Protein AF-A0A2Z2KMJ0-F1 (afdb_monomer)

Organism: NCBI:txid414771

pLDDT: mean 77.51, std 11.83, range [36.06, 93.38]

Structure (mmCIF, N/CA/C/O backbone):
data_AF-A0A2Z2KMJ0-F1
#
_entry.id   AF-A0A2Z2KMJ0-F1
#
loop_
_atom_site.group_PDB
_atom_site.id
_atom_site.type_symbol
_atom_site.label_atom_id
_atom_site.label_alt_id
_atom_site.label_comp_id
_atom_site.label_asym_id
_atom_site.label_entity_id
_atom_site.label_seq_id
_atom_site.pdbx_PDB_ins_code
_atom_site.Cartn_x
_atom_site.Cartn_y
_atom_site.Cartn_z
_atom_site.occupancy
_atom_site.B_iso_or_equiv
_atom_site.auth_seq_id
_atom_site.auth_comp_id
_atom_site.auth_asym_id
_atom_site.auth_atom_id
_atom_site.pdbx_PDB_model_num
ATOM 1 N N . MET A 1 1 ? 37.579 7.840 -10.800 1.00 36.06 1 MET A N 1
ATOM 2 C CA . MET A 1 1 ? 38.569 7.736 -11.902 1.00 36.06 1 MET A CA 1
ATOM 3 C C . MET A 1 1 ? 38.138 6.817 -13.059 1.00 36.06 1 MET A C 1
ATOM 5 O O . MET A 1 1 ? 38.633 7.018 -14.155 1.00 36.06 1 MET A O 1
ATOM 9 N N . LYS A 1 2 ? 37.224 5.842 -12.873 1.00 46.91 2 LYS A N 1
ATOM 10 C CA . LYS A 1 2 ? 36.781 4.920 -13.948 1.00 46.91 2 LYS A CA 1
ATOM 11 C C . LYS A 1 2 ? 35.681 5.472 -14.882 1.00 46.91 2 LYS A C 1
ATOM 13 O O . LYS A 1 2 ? 35.722 5.171 -16.066 1.00 46.91 2 LYS A O 1
ATOM 18 N N . ILE A 1 3 ? 34.762 6.313 -14.384 1.00 50.34 3 ILE A N 1
ATOM 19 C CA . ILE A 1 3 ? 33.647 6.892 -15.175 1.00 50.34 3 ILE A CA 1
ATOM 20 C C . ILE A 1 3 ? 34.157 7.773 -16.332 1.00 50.34 3 ILE A C 1
ATOM 22 O O . ILE A 1 3 ? 33.692 7.631 -17.456 1.00 50.34 3 ILE A O 1
ATOM 26 N N . HIS A 1 4 ? 35.187 8.596 -16.091 1.00 54.16 4 HIS A N 1
ATOM 27 C CA . HIS A 1 4 ? 35.800 9.446 -17.127 1.00 54.16 4 HIS A CA 1
ATOM 28 C C . HIS A 1 4 ? 36.350 8.636 -18.318 1.00 54.16 4 HIS A C 1
ATOM 30 O O . HIS A 1 4 ? 36.221 9.056 -19.459 1.00 54.16 4 HIS A O 1
ATOM 36 N N . ASN A 1 5 ? 36.873 7.429 -18.070 1.00 71.25 5 ASN A N 1
ATOM 37 C CA . ASN A 1 5 ? 37.428 6.555 -19.110 1.00 71.25 5 ASN A CA 1
ATOM 38 C C . ASN A 1 5 ? 36.332 5.914 -19.989 1.00 71.25 5 ASN A C 1
ATOM 40 O O . ASN A 1 5 ? 36.559 5.657 -21.168 1.00 71.25 5 ASN A O 1
ATOM 44 N N . PHE A 1 6 ? 35.137 5.656 -19.437 1.00 79.88 6 PHE A N 1
ATOM 45 C CA . PHE A 1 6 ? 34.010 5.132 -20.219 1.00 79.88 6 PHE A CA 1
ATOM 46 C C . PHE A 1 6 ? 33.435 6.192 -21.156 1.00 79.88 6 PHE A C 1
ATOM 48 O O . PHE A 1 6 ? 33.241 5.920 -22.338 1.00 79.88 6 PHE A O 1
ATOM 55 N N . GLU A 1 7 ? 33.198 7.401 -20.643 1.00 82.88 7 GLU A N 1
ATOM 56 C CA . GLU A 1 7 ? 32.653 8.500 -21.440 1.00 82.88 7 GLU A CA 1
ATOM 57 C C . GLU A 1 7 ? 33.589 8.874 -22.598 1.00 82.88 7 GLU A C 1
ATOM 59 O O . GLU A 1 7 ? 33.128 9.020 -23.728 1.00 82.88 7 GLU A O 1
ATOM 64 N N . GLU A 1 8 ? 34.900 8.951 -22.354 1.00 83.69 8 GLU A N 1
ATOM 65 C CA . GLU A 1 8 ? 35.906 9.212 -23.393 1.00 83.69 8 GLU A CA 1
ATOM 66 C C . GLU A 1 8 ? 35.864 8.157 -24.510 1.00 83.69 8 GLU A C 1
ATOM 68 O O . GLU A 1 8 ? 35.737 8.504 -25.685 1.00 83.69 8 GLU A O 1
ATOM 73 N N . LYS A 1 9 ? 35.865 6.866 -24.157 1.00 85.94 9 LYS A N 1
ATOM 74 C CA . LYS A 1 9 ? 35.761 5.769 -25.134 1.00 85.94 9 LYS A CA 1
ATOM 75 C C . LYS A 1 9 ? 34.427 5.754 -25.872 1.00 85.94 9 LYS A C 1
ATOM 77 O O . LYS A 1 9 ? 34.379 5.438 -27.061 1.00 85.94 9 LYS A O 1
ATOM 82 N N . LEU A 1 10 ? 33.336 6.092 -25.185 1.00 87.56 10 LEU A N 1
ATOM 83 C CA . LEU A 1 10 ? 32.025 6.216 -25.809 1.00 87.56 10 LEU A CA 1
ATOM 84 C C . LEU A 1 10 ? 32.041 7.346 -26.843 1.00 87.56 10 LEU A C 1
ATOM 86 O O . LEU A 1 10 ? 31.597 7.140 -27.966 1.00 87.56 10 LEU A O 1
ATOM 90 N N . VAL A 1 11 ? 32.621 8.504 -26.520 1.00 88.56 11 VAL A N 1
ATOM 91 C CA . VAL A 1 11 ? 32.793 9.611 -27.472 1.00 88.56 11 VAL A CA 1
ATOM 92 C C . VAL A 1 11 ? 33.661 9.195 -28.665 1.00 88.56 11 VAL A C 1
ATOM 94 O O . VAL A 1 11 ? 33.290 9.496 -29.801 1.00 88.56 11 VAL A O 1
ATOM 97 N N . GLU A 1 12 ? 34.755 8.458 -28.448 1.00 88.69 12 GLU A N 1
ATOM 98 C CA . GLU A 1 12 ? 35.617 7.929 -29.519 1.00 88.69 12 GLU A CA 1
ATOM 99 C C . GLU A 1 12 ? 34.859 7.007 -30.487 1.00 88.69 12 GLU A C 1
ATOM 101 O O . GLU A 1 12 ? 34.947 7.184 -31.706 1.00 88.69 12 GLU A O 1
ATOM 106 N N . LEU A 1 13 ? 34.044 6.079 -29.969 1.00 90.12 13 LEU A N 1
ATOM 107 C CA . LEU A 1 13 ? 33.198 5.195 -30.786 1.00 90.12 13 LEU A CA 1
ATOM 108 C C . LEU A 1 13 ? 32.189 5.964 -31.646 1.00 90.12 13 LEU A C 1
ATOM 110 O O . LEU A 1 13 ? 31.768 5.478 -32.697 1.00 90.12 13 LEU A O 1
ATOM 114 N N . LEU A 1 14 ? 31.797 7.164 -31.218 1.00 90.31 14 LEU A N 1
ATOM 115 C CA . LEU A 1 14 ? 30.815 7.996 -31.907 1.00 90.31 14 LEU A CA 1
ATOM 116 C C . LEU A 1 14 ? 31.428 8.917 -32.968 1.00 90.31 14 LEU A C 1
ATOM 118 O O . LEU A 1 14 ? 30.687 9.481 -33.782 1.00 90.31 14 LEU A O 1
ATOM 122 N N . VAL A 1 15 ? 32.756 9.068 -33.016 1.00 88.00 15 VAL A N 1
ATOM 123 C CA . VAL A 1 15 ? 33.460 9.911 -34.003 1.00 88.00 15 VAL A CA 1
ATOM 124 C C . VAL A 1 15 ? 33.098 9.561 -35.456 1.00 88.00 15 VAL A C 1
ATOM 126 O O . VAL A 1 15 ? 32.743 10.494 -36.185 1.00 88.00 15 VAL A O 1
ATOM 129 N N . PRO A 1 16 ? 33.083 8.280 -35.889 1.00 88.50 16 PRO A N 1
ATOM 130 C CA . PRO A 1 16 ? 32.870 7.918 -37.295 1.00 88.50 16 PRO A CA 1
ATOM 131 C C . PRO A 1 16 ? 31.479 8.267 -37.846 1.00 88.50 16 PRO A C 1
ATOM 133 O O . PRO A 1 16 ? 31.299 8.385 -39.057 1.00 88.50 16 PRO A O 1
ATOM 136 N N . PHE A 1 17 ? 30.483 8.441 -36.976 1.00 87.62 17 PHE A N 1
ATOM 137 C CA . PHE A 1 17 ? 29.104 8.706 -37.379 1.00 87.62 17 PHE A CA 1
ATOM 138 C C . PHE A 1 17 ? 28.949 10.155 -37.852 1.00 87.62 17 PHE A C 1
ATOM 140 O O . PHE A 1 17 ? 29.012 11.086 -37.051 1.00 87.62 17 PHE A O 1
ATOM 147 N N . THR A 1 18 ? 28.758 10.368 -39.153 1.00 85.19 18 THR A N 1
ATOM 148 C CA . THR A 1 18 ? 28.578 11.698 -39.762 1.00 85.19 18 THR A CA 1
ATOM 149 C C . THR A 1 18 ? 27.457 11.665 -40.799 1.00 85.19 18 THR A C 1
ATOM 151 O O . THR A 1 18 ? 27.206 10.632 -41.414 1.00 85.19 18 THR A O 1
ATOM 154 N N . GLY A 1 19 ? 26.713 12.763 -40.933 1.00 85.12 19 GLY A N 1
ATOM 155 C CA . GLY A 1 19 ? 25.509 12.812 -41.761 1.00 85.12 19 GLY A CA 1
ATOM 156 C C . GLY A 1 19 ? 24.733 14.108 -41.554 1.00 85.12 19 GLY A C 1
ATOM 157 O O . GLY A 1 19 ? 25.012 14.861 -40.623 1.00 85.12 19 GLY A O 1
ATOM 158 N N . ARG A 1 20 ? 23.753 14.373 -42.420 1.00 85.25 20 ARG A N 1
ATOM 159 C CA . ARG A 1 20 ? 22.870 15.548 -42.318 1.00 85.25 20 ARG A CA 1
ATOM 160 C C . ARG A 1 20 ? 21.890 15.432 -41.150 1.00 85.25 20 ARG A C 1
ATOM 162 O O . ARG A 1 20 ? 21.419 16.449 -40.658 1.00 85.25 20 ARG A O 1
ATOM 169 N N . LYS A 1 21 ? 21.597 14.204 -40.723 1.00 87.75 21 LYS A N 1
ATOM 170 C CA . LYS A 1 21 ? 20.691 13.852 -39.622 1.00 87.75 21 LYS A CA 1
ATOM 171 C C . LYS A 1 21 ? 21.414 13.343 -38.374 1.00 87.75 21 LYS A C 1
ATOM 173 O O . LYS A 1 21 ? 20.819 12.660 -37.542 1.00 87.75 21 LYS A O 1
ATOM 178 N N . ILE A 1 22 ? 22.705 13.641 -38.250 1.00 88.62 22 ILE A N 1
ATOM 179 C CA . ILE A 1 22 ? 23.519 13.250 -37.100 1.00 88.62 22 ILE A CA 1
ATOM 180 C C . ILE A 1 22 ? 24.037 14.514 -36.423 1.00 88.62 22 ILE A C 1
ATOM 182 O O . ILE A 1 22 ? 24.798 15.276 -37.016 1.00 88.62 22 ILE A O 1
ATOM 186 N N . TYR A 1 23 ? 23.647 14.715 -35.169 1.00 89.00 23 TYR A N 1
ATOM 187 C CA . TYR A 1 23 ? 23.926 15.926 -34.405 1.00 89.00 23 TYR A CA 1
ATOM 188 C C . TYR A 1 23 ? 24.882 15.604 -33.254 1.00 89.00 23 TYR A C 1
ATOM 190 O O . TYR A 1 23 ? 24.609 14.724 -32.437 1.00 89.00 23 TYR A O 1
ATOM 198 N N . LYS A 1 24 ? 26.011 16.320 -33.200 1.00 89.81 24 LYS A N 1
ATOM 199 C CA . LYS A 1 24 ? 27.067 16.225 -32.177 1.00 89.81 24 LYS A CA 1
ATOM 200 C C . LYS A 1 24 ? 27.591 17.623 -31.844 1.00 89.81 24 LYS A C 1
ATOM 202 O O . LYS A 1 24 ? 27.494 18.527 -32.674 1.00 89.81 24 LYS A O 1
ATOM 207 N N . GLY A 1 25 ? 28.199 17.793 -30.669 1.00 83.94 25 GLY A N 1
ATOM 208 C CA . GLY A 1 25 ? 28.851 19.051 -30.286 1.00 83.94 25 GLY A CA 1
ATOM 209 C C . GLY A 1 25 ? 27.877 20.233 -30.235 1.00 83.94 25 GLY A C 1
ATOM 210 O O . GLY A 1 25 ? 26.792 20.112 -29.674 1.00 83.94 25 GLY A O 1
ATOM 211 N N . THR A 1 26 ? 28.245 21.365 -30.835 1.00 77.94 26 THR A N 1
ATOM 212 C CA . THR A 1 26 ? 27.438 22.601 -30.826 1.00 77.94 26 THR A CA 1
ATOM 213 C C . THR A 1 26 ? 26.059 22.422 -31.463 1.00 77.94 26 THR A C 1
ATOM 215 O O . THR A 1 26 ? 25.067 22.864 -30.899 1.00 77.94 26 THR A O 1
ATOM 218 N N . LEU A 1 27 ? 25.962 21.665 -32.561 1.00 77.25 27 LEU A N 1
ATOM 219 C CA . LEU A 1 27 ? 24.680 21.377 -33.221 1.00 77.25 27 LEU A CA 1
ATOM 220 C C . LEU A 1 27 ? 23.702 20.609 -32.319 1.00 77.25 27 LEU A C 1
ATOM 222 O O . LEU A 1 27 ? 22.490 20.723 -32.473 1.00 77.25 27 LEU A O 1
ATOM 226 N N . LEU A 1 28 ? 24.225 19.799 -31.394 1.00 84.88 28 LEU A N 1
ATOM 227 C CA . LEU A 1 28 ? 23.412 19.087 -30.411 1.00 84.88 28 LEU A CA 1
ATOM 228 C C . LEU A 1 28 ? 22.994 20.007 -29.257 1.00 84.88 28 LEU A C 1
ATOM 230 O O . LEU A 1 28 ? 21.887 19.869 -28.744 1.00 84.88 28 LEU A O 1
ATOM 234 N N . GLN A 1 29 ? 23.849 20.960 -28.874 1.00 83.38 29 GLN A N 1
ATOM 235 C CA . GLN A 1 29 ? 23.531 21.966 -27.857 1.00 83.38 29 GLN A CA 1
ATOM 236 C C . GLN A 1 29 ? 22.373 22.864 -28.302 1.00 83.38 29 GLN A C 1
ATOM 238 O O . GLN A 1 29 ? 21.452 23.075 -27.514 1.00 83.38 29 GLN A O 1
ATOM 243 N N . ASP A 1 30 ? 22.352 23.282 -29.570 1.00 84.06 30 ASP A N 1
ATOM 244 C CA . ASP A 1 30 ? 21.274 24.103 -30.143 1.00 84.06 30 ASP A CA 1
ATOM 245 C C . ASP A 1 30 ? 19.899 23.403 -30.101 1.00 84.06 30 ASP A C 1
ATOM 247 O O . ASP A 1 30 ? 18.857 24.056 -30.059 1.00 84.06 30 ASP A O 1
ATOM 251 N N . LEU A 1 31 ? 19.887 22.064 -30.084 1.00 83.75 31 LEU A N 1
ATOM 252 C CA . LEU A 1 31 ? 18.678 21.233 -30.029 1.00 83.75 31 LEU A CA 1
ATOM 253 C C . LEU A 1 31 ? 18.377 20.675 -28.632 1.00 83.75 31 LEU A C 1
ATOM 255 O O . LEU A 1 31 ? 17.358 20.007 -28.452 1.00 83.75 31 LEU A O 1
ATOM 259 N N . SER A 1 32 ? 19.245 20.919 -27.649 1.00 84.50 32 SER A N 1
ATOM 260 C CA . SER A 1 32 ? 19.234 20.217 -26.361 1.00 84.50 32 SER A CA 1
ATOM 261 C C . SER A 1 32 ? 17.911 20.360 -25.611 1.00 84.50 32 SER A C 1
ATOM 263 O O . SER A 1 32 ? 17.315 19.344 -25.271 1.00 84.50 32 SER A O 1
ATOM 265 N N . SER A 1 33 ? 17.385 21.578 -25.443 1.00 82.25 33 SER A N 1
ATOM 266 C CA . SER A 1 33 ? 16.109 21.805 -24.747 1.00 82.25 33 SER A CA 1
ATOM 267 C C . SER A 1 33 ? 14.942 21.071 -25.412 1.00 82.25 33 SER A C 1
ATOM 269 O O . SER A 1 33 ? 14.117 20.466 -24.732 1.00 82.25 33 SER A O 1
ATOM 271 N N . GLN A 1 34 ? 14.900 21.065 -26.749 1.00 85.06 34 GLN A N 1
ATOM 272 C CA . GLN A 1 34 ? 13.863 20.355 -27.495 1.00 85.06 34 GLN A CA 1
ATOM 273 C C . GLN A 1 34 ? 14.003 18.837 -27.338 1.00 85.06 34 GLN A C 1
ATOM 275 O O . GLN A 1 34 ? 13.005 18.141 -27.176 1.00 85.06 34 GLN A O 1
ATOM 280 N N . LEU A 1 35 ? 15.226 18.306 -27.405 1.00 86.12 35 LEU A N 1
ATOM 281 C CA . LEU A 1 35 ? 15.477 16.871 -27.275 1.00 86.12 35 LEU A CA 1
ATOM 282 C C . LEU A 1 35 ? 15.227 16.375 -25.848 1.00 86.12 35 LEU A C 1
ATOM 284 O O . LEU A 1 35 ? 14.668 15.295 -25.694 1.00 86.12 35 LEU A O 1
ATOM 288 N N . ILE A 1 36 ? 15.565 17.166 -24.828 1.00 83.25 36 ILE A N 1
ATOM 289 C CA . ILE A 1 36 ? 15.257 16.867 -23.423 1.00 83.25 36 ILE A CA 1
ATOM 290 C C . ILE A 1 36 ? 13.748 16.709 -23.238 1.00 83.25 36 ILE A C 1
ATOM 292 O O . ILE A 1 36 ? 13.307 15.703 -22.687 1.00 83.25 36 ILE A O 1
ATOM 296 N N . GLU A 1 37 ? 12.951 17.630 -23.784 1.00 80.69 37 GLU A N 1
ATOM 297 C CA . GLU A 1 37 ? 11.489 17.541 -23.739 1.00 80.69 37 GLU A CA 1
ATOM 298 C C . GLU A 1 37 ? 10.963 16.342 -24.548 1.00 80.69 37 GLU A C 1
ATOM 300 O O . GLU A 1 37 ? 10.123 15.571 -24.082 1.00 80.69 37 GLU A O 1
ATOM 305 N N . VAL A 1 38 ? 11.475 16.143 -25.767 1.00 83.62 38 VAL A N 1
ATOM 306 C CA . VAL A 1 38 ? 11.020 15.077 -26.670 1.00 83.62 38 VAL A CA 1
ATOM 307 C C . VAL A 1 38 ? 11.345 13.688 -26.126 1.00 83.62 38 VAL A C 1
ATOM 309 O O . VAL A 1 38 ? 10.526 12.789 -26.298 1.00 83.62 38 VAL A O 1
ATOM 312 N N . PHE A 1 39 ? 12.510 13.485 -25.517 1.00 79.81 39 PHE A N 1
ATOM 313 C CA . PHE A 1 39 ? 12.959 12.188 -25.002 1.00 79.81 39 PHE A CA 1
ATOM 314 C C . PHE A 1 39 ? 12.761 12.033 -23.490 1.00 79.81 39 PHE A C 1
ATOM 316 O O . PHE A 1 39 ? 13.098 10.976 -22.957 1.00 79.81 39 PHE A O 1
ATOM 323 N N . ASN A 1 40 ? 12.201 13.052 -22.821 1.00 74.94 40 ASN A N 1
ATOM 324 C CA . ASN A 1 40 ? 11.908 13.057 -21.387 1.00 74.94 40 ASN A CA 1
ATOM 325 C C . ASN A 1 40 ? 13.147 12.678 -20.546 1.00 74.94 40 ASN A C 1
ATOM 327 O O . ASN A 1 40 ? 13.105 11.790 -19.690 1.00 74.94 40 ASN A O 1
ATOM 331 N N . ILE A 1 41 ? 14.273 13.317 -20.872 1.00 76.38 41 ILE A N 1
ATOM 332 C CA . ILE A 1 41 ? 15.596 13.056 -20.288 1.00 76.38 41 ILE A CA 1
ATOM 333 C C . ILE A 1 41 ? 15.646 13.629 -18.870 1.00 76.38 41 ILE A C 1
ATOM 335 O O . ILE A 1 41 ? 15.030 14.657 -18.605 1.00 76.38 41 ILE A O 1
ATOM 339 N N . GLN A 1 42 ? 16.367 12.968 -17.960 1.00 67.56 42 GLN A N 1
ATOM 340 C CA . GLN A 1 42 ? 16.582 13.493 -16.610 1.00 67.56 42 GLN A CA 1
ATOM 341 C C . GLN A 1 42 ? 17.417 14.780 -16.663 1.00 67.56 42 GLN A C 1
ATOM 343 O O . GLN A 1 42 ? 18.393 14.861 -17.417 1.00 67.56 42 GLN A O 1
ATOM 348 N N . ASP A 1 43 ? 17.036 15.775 -15.859 1.00 59.00 43 ASP A N 1
ATOM 349 C CA . ASP A 1 43 ? 17.751 17.046 -15.779 1.00 59.00 43 ASP A CA 1
ATOM 350 C C . ASP A 1 43 ? 19.230 16.786 -15.436 1.00 59.00 43 ASP A C 1
ATOM 352 O O . ASP A 1 43 ? 19.544 16.085 -14.473 1.00 59.00 43 ASP A O 1
ATOM 356 N N . ASN A 1 44 ? 20.135 17.367 -16.236 1.00 67.19 44 ASN A N 1
ATOM 357 C CA . ASN A 1 44 ? 21.605 17.267 -16.168 1.00 67.19 44 ASN A CA 1
ATOM 358 C C . ASN A 1 44 ? 22.293 16.096 -16.901 1.00 67.19 44 ASN A C 1
ATOM 360 O O . ASN A 1 44 ? 23.526 16.038 -16.872 1.00 67.19 44 ASN A O 1
ATOM 364 N N . GLU A 1 45 ? 21.588 15.203 -17.610 1.00 77.62 45 GLU A N 1
ATOM 365 C CA . GLU A 1 45 ? 22.296 14.237 -18.469 1.00 77.62 45 GLU A CA 1
ATOM 366 C C . GLU A 1 45 ? 22.963 14.941 -19.668 1.00 77.62 45 GLU A C 1
ATOM 368 O O . GLU A 1 45 ? 22.335 15.669 -20.443 1.00 77.62 45 GLU A O 1
ATOM 373 N N . ARG A 1 46 ? 24.266 14.697 -19.859 1.00 84.69 46 ARG A N 1
ATOM 374 C CA . ARG A 1 46 ? 25.008 15.215 -21.013 1.00 84.69 46 ARG A CA 1
ATOM 375 C C . ARG A 1 46 ? 24.585 14.481 -22.284 1.00 84.69 46 ARG A C 1
ATOM 377 O O . ARG A 1 46 ? 24.671 13.260 -22.371 1.00 84.69 46 ARG A O 1
ATOM 384 N N . LEU A 1 47 ? 24.212 15.232 -23.315 1.00 90.00 47 LEU A N 1
ATOM 385 C CA . LEU A 1 47 ? 23.896 14.666 -24.626 1.00 90.00 47 LEU A CA 1
ATOM 386 C C . LEU A 1 47 ? 25.186 14.443 -25.428 1.00 90.00 47 LEU A C 1
ATOM 388 O O . LEU A 1 47 ? 25.991 15.368 -25.566 1.00 90.00 47 LEU A O 1
ATOM 392 N N . LEU A 1 48 ? 25.386 13.236 -25.971 1.00 91.12 48 LEU A N 1
ATOM 393 C CA . LEU A 1 48 ? 26.590 12.897 -26.747 1.00 91.12 48 LEU A CA 1
ATOM 394 C C . LEU A 1 48 ? 26.343 12.944 -28.255 1.00 91.12 48 LEU A C 1
ATOM 396 O O . LEU A 1 48 ? 27.108 13.563 -28.998 1.00 91.12 48 LEU A O 1
ATOM 400 N N . ILE A 1 49 ? 25.275 12.292 -28.715 1.00 91.94 49 ILE A N 1
ATOM 401 C CA . ILE A 1 49 ? 24.904 12.235 -30.131 1.00 91.94 49 ILE A CA 1
ATOM 402 C C . ILE A 1 49 ? 23.404 12.018 -30.282 1.00 91.94 49 ILE A C 1
ATOM 404 O O . ILE A 1 49 ? 22.821 11.196 -29.576 1.00 91.94 49 ILE A O 1
ATOM 408 N N . TYR A 1 50 ? 22.800 12.707 -31.245 1.00 91.81 50 TYR A N 1
ATOM 409 C CA . TYR A 1 50 ? 21.439 12.444 -31.702 1.00 91.81 50 TYR A CA 1
ATOM 410 C C . TYR A 1 50 ? 21.453 11.996 -33.167 1.00 91.81 50 TYR A C 1
ATOM 412 O O . TYR A 1 50 ? 22.055 12.649 -34.019 1.00 91.81 50 TYR A O 1
ATOM 420 N N . MET A 1 51 ? 20.802 10.871 -33.452 1.00 90.56 51 MET A N 1
ATOM 421 C CA . MET A 1 51 ? 20.654 10.275 -34.779 1.00 90.56 51 MET A CA 1
ATOM 422 C C . MET A 1 51 ? 19.176 10.326 -35.172 1.00 90.56 51 MET A C 1
ATOM 424 O O . MET A 1 51 ? 18.377 9.511 -34.701 1.00 90.56 51 MET A O 1
ATOM 428 N N . ASP A 1 52 ? 18.806 11.288 -36.016 1.00 88.19 52 ASP A N 1
ATOM 429 C CA . ASP A 1 52 ? 17.418 11.524 -36.415 1.00 88.19 52 ASP A CA 1
ATOM 430 C C . ASP A 1 52 ? 16.952 10.491 -37.456 1.00 88.19 52 ASP A C 1
ATOM 432 O O . ASP A 1 52 ? 17.518 10.352 -38.543 1.00 88.19 52 ASP A O 1
ATOM 436 N N . GLY A 1 53 ? 15.895 9.758 -37.110 1.00 83.56 53 GLY A N 1
ATOM 437 C CA . GLY A 1 53 ? 15.238 8.764 -37.958 1.00 83.56 53 GLY A CA 1
ATOM 438 C C . GLY A 1 53 ? 13.905 9.232 -38.553 1.00 83.56 53 GLY A C 1
ATOM 439 O O . GLY A 1 53 ? 13.203 8.434 -39.179 1.00 83.56 53 GLY A O 1
ATOM 440 N N . GLY A 1 54 ? 13.509 10.489 -38.338 1.00 80.56 54 GLY A N 1
ATOM 441 C CA . GLY A 1 54 ? 12.249 11.075 -38.787 1.00 80.56 54 GLY A CA 1
ATOM 442 C C . GLY A 1 54 ? 12.269 11.581 -40.234 1.00 80.56 54 GLY A C 1
ATOM 443 O O . GLY A 1 54 ? 13.306 11.954 -40.779 1.00 80.56 54 GLY A O 1
ATOM 444 N N . VAL A 1 55 ? 11.094 11.620 -40.875 1.00 70.69 55 VAL A N 1
ATOM 445 C CA . VAL A 1 55 ? 10.928 12.183 -42.234 1.00 70.69 55 VAL A CA 1
ATOM 446 C C . VAL A 1 55 ? 10.875 13.714 -42.211 1.00 70.69 55 VAL A C 1
ATOM 448 O O . VAL A 1 55 ? 11.481 14.354 -43.063 1.00 70.69 55 VAL A O 1
ATOM 451 N N . PHE A 1 56 ? 10.161 14.293 -41.239 1.00 61.66 56 PHE A N 1
ATOM 452 C CA . PHE A 1 56 ? 9.792 15.717 -41.236 1.00 61.66 56 PHE A CA 1
ATOM 453 C C . PHE A 1 56 ? 10.152 16.470 -39.940 1.00 61.66 56 PHE A C 1
ATOM 455 O O . PHE A 1 56 ? 9.871 17.661 -39.847 1.00 61.66 56 PHE A O 1
ATOM 462 N N . SER A 1 57 ? 10.716 15.810 -38.918 1.00 63.16 57 SER A N 1
ATOM 463 C CA . SER A 1 57 ? 11.007 16.453 -37.623 1.00 63.16 57 SER A CA 1
ATOM 464 C C . SER A 1 57 ? 11.961 15.651 -36.734 1.00 63.16 57 SER A C 1
ATOM 466 O O . SER A 1 57 ? 11.858 14.423 -36.721 1.00 63.16 57 SER A O 1
ATOM 468 N N . ASN A 1 58 ? 12.681 16.369 -35.864 1.00 65.56 58 ASN A N 1
ATOM 469 C CA . ASN A 1 58 ? 13.619 15.948 -34.805 1.00 65.56 58 ASN A CA 1
ATOM 470 C C . ASN A 1 58 ? 12.960 15.149 -33.650 1.00 65.56 58 ASN A C 1
ATOM 472 O O . ASN A 1 58 ? 13.345 15.264 -32.489 1.00 65.56 58 ASN A O 1
ATOM 476 N N . LYS A 1 59 ? 11.883 14.415 -33.935 1.00 76.88 59 LYS A N 1
ATOM 477 C CA . LYS A 1 59 ? 11.017 13.775 -32.932 1.00 76.88 59 LYS A CA 1
ATOM 478 C C . LYS A 1 59 ? 11.194 12.263 -32.853 1.00 76.88 59 LYS A C 1
ATOM 480 O O . LYS A 1 59 ? 10.581 11.643 -31.992 1.00 76.88 59 LYS A O 1
ATOM 485 N N . ASN A 1 60 ? 11.962 11.673 -33.767 1.00 86.38 60 ASN A N 1
ATOM 486 C CA . ASN A 1 60 ? 12.183 10.235 -33.834 1.00 86.38 60 ASN A CA 1
ATOM 487 C C . ASN A 1 60 ? 13.664 9.961 -34.060 1.00 86.38 60 ASN A C 1
ATOM 489 O O . ASN A 1 60 ? 14.265 10.571 -34.934 1.00 86.38 60 ASN A O 1
ATOM 493 N N . GLY A 1 61 ? 14.234 9.000 -33.349 1.00 89.31 61 GLY A N 1
ATOM 494 C CA . GLY A 1 61 ? 15.641 8.669 -33.494 1.00 89.31 61 GLY A CA 1
ATOM 495 C C . GLY A 1 61 ? 16.214 7.958 -32.281 1.00 89.31 61 GLY A C 1
ATOM 496 O O . GLY A 1 61 ? 15.478 7.533 -31.386 1.00 89.31 61 GLY A O 1
ATOM 497 N N . ILE A 1 62 ? 17.541 7.855 -32.277 1.00 90.56 62 ILE A N 1
ATOM 498 C CA . ILE A 1 62 ? 18.327 7.471 -31.105 1.00 90.56 62 ILE A CA 1
ATOM 499 C C . ILE A 1 62 ? 19.047 8.706 -30.576 1.00 90.56 62 ILE A C 1
ATOM 501 O O . ILE A 1 62 ? 19.690 9.426 -31.335 1.00 90.56 62 ILE A O 1
ATOM 505 N N . LEU A 1 63 ? 19.007 8.892 -29.267 1.00 91.25 63 LEU A N 1
ATOM 506 C CA . LEU A 1 63 ? 19.844 9.825 -28.536 1.00 91.25 63 LEU A CA 1
ATOM 507 C C . LEU A 1 63 ? 20.690 9.035 -27.535 1.00 91.25 63 LEU A C 1
ATOM 509 O O . LEU A 1 63 ? 20.161 8.192 -26.816 1.00 91.25 63 LEU A O 1
ATOM 513 N N . LEU A 1 64 ? 21.999 9.278 -27.506 1.00 92.50 64 LEU A N 1
ATOM 514 C CA . LEU A 1 64 ? 22.908 8.613 -26.571 1.00 92.50 64 LEU A CA 1
ATOM 515 C C . LEU A 1 64 ? 23.455 9.603 -25.550 1.00 92.50 64 LEU A C 1
ATOM 517 O O . LEU A 1 64 ? 23.869 10.713 -25.907 1.00 92.50 64 LEU A O 1
ATOM 521 N N . THR A 1 65 ? 23.499 9.157 -24.301 1.00 90.06 65 THR A N 1
ATOM 522 C CA . THR A 1 65 ? 24.107 9.852 -23.163 1.00 90.06 65 THR A CA 1
ATOM 523 C C . THR A 1 65 ? 25.181 8.952 -22.535 1.00 90.06 65 THR A C 1
ATOM 525 O O . THR A 1 65 ? 25.286 7.772 -22.897 1.00 90.06 65 THR A O 1
ATOM 528 N N . PRO A 1 66 ? 26.008 9.460 -21.602 1.00 86.25 66 PRO A N 1
ATOM 529 C CA . PRO A 1 66 ? 26.936 8.620 -20.851 1.00 86.25 66 PRO A CA 1
ATOM 530 C C . PRO A 1 66 ? 26.254 7.491 -20.071 1.00 86.25 66 PRO A C 1
ATOM 532 O O . PRO A 1 66 ? 26.902 6.493 -19.790 1.00 86.25 66 PRO A O 1
ATOM 535 N N . GLU A 1 67 ? 24.957 7.608 -19.775 1.00 81.75 67 GLU A N 1
ATOM 536 C CA . GLU A 1 67 ? 24.229 6.677 -18.904 1.00 81.75 67 GLU A CA 1
ATOM 537 C C . GLU A 1 67 ? 23.305 5.717 -19.670 1.00 81.75 67 GLU A C 1
ATOM 539 O O . GLU A 1 67 ? 23.072 4.581 -19.235 1.00 81.75 67 GLU A O 1
ATOM 544 N N . ALA A 1 68 ? 22.757 6.148 -20.813 1.00 87.69 68 ALA A N 1
ATOM 545 C CA . ALA A 1 68 ? 21.732 5.381 -21.506 1.00 87.69 68 ALA A CA 1
ATOM 546 C C . ALA A 1 68 ? 21.618 5.654 -23.014 1.00 87.69 68 ALA A C 1
ATOM 548 O O . ALA A 1 68 ? 22.061 6.665 -23.563 1.00 87.69 68 ALA A O 1
ATOM 549 N N . LEU A 1 69 ? 20.910 4.734 -23.670 1.00 90.38 69 LEU A N 1
ATOM 550 C CA . LEU A 1 69 ? 20.299 4.918 -24.976 1.00 90.38 69 LEU A CA 1
ATOM 551 C C . LEU A 1 69 ? 18.838 5.339 -24.809 1.00 90.38 69 LEU A C 1
ATOM 553 O O . LEU A 1 69 ? 18.042 4.632 -24.192 1.00 90.38 69 LEU A O 1
ATOM 557 N N . TYR A 1 70 ? 18.473 6.444 -25.444 1.00 89.00 70 TYR A N 1
ATOM 558 C CA . TYR A 1 70 ? 17.105 6.918 -25.594 1.00 89.00 70 TYR A CA 1
ATOM 559 C C . TYR A 1 70 ? 16.639 6.668 -27.026 1.00 89.00 70 TYR A C 1
ATOM 561 O O . TYR A 1 70 ? 17.322 7.014 -27.987 1.00 89.00 70 TYR A O 1
ATOM 569 N N . TYR A 1 71 ? 15.466 6.071 -27.187 1.00 88.62 71 TYR A N 1
ATOM 570 C CA . TYR A 1 71 ? 14.882 5.749 -28.483 1.00 88.62 71 TYR A CA 1
ATOM 571 C C . TYR A 1 71 ? 13.450 6.257 -28.571 1.00 88.62 71 TYR A C 1
ATOM 573 O O . TYR A 1 71 ? 12.647 6.032 -27.664 1.00 88.62 71 TYR A O 1
ATOM 581 N N . LYS A 1 72 ? 13.113 6.887 -29.700 1.00 86.75 72 LYS A N 1
ATOM 582 C CA . LYS A 1 72 ? 11.758 7.354 -29.994 1.00 86.75 72 LYS A CA 1
ATOM 583 C C . LYS A 1 72 ? 11.378 7.072 -31.441 1.00 86.75 72 LYS A C 1
ATOM 585 O O . LYS A 1 72 ? 12.106 7.440 -32.359 1.00 86.75 72 LYS A O 1
ATOM 590 N N . TYR A 1 73 ?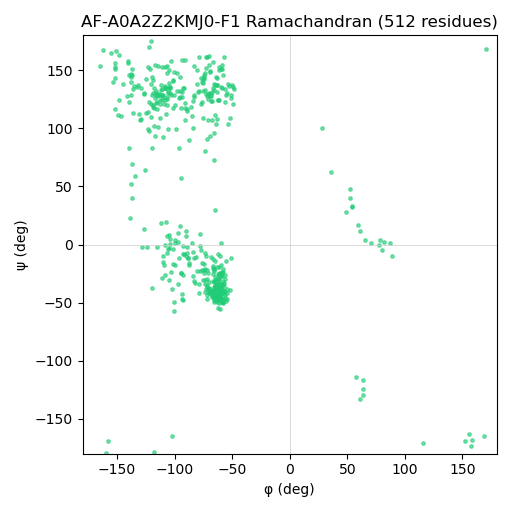 10.226 6.442 -31.652 1.00 84.31 73 TYR A N 1
ATOM 591 C CA . TYR A 1 73 ? 9.638 6.262 -32.980 1.00 84.31 73 TYR A CA 1
ATOM 592 C C . TYR A 1 73 ? 8.109 6.235 -32.894 1.00 84.31 73 TYR A C 1
ATOM 594 O O . TYR A 1 73 ? 7.502 5.308 -32.345 1.00 84.31 73 TYR A O 1
ATOM 602 N N . GLY A 1 74 ? 7.467 7.273 -33.426 1.00 79.19 74 GLY A N 1
ATOM 603 C CA . GLY A 1 74 ? 6.023 7.459 -33.327 1.00 79.19 74 GLY A CA 1
ATOM 604 C C . GLY A 1 74 ? 5.587 7.639 -31.872 1.00 79.19 74 GLY A C 1
ATOM 605 O O . GLY A 1 74 ? 5.953 8.614 -31.224 1.00 79.19 74 GLY A O 1
ATOM 606 N N . ARG A 1 75 ? 4.779 6.701 -31.363 1.00 70.81 75 ARG A N 1
ATOM 607 C CA . ARG A 1 75 ? 4.340 6.679 -29.953 1.00 70.81 75 ARG A CA 1
ATOM 608 C C . ARG A 1 75 ? 5.252 5.855 -29.041 1.00 70.81 75 ARG A C 1
ATOM 610 O O . ARG A 1 75 ? 5.040 5.866 -27.835 1.00 70.81 75 ARG A O 1
ATOM 617 N N . SER A 1 76 ? 6.214 5.123 -29.601 1.00 73.25 76 SER A N 1
ATOM 618 C CA . SER A 1 76 ? 7.139 4.311 -28.816 1.00 73.25 76 SER A CA 1
ATOM 619 C C . SER A 1 76 ? 8.281 5.180 -28.315 1.00 73.25 76 SER A C 1
ATOM 621 O O . SER A 1 76 ? 8.959 5.812 -29.120 1.00 73.25 76 SER A O 1
ATOM 623 N N . GLU A 1 77 ? 8.520 5.154 -27.011 1.00 79.50 77 GLU A N 1
ATOM 624 C CA . GLU A 1 77 ? 9.619 5.848 -26.346 1.00 79.50 77 GLU A CA 1
ATOM 625 C C . GLU A 1 77 ? 10.252 4.892 -25.333 1.00 79.50 77 GLU A C 1
ATOM 627 O O . GLU A 1 77 ? 9.527 4.177 -24.634 1.00 79.50 77 GLU A O 1
ATOM 632 N N . LYS A 1 78 ? 11.583 4.803 -25.313 1.00 82.06 78 LYS A N 1
ATOM 633 C CA . LYS A 1 78 ? 12.328 3.875 -24.457 1.00 82.06 78 LYS A CA 1
ATOM 634 C C . LYS A 1 78 ? 13.638 4.505 -23.996 1.00 82.06 78 LYS A C 1
ATOM 636 O O . LYS A 1 78 ? 14.354 5.070 -24.818 1.00 82.06 78 LYS A O 1
ATOM 641 N N . ARG A 1 79 ? 13.980 4.307 -22.722 1.00 85.19 79 ARG A N 1
ATOM 642 C CA . ARG A 1 79 ? 15.332 4.482 -22.178 1.00 85.19 79 ARG A CA 1
ATOM 643 C C . ARG A 1 79 ? 15.899 3.125 -21.791 1.00 85.19 79 ARG A C 1
ATOM 645 O O . ARG A 1 79 ? 15.219 2.308 -21.170 1.00 85.19 79 ARG A O 1
ATOM 652 N N . ILE A 1 80 ? 17.139 2.882 -22.186 1.00 83.56 80 ILE A N 1
ATOM 653 C CA . ILE A 1 80 ? 17.864 1.642 -21.934 1.00 83.56 80 ILE A CA 1
ATOM 654 C C . ILE A 1 80 ? 19.215 2.027 -21.349 1.00 83.56 80 ILE A C 1
ATOM 656 O O . ILE A 1 80 ? 20.069 2.537 -22.070 1.00 83.56 80 ILE A O 1
ATOM 660 N N . SER A 1 81 ? 19.398 1.799 -20.047 1.00 83.12 81 SER A N 1
ATOM 661 C CA . SER A 1 81 ? 20.696 2.009 -19.405 1.00 83.12 81 SER A CA 1
ATOM 662 C C . SER A 1 81 ? 21.751 1.094 -20.028 1.00 83.12 81 SER A C 1
ATOM 664 O O . SER A 1 81 ? 21.449 -0.015 -20.490 1.00 83.12 81 SER A O 1
ATOM 666 N N . TRP A 1 82 ? 23.005 1.538 -20.023 1.00 84.62 82 TRP A N 1
ATOM 667 C CA . TRP A 1 82 ? 24.097 0.728 -20.558 1.00 84.62 82 TRP A CA 1
ATOM 668 C C . TRP A 1 82 ? 24.278 -0.599 -19.810 1.00 84.62 82 TRP A C 1
ATOM 670 O O . TRP A 1 82 ? 24.566 -1.614 -20.442 1.00 84.62 82 TRP A O 1
ATOM 680 N N . ARG A 1 83 ? 24.007 -0.626 -18.497 1.00 77.94 83 ARG A N 1
ATOM 681 C CA . ARG A 1 83 ? 23.982 -1.860 -17.691 1.00 77.94 83 ARG A CA 1
ATOM 682 C C . ARG A 1 83 ? 22.889 -2.823 -18.153 1.00 77.94 83 ARG A C 1
ATOM 684 O O . ARG A 1 83 ? 23.169 -3.976 -18.469 1.00 77.94 83 ARG A O 1
ATOM 691 N N . ARG A 1 84 ? 21.649 -2.342 -18.320 1.00 78.81 84 ARG A N 1
ATOM 692 C CA . ARG A 1 84 ? 20.532 -3.166 -18.824 1.00 78.81 84 ARG A CA 1
ATOM 693 C C . ARG A 1 84 ? 20.814 -3.728 -20.215 1.00 78.81 84 ARG A C 1
ATOM 695 O O . ARG A 1 84 ? 20.413 -4.849 -20.523 1.00 78.81 84 ARG A O 1
ATOM 702 N N . MET A 1 85 ? 21.534 -2.981 -21.054 1.00 81.31 85 MET A N 1
ATOM 703 C CA . MET A 1 85 ? 21.901 -3.409 -22.407 1.00 81.31 85 MET A CA 1
ATOM 704 C C . MET A 1 85 ? 22.728 -4.706 -22.433 1.00 81.31 85 MET A C 1
ATOM 706 O O . MET A 1 85 ? 22.625 -5.462 -23.401 1.00 81.31 85 MET A O 1
ATOM 710 N N . ILE A 1 86 ? 23.486 -5.016 -21.374 1.00 78.88 86 ILE A N 1
ATOM 711 C CA . ILE A 1 86 ? 24.216 -6.289 -21.249 1.00 78.88 86 ILE A CA 1
ATOM 712 C C . ILE A 1 86 ? 23.244 -7.481 -21.222 1.00 78.88 86 ILE A C 1
ATOM 714 O O . ILE A 1 86 ? 23.526 -8.517 -21.837 1.00 78.88 86 ILE A O 1
ATOM 718 N N . ASN A 1 87 ? 22.083 -7.301 -20.583 1.00 72.94 87 ASN A N 1
ATOM 719 C CA . ASN A 1 87 ? 21.135 -8.362 -20.238 1.00 72.94 87 ASN A CA 1
ATOM 720 C C . ASN A 1 87 ? 19.944 -8.490 -21.206 1.00 72.94 87 ASN A C 1
ATOM 722 O O . ASN A 1 87 ? 19.315 -9.544 -21.251 1.00 72.94 87 ASN A O 1
ATOM 726 N N . ILE A 1 88 ? 19.644 -7.472 -22.024 1.00 71.62 88 ILE A N 1
ATOM 727 C CA . ILE A 1 88 ? 18.456 -7.467 -22.907 1.00 71.62 88 ILE A CA 1
ATOM 728 C C . ILE A 1 88 ? 18.518 -8.522 -24.039 1.00 71.62 88 ILE A C 1
ATOM 730 O O . ILE A 1 88 ? 17.486 -8.897 -24.587 1.00 71.62 88 ILE A O 1
ATOM 734 N N . GLY A 1 89 ? 19.689 -9.070 -24.380 1.00 71.31 89 GLY A N 1
ATOM 735 C CA . GLY A 1 89 ? 19.846 -10.105 -25.419 1.00 71.31 89 GLY A CA 1
ATOM 736 C C . GLY A 1 89 ? 20.673 -9.634 -26.619 1.00 71.31 89 GLY A C 1
ATOM 737 O O . GLY A 1 89 ? 21.342 -8.609 -26.551 1.00 71.31 89 GLY A O 1
ATOM 738 N N . CYS A 1 90 ? 20.728 -10.403 -27.713 1.00 78.56 90 CYS A N 1
ATOM 739 C CA . CYS A 1 90 ? 21.583 -10.081 -28.870 1.00 78.56 90 CYS A CA 1
ATOM 740 C C . CYS A 1 90 ? 21.039 -8.917 -29.716 1.00 78.56 90 CYS A C 1
ATOM 742 O O . CYS A 1 90 ? 19.826 -8.836 -29.941 1.00 78.56 90 CYS A O 1
ATOM 744 N N . VAL A 1 91 ? 21.936 -8.083 -30.253 1.00 83.69 91 VAL A N 1
ATOM 745 C CA . VAL A 1 91 ? 21.602 -7.086 -31.276 1.00 83.69 91 VAL A CA 1
ATOM 746 C C . VAL A 1 91 ? 21.629 -7.766 -32.640 1.00 83.69 91 VAL A C 1
ATOM 748 O O . VAL A 1 91 ? 22.612 -8.402 -33.011 1.00 83.69 91 VAL A O 1
ATOM 751 N N . LYS A 1 92 ? 20.527 -7.705 -33.388 1.00 83.69 92 LYS A N 1
ATOM 752 C CA . LYS A 1 92 ? 20.436 -8.319 -34.721 1.00 83.69 92 LYS A CA 1
ATOM 753 C C . LYS A 1 92 ? 19.680 -7.427 -35.683 1.00 83.69 92 LYS A C 1
ATOM 755 O O . LYS A 1 92 ? 18.703 -6.780 -35.318 1.00 83.69 92 LYS A O 1
ATOM 760 N N . ARG A 1 93 ? 20.077 -7.443 -36.952 1.00 82.00 93 ARG A N 1
ATOM 761 C CA . ARG A 1 93 ? 19.259 -6.869 -38.019 1.00 82.00 93 ARG A CA 1
ATOM 762 C C . ARG A 1 93 ? 18.015 -7.729 -38.217 1.00 82.00 93 ARG A C 1
ATOM 764 O O . ARG A 1 93 ? 18.121 -8.933 -38.431 1.00 82.00 93 ARG A O 1
ATOM 771 N N . ARG A 1 94 ? 16.840 -7.097 -38.188 1.00 80.56 94 ARG A N 1
ATOM 772 C CA . ARG A 1 94 ? 15.570 -7.765 -38.494 1.00 80.56 94 ARG A CA 1
ATOM 773 C C . ARG A 1 94 ? 15.199 -7.600 -39.960 1.00 80.56 94 ARG A C 1
ATOM 775 O O . ARG A 1 94 ? 14.803 -8.563 -40.605 1.00 80.56 94 ARG A O 1
ATOM 782 N N . ASN A 1 95 ? 15.305 -6.379 -40.481 1.00 80.75 95 ASN A N 1
ATOM 783 C CA . ASN A 1 95 ? 15.086 -6.061 -41.893 1.00 80.75 95 ASN A CA 1
ATOM 784 C C . ASN A 1 95 ? 15.796 -4.744 -42.274 1.00 80.75 95 ASN A C 1
ATOM 786 O O . ASN A 1 95 ? 16.610 -4.222 -41.513 1.00 80.75 95 ASN A O 1
ATOM 790 N N . ASN A 1 96 ? 15.510 -4.202 -43.462 1.00 77.62 96 ASN A N 1
ATOM 791 C CA . ASN A 1 96 ? 16.117 -2.952 -43.949 1.00 77.62 96 ASN A CA 1
ATOM 792 C C . ASN A 1 96 ? 15.705 -1.710 -43.145 1.00 77.62 96 ASN A C 1
ATOM 794 O O . ASN A 1 96 ? 16.319 -0.662 -43.294 1.00 77.62 96 ASN A O 1
ATOM 798 N N . HIS A 1 97 ? 14.691 -1.819 -42.286 1.00 79.06 97 HIS A N 1
ATOM 799 C CA . HIS A 1 97 ? 14.115 -0.692 -41.555 1.00 79.06 97 HIS A CA 1
ATOM 800 C C . HIS A 1 97 ? 14.115 -0.888 -40.039 1.00 79.06 97 HIS A C 1
ATOM 802 O O . HIS A 1 97 ? 13.677 0.009 -39.328 1.00 79.06 97 HIS A O 1
ATOM 808 N N . SER A 1 98 ? 14.579 -2.032 -39.526 1.00 84.81 98 SER A N 1
ATOM 809 C CA . SER A 1 98 ? 14.627 -2.280 -38.087 1.00 84.81 98 SER A CA 1
ATOM 810 C C . SER A 1 98 ? 15.733 -3.235 -37.646 1.00 84.81 98 SER A C 1
ATOM 812 O O . SER A 1 98 ? 16.124 -4.165 -38.364 1.00 84.81 98 SER A O 1
ATOM 814 N N . ILE A 1 99 ? 16.172 -3.017 -36.411 1.00 87.69 99 ILE A N 1
ATOM 815 C CA . ILE A 1 99 ? 17.026 -3.911 -35.630 1.00 87.69 99 ILE A CA 1
ATOM 816 C C . ILE A 1 99 ? 16.246 -4.426 -34.419 1.00 87.69 99 ILE A C 1
ATOM 818 O O . ILE A 1 99 ? 15.315 -3.780 -33.936 1.00 87.69 99 ILE A O 1
ATOM 822 N N . THR A 1 100 ? 16.620 -5.600 -33.934 1.00 84.81 100 THR A N 1
ATOM 823 C CA . THR A 1 100 ? 16.137 -6.172 -32.679 1.00 84.81 100 THR A CA 1
ATOM 824 C C . THR A 1 100 ? 17.221 -6.076 -31.624 1.00 84.81 100 THR A C 1
ATOM 826 O O . THR A 1 100 ? 18.356 -6.475 -31.882 1.00 84.81 100 THR A O 1
ATOM 829 N N . LEU A 1 101 ? 16.850 -5.589 -30.447 1.00 82.94 101 LEU A N 1
ATOM 830 C CA . LEU A 1 101 ? 17.646 -5.597 -29.228 1.00 82.94 101 LEU A CA 1
ATOM 831 C C . LEU A 1 101 ? 16.875 -6.458 -28.221 1.00 82.94 101 LEU A C 1
ATOM 833 O O . LEU A 1 101 ? 15.931 -5.986 -27.588 1.00 82.94 101 LEU A O 1
ATOM 837 N N . GLY A 1 102 ? 17.198 -7.752 -28.158 1.00 78.38 102 GLY A N 1
ATOM 838 C CA . GLY A 1 102 ? 16.366 -8.704 -27.418 1.00 78.38 102 GLY A CA 1
ATOM 839 C C . GLY A 1 102 ? 14.968 -8.844 -28.018 1.00 78.38 102 GLY A C 1
ATOM 840 O O . GLY A 1 102 ? 14.820 -9.128 -29.207 1.00 78.38 102 GLY A O 1
ATOM 841 N N . SER A 1 103 ? 13.942 -8.611 -27.197 1.00 72.25 103 SER A N 1
ATOM 842 C CA . SER A 1 103 ? 12.535 -8.532 -27.620 1.00 72.25 103 SER A CA 1
ATOM 843 C C . SER A 1 103 ? 12.136 -7.155 -28.174 1.00 72.25 103 SER A C 1
ATOM 845 O O . SER A 1 103 ? 11.068 -7.020 -28.776 1.00 72.25 103 SER A O 1
ATOM 847 N N . LEU A 1 104 ? 12.980 -6.129 -28.011 1.00 77.56 104 LEU A N 1
ATOM 848 C CA . LEU A 1 104 ? 12.698 -4.772 -28.473 1.00 77.56 104 LEU A CA 1
ATOM 849 C C . LEU A 1 104 ? 12.993 -4.634 -29.966 1.00 77.56 104 LEU A C 1
ATOM 851 O O . LEU A 1 104 ? 14.017 -5.102 -30.460 1.00 77.56 104 LEU A O 1
ATOM 855 N N . ILE A 1 105 ? 12.111 -3.940 -30.684 1.00 84.00 105 ILE A N 1
ATOM 856 C CA . ILE A 1 105 ? 12.270 -3.638 -32.109 1.00 84.00 105 ILE A CA 1
ATOM 857 C C . ILE A 1 105 ? 12.477 -2.133 -32.259 1.00 84.00 105 ILE A C 1
ATOM 859 O O . ILE A 1 105 ? 11.611 -1.341 -31.882 1.00 84.00 105 ILE A O 1
ATOM 863 N N . LEU A 1 106 ? 13.612 -1.752 -32.837 1.00 85.75 106 LEU A N 1
ATOM 864 C CA . LEU A 1 106 ? 13.999 -0.365 -33.073 1.00 85.75 106 LEU A CA 1
ATOM 865 C C . LEU A 1 106 ? 13.953 -0.080 -34.581 1.00 85.75 106 LEU A C 1
ATOM 867 O O . LEU A 1 106 ? 14.546 -0.825 -35.361 1.00 85.75 106 LEU A O 1
ATOM 871 N N . TYR A 1 107 ? 13.242 0.969 -34.996 1.00 83.75 107 TYR A N 1
ATOM 872 C CA . TYR A 1 107 ? 12.998 1.333 -36.395 1.00 83.75 107 TYR A CA 1
ATOM 873 C C . TYR A 1 107 ? 13.870 2.521 -36.839 1.00 83.75 107 TYR A C 1
ATOM 875 O O . TYR A 1 107 ? 13.944 3.530 -36.143 1.00 83.75 107 TYR A O 1
ATOM 883 N N . PHE A 1 108 ? 14.472 2.419 -38.032 1.00 77.00 108 PHE A N 1
ATOM 884 C CA . PHE A 1 108 ? 15.456 3.371 -38.587 1.00 77.00 108 PHE A CA 1
ATOM 885 C C . PHE A 1 108 ? 15.225 3.700 -40.067 1.00 77.00 108 PHE A C 1
ATOM 887 O O . PHE A 1 108 ? 16.156 3.811 -40.859 1.00 77.00 108 PHE A O 1
ATOM 894 N N . SER A 1 109 ? 13.971 3.861 -40.475 1.00 72.06 109 SER A N 1
ATOM 895 C CA . SER A 1 109 ? 13.595 3.944 -41.893 1.00 72.06 109 SER A CA 1
ATOM 896 C C . SER A 1 109 ? 14.181 5.140 -42.670 1.00 72.06 109 SER A C 1
ATOM 898 O O . SER A 1 109 ? 14.195 5.092 -43.898 1.00 72.06 109 SER A O 1
ATOM 900 N N . HIS A 1 110 ? 14.641 6.203 -41.992 1.00 76.69 110 HIS A N 1
ATOM 901 C CA . HIS A 1 110 ? 15.083 7.461 -42.624 1.00 76.69 110 HIS A CA 1
ATOM 902 C C . HIS A 1 110 ? 16.359 8.068 -42.017 1.00 76.69 110 HIS A C 1
ATOM 904 O O . HIS A 1 110 ? 16.556 9.284 -42.124 1.00 76.69 110 HIS A O 1
ATOM 910 N N . SER A 1 111 ? 17.174 7.238 -41.361 1.00 76.94 111 SER A N 1
ATOM 911 C CA . SER A 1 111 ? 18.475 7.635 -40.813 1.00 76.94 111 SER A CA 1
ATOM 912 C C . SER A 1 111 ? 19.547 7.657 -41.906 1.00 76.94 111 SER A C 1
ATOM 914 O O . SER A 1 111 ? 19.497 6.860 -42.842 1.00 76.94 111 SER A O 1
ATOM 916 N N . ASP A 1 112 ? 20.544 8.530 -41.752 1.00 81.00 112 ASP A N 1
ATOM 917 C CA . ASP A 1 112 ? 21.759 8.529 -42.584 1.00 81.00 112 ASP A CA 1
ATOM 918 C C . ASP A 1 112 ? 22.707 7.360 -42.236 1.00 81.00 112 ASP A C 1
ATOM 920 O O . ASP A 1 112 ? 23.705 7.134 -42.918 1.00 81.00 112 ASP A O 1
ATOM 924 N N . ILE A 1 113 ? 22.403 6.614 -41.169 1.00 82.69 113 ILE A N 1
ATOM 925 C CA . ILE A 1 113 ? 23.179 5.475 -40.673 1.00 82.69 113 ILE A CA 1
ATOM 926 C C . ILE A 1 113 ? 22.460 4.177 -41.039 1.00 82.69 113 ILE A C 1
ATOM 928 O O . ILE A 1 113 ? 21.252 4.041 -40.838 1.00 82.69 113 ILE A O 1
ATOM 932 N N . THR A 1 114 ? 23.211 3.191 -41.527 1.00 84.62 114 THR A N 1
ATOM 933 C CA . THR A 1 114 ? 22.671 1.858 -41.824 1.00 84.62 114 THR A CA 1
ATOM 934 C C . THR A 1 114 ? 22.376 1.059 -40.550 1.00 84.62 114 THR A C 1
ATOM 936 O O . THR A 1 114 ? 23.052 1.200 -39.531 1.00 84.62 114 THR A O 1
ATOM 939 N N . ASN A 1 115 ? 21.407 0.144 -40.615 1.00 83.50 115 ASN A N 1
ATOM 940 C CA . ASN A 1 115 ? 21.077 -0.743 -39.490 1.00 83.50 115 ASN A CA 1
ATOM 941 C C . ASN A 1 115 ? 22.270 -1.580 -39.012 1.00 83.50 115 ASN A C 1
ATOM 943 O O . ASN A 1 115 ? 22.373 -1.851 -37.819 1.00 83.50 115 ASN A O 1
ATOM 947 N N . ASP A 1 116 ? 23.168 -1.968 -39.921 1.00 85.06 116 ASP A N 1
ATOM 948 C CA . ASP A 1 116 ? 24.364 -2.744 -39.582 1.00 85.06 116 ASP A CA 1
ATOM 949 C C . ASP A 1 116 ? 25.358 -1.893 -38.771 1.00 85.06 116 ASP A C 1
ATOM 951 O O . ASP A 1 116 ? 25.910 -2.368 -37.782 1.00 85.06 116 ASP A O 1
ATOM 955 N N . GLN A 1 117 ? 25.509 -0.606 -39.107 1.00 87.50 117 GLN A N 1
ATOM 956 C CA . GLN A 1 117 ? 26.327 0.333 -38.330 1.00 87.50 117 GLN A CA 1
ATOM 957 C C . GLN A 1 117 ? 25.740 0.606 -36.939 1.00 87.50 117 GLN A C 1
ATOM 959 O O . GLN A 1 117 ? 26.491 0.676 -35.968 1.00 87.50 117 GLN A O 1
ATOM 964 N N . VAL A 1 118 ? 24.412 0.736 -36.816 1.00 87.00 118 VAL A N 1
ATOM 965 C CA . VAL A 1 118 ? 23.762 0.885 -35.500 1.00 87.00 118 VAL A CA 1
ATOM 966 C C . VAL A 1 118 ? 23.935 -0.390 -34.677 1.00 87.00 118 VAL A C 1
ATOM 968 O O . VAL A 1 118 ? 24.292 -0.310 -33.506 1.00 87.00 118 VAL A O 1
ATOM 971 N N . ALA A 1 119 ? 23.735 -1.567 -35.276 1.00 87.62 119 ALA A N 1
ATOM 972 C CA . ALA A 1 119 ? 23.919 -2.836 -34.581 1.00 87.62 119 ALA A CA 1
ATOM 973 C C . ALA A 1 119 ? 25.358 -2.997 -34.067 1.00 87.62 119 ALA A C 1
ATOM 975 O O . ALA A 1 119 ? 25.560 -3.274 -32.887 1.00 87.62 119 ALA A O 1
ATOM 976 N N . GLN A 1 120 ? 26.344 -2.715 -34.923 1.00 88.81 120 GLN A N 1
ATOM 977 C CA . GLN A 1 120 ? 27.757 -2.751 -34.559 1.00 88.81 120 GLN A CA 1
ATOM 978 C C . GLN A 1 120 ? 28.091 -1.755 -33.441 1.00 88.81 120 GLN A C 1
ATOM 980 O O . GLN A 1 120 ? 28.858 -2.092 -32.539 1.00 88.81 120 GLN A O 1
ATOM 985 N N . LEU A 1 121 ? 27.514 -0.549 -33.463 1.00 89.81 121 LEU A N 1
ATOM 986 C CA . LEU A 1 121 ? 27.703 0.428 -32.392 1.00 89.81 121 LEU A CA 1
ATOM 987 C C . LEU A 1 121 ? 27.190 -0.109 -31.055 1.00 89.81 121 LEU A C 1
ATOM 989 O O . LEU A 1 121 ? 27.921 -0.077 -30.069 1.00 89.81 121 LEU A O 1
ATOM 993 N N . LEU A 1 122 ? 25.961 -0.627 -31.023 1.00 89.62 122 LEU A N 1
ATOM 994 C CA . LEU A 1 122 ? 25.358 -1.146 -29.795 1.00 89.62 122 LEU A CA 1
ATOM 995 C C . LEU A 1 122 ? 26.113 -2.364 -29.254 1.00 89.62 122 LEU A C 1
ATOM 997 O O . LEU A 1 122 ? 26.345 -2.438 -28.050 1.00 89.62 122 LEU A O 1
ATOM 1001 N N . ASP A 1 123 ? 26.567 -3.273 -30.120 1.00 88.44 123 ASP A N 1
ATOM 1002 C CA . ASP A 1 123 ? 27.413 -4.403 -29.714 1.00 88.44 123 ASP A CA 1
ATOM 1003 C C . ASP A 1 123 ? 28.785 -3.940 -29.189 1.00 88.44 123 ASP A C 1
ATOM 1005 O O . ASP A 1 123 ? 29.306 -4.504 -28.220 1.00 88.44 123 ASP A O 1
ATOM 1009 N N . SER A 1 124 ? 29.362 -2.886 -29.780 1.00 88.75 124 SER A N 1
ATOM 1010 C CA . SER A 1 124 ? 30.640 -2.311 -29.330 1.00 88.75 124 SER A CA 1
ATOM 1011 C C . SER A 1 124 ? 30.506 -1.656 -27.956 1.00 88.75 124 SER A C 1
ATOM 1013 O O . SER A 1 124 ? 31.332 -1.893 -27.073 1.00 88.75 124 SER A O 1
ATOM 1015 N N . ILE A 1 125 ? 29.435 -0.882 -27.748 1.00 88.56 125 ILE A N 1
ATOM 1016 C CA . ILE A 1 125 ? 29.133 -0.270 -26.450 1.00 88.56 125 ILE A CA 1
ATOM 1017 C C . ILE A 1 125 ? 28.872 -1.362 -25.414 1.00 88.56 125 ILE A C 1
ATOM 1019 O O . ILE A 1 125 ? 29.479 -1.345 -24.349 1.00 88.56 125 ILE A O 1
ATOM 1023 N N . ARG A 1 126 ? 28.048 -2.362 -25.737 1.00 86.69 126 ARG A N 1
ATOM 1024 C CA . ARG A 1 126 ? 27.767 -3.490 -24.842 1.00 86.69 126 ARG A CA 1
ATOM 1025 C C . ARG A 1 126 ? 29.045 -4.200 -24.390 1.00 86.69 126 ARG A C 1
ATOM 1027 O O . ARG A 1 126 ? 29.227 -4.416 -23.196 1.00 86.69 126 ARG A O 1
ATOM 1034 N N . SER A 1 127 ? 29.937 -4.523 -25.327 1.00 85.06 127 SER A N 1
ATOM 1035 C CA . SER A 1 127 ? 31.213 -5.189 -25.027 1.00 85.06 127 SER A CA 1
ATOM 1036 C C . SER A 1 127 ? 32.096 -4.348 -24.100 1.00 85.06 127 SER A C 1
ATOM 1038 O O . SER A 1 127 ? 32.747 -4.876 -23.200 1.00 85.06 127 SER A O 1
ATOM 1040 N N . MET A 1 128 ? 32.087 -3.026 -24.287 1.00 84.88 128 MET A N 1
ATOM 1041 C CA . MET A 1 128 ? 32.800 -2.090 -23.426 1.00 84.88 128 MET A CA 1
ATOM 1042 C C . MET A 1 128 ? 32.223 -2.064 -22.004 1.00 84.88 128 MET A C 1
ATOM 1044 O O . MET A 1 128 ? 32.996 -2.134 -21.050 1.00 84.88 128 MET A O 1
ATOM 1048 N N . VAL A 1 129 ? 30.899 -2.023 -21.837 1.00 80.38 129 VAL A N 1
ATOM 1049 C CA . VAL A 1 129 ? 30.258 -1.994 -20.506 1.00 80.38 129 VAL A CA 1
ATOM 1050 C C . VAL A 1 129 ? 30.545 -3.290 -19.741 1.00 80.38 129 VAL A C 1
ATOM 1052 O O . VAL A 1 129 ? 30.951 -3.232 -18.582 1.00 80.38 129 VAL A O 1
ATOM 1055 N N . SER A 1 130 ? 30.463 -4.451 -20.404 1.00 77.06 130 SER A N 1
ATOM 1056 C CA . SER A 1 130 ? 30.786 -5.749 -19.788 1.00 77.06 130 SER A CA 1
ATOM 1057 C C . SER A 1 130 ? 32.233 -5.849 -19.286 1.00 77.06 130 SER A C 1
ATOM 1059 O O . SER A 1 130 ? 32.511 -6.622 -18.377 1.00 77.06 130 SER A O 1
ATOM 1061 N N . SER A 1 131 ? 33.164 -5.071 -19.850 1.00 69.88 131 SER A N 1
ATOM 1062 C CA . SER A 1 131 ? 34.568 -5.044 -19.409 1.00 69.88 131 SER A CA 1
ATOM 1063 C C . SER A 1 131 ? 34.830 -4.160 -18.179 1.00 69.88 131 SER A C 1
ATOM 1065 O O . SER A 1 131 ? 35.926 -4.198 -17.619 1.00 69.88 131 SER A O 1
ATOM 1067 N N . ILE A 1 132 ? 33.850 -3.347 -17.768 1.00 69.44 132 ILE A N 1
ATOM 1068 C CA . ILE A 1 132 ? 33.991 -2.333 -16.711 1.00 69.44 132 ILE A CA 1
ATOM 1069 C C . ILE A 1 132 ? 33.357 -2.783 -15.387 1.00 69.44 132 ILE A C 1
ATOM 1071 O O . ILE A 1 132 ? 33.784 -2.304 -14.333 1.00 69.44 132 ILE A O 1
ATOM 1075 N N . GLU A 1 133 ? 32.388 -3.705 -15.414 1.00 58.69 133 GLU A N 1
ATOM 1076 C CA . GLU A 1 133 ? 31.712 -4.206 -14.212 1.00 58.69 133 GLU A CA 1
ATOM 1077 C C . GLU A 1 133 ? 32.672 -4.988 -13.301 1.00 58.69 133 GLU A C 1
ATOM 1079 O O . GLU A 1 133 ? 32.921 -6.180 -13.454 1.00 58.69 133 GLU A O 1
ATOM 1084 N N . VAL A 1 134 ? 33.214 -4.279 -12.310 1.00 46.06 134 VAL A N 1
ATOM 1085 C CA . VAL A 1 134 ? 33.701 -4.859 -11.059 1.00 46.06 134 VAL A CA 1
ATOM 1086 C C . VAL A 1 134 ? 32.515 -4.814 -10.104 1.00 46.06 134 VAL A C 1
ATOM 1088 O O . VAL A 1 134 ? 31.984 -3.730 -9.873 1.00 46.06 134 VAL A O 1
ATOM 1091 N N . GLN A 1 135 ? 32.095 -5.972 -9.586 1.00 48.28 135 GLN A N 1
ATOM 1092 C CA . GLN A 1 135 ? 31.085 -6.069 -8.529 1.00 48.28 135 GLN A CA 1
ATOM 1093 C C . GLN A 1 135 ? 31.493 -5.158 -7.364 1.00 48.28 135 GLN A C 1
ATOM 1095 O O . GLN A 1 135 ? 32.474 -5.434 -6.673 1.00 48.28 135 GLN A O 1
ATOM 1100 N N . GLU A 1 136 ? 30.775 -4.053 -7.170 1.00 51.41 136 GLU A N 1
ATOM 1101 C CA . GLU A 1 136 ? 30.812 -3.343 -5.897 1.00 51.41 136 GLU A CA 1
ATOM 1102 C C . GLU A 1 136 ? 30.153 -4.243 -4.852 1.00 51.41 136 GLU A C 1
ATOM 1104 O O . GLU A 1 136 ? 29.085 -4.814 -5.083 1.00 51.41 136 GLU A O 1
ATOM 1109 N N . ASP A 1 137 ? 30.831 -4.416 -3.721 1.00 48.34 137 ASP A N 1
ATOM 1110 C CA . ASP A 1 137 ? 30.359 -5.249 -2.624 1.00 48.34 137 ASP A CA 1
ATOM 1111 C C . ASP A 1 137 ? 29.188 -4.529 -1.932 1.00 48.34 137 ASP A C 1
ATOM 1113 O O . ASP A 1 137 ? 29.365 -3.695 -1.042 1.00 48.34 137 ASP A O 1
ATOM 1117 N N . LEU A 1 138 ? 27.970 -4.808 -2.409 1.00 56.88 138 LEU A N 1
ATOM 1118 C CA . LEU A 1 138 ? 26.707 -4.219 -1.936 1.00 56.88 138 LEU A CA 1
ATOM 1119 C C . LEU A 1 138 ? 26.424 -4.508 -0.449 1.00 56.88 138 LEU A C 1
ATOM 1121 O O . LEU A 1 138 ? 25.519 -3.915 0.129 1.00 56.88 138 LEU A O 1
ATOM 1125 N N . SER A 1 139 ? 27.207 -5.387 0.183 1.00 57.94 139 SER A N 1
ATOM 1126 C CA . SER A 1 139 ? 27.032 -5.853 1.563 1.00 57.94 139 SER A CA 1
ATOM 1127 C C . SER A 1 139 ? 27.210 -4.776 2.643 1.00 57.94 139 SER A C 1
ATOM 1129 O O . SER A 1 139 ? 26.810 -4.998 3.780 1.00 57.94 139 SER A O 1
ATOM 1131 N N . THR A 1 140 ? 27.769 -3.603 2.316 1.00 61.19 140 THR A N 1
ATOM 1132 C CA . THR A 1 140 ? 28.011 -2.509 3.286 1.00 61.19 140 THR A CA 1
ATOM 1133 C C . THR A 1 140 ? 27.045 -1.323 3.170 1.00 61.19 140 THR A C 1
ATOM 1135 O O . THR A 1 140 ? 27.116 -0.394 3.975 1.00 61.19 140 THR A O 1
ATOM 1138 N N . GLN A 1 141 ? 26.144 -1.327 2.184 1.00 73.94 141 GLN A N 1
ATOM 1139 C CA . GLN A 1 141 ? 25.216 -0.219 1.918 1.00 73.94 141 GLN A CA 1
ATOM 1140 C C . GLN A 1 141 ? 23.885 -0.384 2.665 1.00 73.94 141 GLN A C 1
ATOM 1142 O O . GLN A 1 141 ? 23.499 -1.499 3.022 1.00 73.94 141 GLN A O 1
ATOM 1147 N N . SER A 1 142 ? 23.149 0.718 2.872 1.00 82.38 142 SER A N 1
ATOM 1148 C CA . SER A 1 142 ? 21.799 0.655 3.448 1.00 82.38 142 SER A CA 1
ATOM 1149 C C . SER A 1 142 ? 20.876 -0.203 2.572 1.00 82.38 142 SER A C 1
ATOM 1151 O O . SER A 1 142 ? 21.059 -0.261 1.355 1.00 82.38 142 SER A O 1
ATOM 1153 N N . ILE A 1 143 ? 19.865 -0.855 3.160 1.00 84.00 143 ILE A N 1
ATOM 1154 C CA . ILE A 1 143 ? 18.926 -1.694 2.393 1.00 84.00 143 ILE A CA 1
ATOM 1155 C C . ILE A 1 143 ? 18.289 -0.920 1.234 1.00 84.00 143 ILE A C 1
ATOM 1157 O O . ILE A 1 143 ? 18.196 -1.427 0.119 1.00 84.00 143 ILE A O 1
ATOM 1161 N N . VAL A 1 144 ? 17.906 0.332 1.486 1.00 85.31 144 VAL A N 1
ATOM 1162 C CA . VAL A 1 144 ? 17.290 1.206 0.490 1.00 85.31 144 VAL A CA 1
ATOM 1163 C C . VAL A 1 144 ? 18.263 1.446 -0.660 1.00 85.31 144 VAL A C 1
ATOM 1165 O O . VAL A 1 144 ? 17.857 1.388 -1.815 1.00 85.31 144 VAL A O 1
ATOM 1168 N N . ASP A 1 145 ? 19.547 1.651 -0.374 1.00 84.62 145 ASP A N 1
ATOM 1169 C CA . ASP A 1 145 ? 20.560 1.869 -1.407 1.00 84.62 145 ASP A CA 1
ATOM 1170 C C . ASP A 1 145 ? 20.873 0.588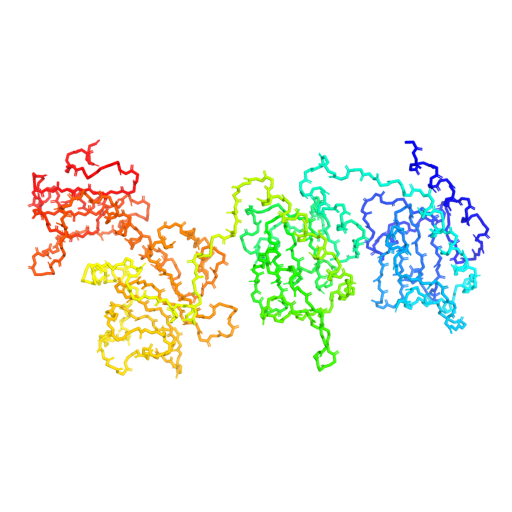 -2.190 1.00 84.62 145 ASP A C 1
ATOM 1172 O O . ASP A 1 145 ? 20.991 0.646 -3.412 1.00 84.62 145 ASP A O 1
ATOM 1176 N N . GLN A 1 146 ? 20.885 -0.579 -1.537 1.00 85.81 146 GLN A N 1
ATOM 1177 C CA . GLN A 1 146 ? 20.989 -1.873 -2.226 1.00 85.81 146 GLN A CA 1
ATOM 1178 C C . GLN A 1 146 ? 19.793 -2.105 -3.164 1.00 85.81 146 GLN A C 1
ATOM 1180 O O . GLN A 1 146 ? 19.959 -2.491 -4.323 1.00 85.81 146 GLN A O 1
ATOM 1185 N N . MET A 1 147 ? 18.574 -1.827 -2.693 1.00 90.44 147 MET A N 1
ATOM 1186 C CA . MET A 1 147 ? 17.355 -1.933 -3.498 1.00 90.44 147 MET A CA 1
ATOM 1187 C C . MET A 1 147 ? 17.347 -0.916 -4.645 1.00 90.44 147 MET A C 1
ATOM 1189 O O . MET A 1 147 ? 16.981 -1.259 -5.773 1.00 90.44 147 MET A O 1
ATOM 1193 N N . ARG A 1 148 ? 17.802 0.319 -4.400 1.00 88.06 148 ARG A N 1
ATOM 1194 C CA . ARG A 1 148 ? 17.973 1.343 -5.438 1.00 88.06 148 ARG A CA 1
ATOM 1195 C C . ARG A 1 148 ? 19.010 0.926 -6.467 1.00 88.06 148 ARG A C 1
ATOM 1197 O O . ARG A 1 148 ? 18.770 1.153 -7.646 1.00 88.06 148 ARG A O 1
ATOM 1204 N N . ALA A 1 149 ? 20.111 0.292 -6.064 1.00 83.00 149 ALA A N 1
ATOM 1205 C CA . ALA A 1 149 ? 21.123 -0.206 -6.988 1.00 83.00 149 ALA A CA 1
ATOM 1206 C C . ALA A 1 149 ? 20.514 -1.220 -7.966 1.00 83.00 149 ALA A C 1
ATOM 1208 O O . ALA A 1 149 ? 20.649 -1.039 -9.176 1.00 83.00 149 ALA A O 1
ATOM 1209 N N . VAL A 1 150 ? 19.737 -2.190 -7.467 1.00 86.50 150 VAL A N 1
ATOM 1210 C CA . VAL A 1 150 ? 18.983 -3.130 -8.317 1.00 86.50 150 VAL A CA 1
ATOM 1211 C C . VAL A 1 150 ? 18.016 -2.384 -9.236 1.00 86.50 150 VAL A C 1
ATOM 1213 O O . VAL A 1 150 ? 18.012 -2.604 -10.443 1.00 86.50 150 VAL A O 1
ATOM 1216 N N . CYS A 1 151 ? 17.210 -1.469 -8.694 1.00 86.56 151 CYS A N 1
ATOM 1217 C CA . CYS A 1 151 ? 16.199 -0.755 -9.475 1.00 86.56 151 CYS A CA 1
ATOM 1218 C C . CYS A 1 151 ? 16.805 0.191 -10.523 1.00 86.56 151 CYS A C 1
ATOM 1220 O O . CYS A 1 151 ? 16.212 0.374 -11.585 1.00 86.56 151 CYS A O 1
ATOM 1222 N N . SER A 1 152 ? 17.983 0.765 -10.253 1.00 80.56 152 SER A N 1
ATOM 1223 C CA . SER A 1 152 ? 18.677 1.722 -11.125 1.00 80.56 152 SER A CA 1
ATOM 1224 C C . SER A 1 152 ? 18.965 1.149 -12.514 1.00 80.56 152 SER A C 1
ATOM 1226 O O . SER A 1 152 ? 18.899 1.866 -13.515 1.00 80.56 152 SER A O 1
ATOM 1228 N N . GLU A 1 153 ? 19.191 -0.163 -12.595 1.00 76.31 153 GLU A N 1
ATOM 1229 C CA . GLU A 1 153 ? 19.419 -0.871 -13.853 1.00 76.31 153 GLU A CA 1
ATOM 1230 C C . GLU A 1 153 ? 18.182 -0.835 -14.756 1.00 76.31 153 GLU A C 1
ATOM 1232 O O . GLU A 1 153 ? 18.304 -0.763 -15.979 1.00 76.31 153 GLU A O 1
ATOM 1237 N N . TYR A 1 154 ? 16.990 -0.802 -14.165 1.00 74.81 154 TYR A N 1
ATOM 1238 C CA . TYR A 1 154 ? 15.713 -0.944 -14.859 1.00 74.81 154 TYR A CA 1
ATOM 1239 C C . TYR A 1 154 ? 14.951 0.384 -15.003 1.00 74.81 154 TYR A C 1
ATOM 1241 O O . TYR A 1 154 ? 13.824 0.390 -15.493 1.00 74.81 154 TYR A O 1
ATOM 1249 N N . VAL A 1 155 ? 15.559 1.525 -14.651 1.00 75.50 155 VAL A N 1
ATOM 1250 C CA . VAL A 1 155 ? 14.923 2.851 -14.771 1.00 75.50 155 VAL A CA 1
ATOM 1251 C C . VAL A 1 155 ? 14.655 3.211 -16.236 1.00 75.50 155 VAL A C 1
ATOM 1253 O O . VAL A 1 155 ? 15.577 3.492 -17.012 1.00 75.50 155 VAL A O 1
ATOM 1256 N N . GLY A 1 156 ? 13.371 3.246 -16.594 1.00 71.56 156 GLY A N 1
ATOM 1257 C CA . GLY A 1 156 ? 12.858 3.770 -17.858 1.00 71.56 156 GLY A CA 1
ATOM 1258 C C . GLY A 1 156 ? 12.228 5.170 -17.750 1.00 71.56 156 GLY A C 1
ATOM 1259 O O . GLY A 1 156 ? 12.416 5.889 -16.772 1.00 71.56 156 GLY A O 1
ATOM 1260 N N . ASN A 1 157 ? 11.465 5.570 -18.767 1.00 71.81 157 ASN A N 1
ATOM 1261 C CA . ASN A 1 157 ? 10.881 6.912 -18.912 1.00 71.81 157 ASN A CA 1
ATOM 1262 C C . ASN A 1 157 ? 9.696 7.178 -17.977 1.00 71.81 157 ASN A C 1
ATOM 1264 O O . ASN A 1 157 ? 9.364 8.336 -17.717 1.00 71.81 157 ASN A O 1
ATOM 1268 N N . ARG A 1 158 ? 9.046 6.114 -17.501 1.00 78.50 158 ARG A N 1
ATOM 1269 C CA . ARG A 1 158 ? 7.940 6.122 -16.533 1.00 78.50 158 ARG A CA 1
ATOM 1270 C C . ARG A 1 158 ? 8.357 5.508 -15.196 1.00 78.50 158 ARG A C 1
ATOM 1272 O O . ARG A 1 158 ? 7.509 5.109 -14.405 1.00 78.50 158 ARG A O 1
ATOM 1279 N N . SER A 1 159 ? 9.662 5.426 -14.963 1.00 83.12 159 SER A N 1
ATOM 1280 C CA . SER A 1 159 ? 10.254 4.913 -13.736 1.00 83.12 159 SER A CA 1
ATOM 1281 C C . SER A 1 159 ? 10.917 6.065 -12.982 1.00 83.12 159 SER A C 1
ATOM 1283 O O . SER A 1 159 ? 11.709 6.814 -13.554 1.00 83.12 159 SER A O 1
ATOM 1285 N N . TYR A 1 160 ? 10.597 6.214 -11.703 1.00 84.88 160 TYR A N 1
ATOM 1286 C CA . TYR A 1 160 ? 11.042 7.318 -10.859 1.00 84.88 160 TYR A CA 1
ATOM 1287 C C . TYR A 1 160 ? 11.784 6.735 -9.661 1.00 84.88 160 TYR A C 1
ATOM 1289 O O . TYR A 1 160 ? 11.165 6.248 -8.719 1.00 84.88 160 TYR A O 1
ATOM 1297 N N . LEU A 1 161 ? 13.113 6.710 -9.738 1.00 86.31 161 LEU A N 1
ATOM 1298 C CA . LEU A 1 161 ? 13.971 6.248 -8.647 1.00 86.31 161 LEU A CA 1
ATOM 1299 C C . LEU A 1 161 ? 14.029 7.327 -7.558 1.00 86.31 161 LEU A C 1
ATOM 1301 O O . LEU A 1 161 ? 14.125 8.508 -7.881 1.00 86.31 161 LEU A O 1
ATOM 1305 N N . ALA A 1 162 ? 13.972 6.934 -6.287 1.00 83.94 162 ALA A N 1
ATOM 1306 C CA . ALA A 1 162 ? 14.113 7.869 -5.177 1.00 83.94 162 ALA A CA 1
ATOM 1307 C C . ALA A 1 162 ? 15.580 8.344 -5.008 1.00 83.94 162 ALA A C 1
ATOM 1309 O O . ALA A 1 162 ? 16.490 7.537 -5.223 1.00 83.94 162 ALA A O 1
ATOM 1310 N N . PRO A 1 163 ? 15.835 9.594 -4.561 1.00 81.19 163 PRO A N 1
ATOM 1311 C CA . PRO A 1 163 ? 14.855 10.626 -4.204 1.00 81.19 163 PRO A CA 1
ATOM 1312 C C . PRO A 1 163 ? 14.071 11.118 -5.426 1.00 81.19 163 PRO A C 1
ATOM 1314 O O . PRO A 1 163 ? 14.631 11.330 -6.497 1.00 81.19 163 PRO A O 1
ATOM 1317 N N . LEU A 1 164 ? 12.753 11.239 -5.261 1.00 79.25 164 LEU A N 1
ATOM 1318 C CA . LEU A 1 164 ? 11.845 11.513 -6.368 1.00 79.25 164 LEU A CA 1
ATOM 1319 C C . LEU A 1 164 ? 11.978 12.969 -6.814 1.00 79.25 164 LEU A C 1
ATOM 1321 O O . LEU A 1 164 ? 11.980 13.887 -5.997 1.00 79.25 164 LEU A O 1
ATOM 1325 N N . ASP A 1 165 ? 12.079 13.170 -8.123 1.00 73.75 165 ASP A N 1
ATOM 1326 C CA . ASP A 1 165 ? 12.144 14.501 -8.717 1.00 73.75 165 ASP A CA 1
ATOM 1327 C C . ASP A 1 165 ? 10.781 15.203 -8.611 1.00 73.75 165 ASP A C 1
ATOM 1329 O O . ASP A 1 165 ? 9.839 14.873 -9.340 1.00 73.75 165 ASP A O 1
ATOM 1333 N N . ALA A 1 166 ? 10.702 16.197 -7.722 1.00 69.06 166 ALA A N 1
ATOM 1334 C CA . ALA A 1 166 ? 9.495 16.972 -7.444 1.00 69.06 166 ALA A CA 1
ATOM 1335 C C . ALA A 1 166 ? 8.931 17.697 -8.679 1.00 69.06 166 ALA A C 1
ATOM 1337 O O . ALA A 1 166 ? 7.730 17.965 -8.731 1.00 69.06 166 ALA A O 1
ATOM 1338 N N . ASN A 1 167 ? 9.759 17.981 -9.694 1.00 67.56 167 ASN A N 1
ATOM 1339 C CA . ASN A 1 167 ? 9.297 18.598 -10.941 1.00 67.56 167 ASN A CA 1
ATOM 1340 C C . ASN A 1 167 ? 8.518 17.616 -11.826 1.00 67.56 167 ASN A C 1
ATOM 1342 O O . ASN A 1 167 ? 7.758 18.030 -12.702 1.00 67.56 167 ASN A O 1
ATOM 1346 N N . ARG A 1 168 ? 8.710 16.308 -11.619 1.00 68.44 168 ARG A N 1
ATOM 1347 C CA . ARG A 1 168 ? 8.112 15.244 -12.437 1.00 68.44 168 ARG A CA 1
ATOM 1348 C C . ARG A 1 168 ? 7.055 14.443 -11.687 1.00 68.44 168 ARG A C 1
ATOM 1350 O O . ARG A 1 168 ? 6.147 13.906 -12.326 1.00 68.44 168 ARG A O 1
ATOM 1357 N N . LEU A 1 169 ? 7.186 14.347 -10.368 1.00 75.56 169 LEU A N 1
ATOM 1358 C CA . LEU A 1 169 ? 6.298 13.611 -9.481 1.00 75.56 169 LEU A CA 1
ATOM 1359 C C . LEU A 1 169 ? 6.223 14.337 -8.138 1.00 75.56 169 LEU A C 1
ATOM 1361 O O . LEU A 1 169 ? 7.199 14.347 -7.391 1.00 75.56 169 LEU A O 1
ATOM 1365 N N . SER A 1 170 ? 5.072 14.937 -7.828 1.00 76.25 170 SER A N 1
ATOM 1366 C CA . SER A 1 170 ? 4.890 15.550 -6.514 1.00 76.25 170 SER A CA 1
ATOM 1367 C C . SER A 1 170 ? 4.696 14.470 -5.450 1.00 76.25 170 SER A C 1
ATOM 1369 O O . SER A 1 170 ? 4.035 13.457 -5.682 1.00 76.25 170 SER A O 1
ATOM 1371 N N . GLU A 1 171 ? 5.257 14.694 -4.265 1.00 75.31 171 GLU A N 1
ATOM 1372 C CA . GLU A 1 171 ? 5.087 13.789 -3.126 1.00 75.31 171 GLU A CA 1
ATOM 1373 C C . GLU A 1 171 ? 3.609 13.691 -2.710 1.00 75.31 171 GLU A C 1
ATOM 1375 O O . GLU A 1 171 ? 3.099 12.602 -2.463 1.00 75.31 171 GLU A O 1
ATOM 1380 N N . SER A 1 172 ? 2.870 14.804 -2.778 1.00 72.88 172 SER A N 1
ATOM 1381 C CA . SER A 1 172 ? 1.419 14.827 -2.558 1.00 72.88 172 SER A CA 1
ATOM 1382 C C . SER A 1 172 ? 0.644 13.930 -3.528 1.00 72.88 172 SER A C 1
ATOM 1384 O O . SER A 1 172 ? -0.294 13.255 -3.110 1.00 72.88 172 SER A O 1
ATOM 1386 N N . ASP A 1 173 ? 1.043 13.869 -4.806 1.00 76.19 173 ASP A N 1
ATOM 1387 C CA . ASP A 1 173 ? 0.389 12.983 -5.777 1.00 76.19 173 ASP A CA 1
ATOM 1388 C C . ASP A 1 173 ? 0.605 11.510 -5.424 1.00 76.19 173 ASP A C 1
ATOM 1390 O O . ASP A 1 173 ? -0.260 10.684 -5.714 1.00 76.19 173 ASP A O 1
ATOM 1394 N N . LEU A 1 174 ? 1.743 11.155 -4.822 1.00 77.38 174 LEU A N 1
ATOM 1395 C CA . LEU A 1 174 ? 1.959 9.796 -4.342 1.00 77.38 174 LEU A CA 1
ATOM 1396 C C . LEU A 1 174 ? 1.118 9.500 -3.104 1.00 77.38 174 LEU A C 1
ATOM 1398 O O . LEU A 1 174 ? 0.490 8.445 -3.083 1.00 77.38 174 LEU A O 1
ATOM 1402 N N . VAL A 1 175 ? 1.033 10.415 -2.132 1.00 74.50 175 VAL A N 1
ATOM 1403 C CA . VAL A 1 175 ? 0.293 10.178 -0.870 1.00 74.50 175 VAL A CA 1
ATOM 1404 C C . VAL A 1 175 ? -1.187 9.957 -1.162 1.00 74.50 175 VAL A C 1
ATOM 1406 O O . VAL A 1 175 ? -1.784 8.977 -0.719 1.00 74.50 175 VAL A O 1
ATOM 1409 N N . ASP A 1 176 ? -1.759 10.784 -2.036 1.00 72.00 176 ASP A N 1
ATOM 1410 C CA . ASP A 1 176 ? -3.153 10.657 -2.465 1.00 72.00 176 ASP A CA 1
ATOM 1411 C C . ASP A 1 176 ? -3.451 9.318 -3.167 1.00 72.00 176 ASP A C 1
ATOM 1413 O O . ASP A 1 176 ? -4.593 8.831 -3.189 1.00 72.00 176 ASP A O 1
ATOM 1417 N N . ARG A 1 177 ? -2.444 8.730 -3.822 1.00 76.00 177 ARG A N 1
ATOM 1418 C CA . ARG A 1 177 ? -2.596 7.539 -4.670 1.00 76.00 177 ARG A CA 1
ATOM 1419 C C . ARG A 1 177 ? -2.241 6.252 -3.942 1.00 76.00 177 ARG A C 1
ATOM 1421 O O . ARG A 1 177 ? -2.909 5.245 -4.207 1.00 76.00 177 ARG A O 1
ATOM 1428 N N . PHE A 1 178 ? -1.274 6.310 -3.039 1.00 77.44 178 PHE A N 1
ATOM 1429 C CA . PHE A 1 178 ? -0.713 5.204 -2.276 1.00 77.44 178 PHE A CA 1
ATOM 1430 C C . PHE A 1 178 ? -0.777 5.505 -0.764 1.00 77.44 178 PHE A C 1
ATOM 1432 O O . PHE A 1 178 ? 0.270 5.637 -0.145 1.00 77.44 178 PHE A O 1
ATOM 1439 N N . PRO A 1 179 ? -1.971 5.637 -0.150 1.00 65.88 179 PRO A N 1
ATOM 1440 C CA . PRO A 1 179 ? -2.075 5.983 1.270 1.00 65.88 179 PRO A CA 1
ATOM 1441 C C . PRO A 1 179 ? -1.259 5.043 2.166 1.00 65.88 179 PRO A C 1
ATOM 1443 O O . PRO A 1 179 ? -1.282 3.831 1.946 1.00 65.88 179 PRO A O 1
ATOM 1446 N N . GLY A 1 180 ? -0.570 5.591 3.168 1.00 63.66 180 GLY A N 1
ATOM 1447 C CA . GLY A 1 180 ? 0.245 4.837 4.121 1.00 63.66 180 GLY A CA 1
ATOM 1448 C C . GLY A 1 180 ? 1.698 4.628 3.687 1.00 63.66 180 GLY A C 1
ATOM 1449 O O . GLY A 1 180 ? 2.520 4.211 4.508 1.00 63.66 180 GLY A O 1
ATOM 1450 N N . TYR A 1 181 ? 2.068 4.944 2.437 1.00 76.56 181 TYR A N 1
ATOM 1451 C CA . TYR A 1 181 ? 3.466 4.827 2.011 1.00 76.56 181 TYR A CA 1
ATOM 1452 C C . TYR A 1 181 ? 4.388 5.815 2.733 1.00 76.56 181 TYR A C 1
ATOM 1454 O O . TYR A 1 181 ? 5.578 5.546 2.815 1.00 76.56 181 TYR A O 1
ATOM 1462 N N . GLU A 1 182 ? 3.869 6.920 3.270 1.00 76.81 182 GLU A N 1
ATOM 1463 C CA . GLU A 1 182 ? 4.606 7.951 4.012 1.00 76.81 182 GLU A CA 1
ATOM 1464 C C . GLU A 1 182 ? 5.317 7.425 5.270 1.00 76.81 182 GLU A C 1
ATOM 1466 O O . GLU A 1 182 ? 6.235 8.063 5.786 1.00 76.81 182 GLU A O 1
ATOM 1471 N N . HIS A 1 183 ? 4.925 6.246 5.754 1.00 76.56 183 HIS A N 1
ATOM 1472 C CA . HIS A 1 183 ? 5.610 5.539 6.834 1.00 76.56 183 HIS A CA 1
ATOM 1473 C C . HIS A 1 183 ? 6.798 4.697 6.345 1.00 76.56 183 HIS A C 1
ATOM 1475 O O . HIS A 1 183 ? 7.529 4.137 7.160 1.00 76.56 183 HIS A O 1
ATOM 1481 N N . HIS A 1 184 ? 6.989 4.605 5.028 1.00 81.56 184 HIS A N 1
ATOM 1482 C CA . HIS A 1 184 ? 8.000 3.807 4.349 1.00 81.56 184 HIS A CA 1
ATOM 1483 C C . HIS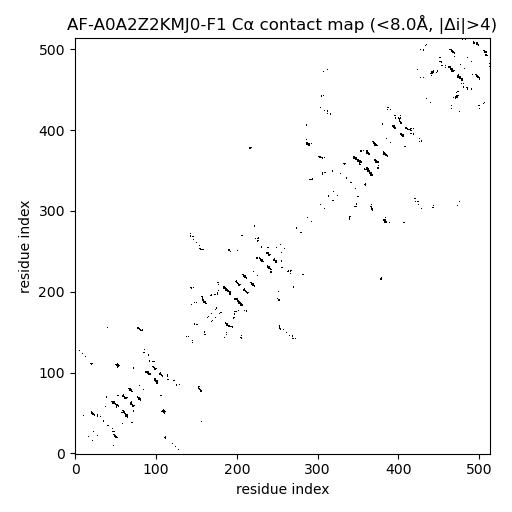 A 1 184 ? 8.887 4.689 3.450 1.00 81.56 184 HIS A C 1
ATOM 1485 O O . HIS A 1 184 ? 8.493 5.716 2.900 1.00 81.56 184 HIS A O 1
ATOM 1491 N N . THR A 1 185 ? 10.117 4.252 3.242 1.00 85.44 185 THR A N 1
ATOM 1492 C CA . THR A 1 185 ? 11.098 4.862 2.353 1.00 85.44 185 THR A CA 1
ATOM 1493 C C . THR A 1 185 ? 10.906 4.356 0.926 1.00 85.44 185 THR A C 1
ATOM 1495 O O . THR A 1 185 ? 11.233 3.218 0.581 1.00 85.44 185 THR A O 1
ATOM 1498 N N . ALA A 1 186 ? 10.437 5.235 0.041 1.00 89.19 186 ALA A N 1
ATOM 1499 C CA . ALA A 1 186 ? 10.330 4.919 -1.378 1.00 89.19 186 ALA A CA 1
ATOM 1500 C C . ALA A 1 186 ? 11.698 4.545 -1.989 1.00 89.19 186 ALA A C 1
ATOM 1502 O O . ALA A 1 186 ? 12.713 5.227 -1.791 1.00 89.19 186 ALA A O 1
ATOM 1503 N N . VAL A 1 187 ? 11.706 3.472 -2.782 1.00 91.56 187 VAL A N 1
ATOM 1504 C CA . VAL A 1 187 ? 12.850 3.017 -3.584 1.00 91.56 187 VAL A CA 1
ATOM 1505 C C . VAL A 1 187 ? 12.656 3.452 -5.031 1.00 91.56 187 VAL A C 1
ATOM 1507 O O . VAL A 1 187 ? 13.497 4.163 -5.583 1.00 91.56 187 VAL A O 1
ATOM 1510 N N . ILE A 1 188 ? 11.546 3.041 -5.647 1.00 90.94 188 ILE A N 1
ATOM 1511 C CA . ILE A 1 188 ? 11.210 3.359 -7.036 1.00 90.94 188 ILE A CA 1
ATOM 1512 C C . ILE A 1 188 ? 9.694 3.368 -7.233 1.00 90.94 188 ILE A C 1
ATOM 1514 O O . ILE A 1 188 ? 8.980 2.539 -6.675 1.00 90.94 188 ILE A O 1
ATOM 1518 N N . PHE A 1 189 ? 9.207 4.277 -8.071 1.00 90.88 189 PHE A N 1
ATOM 1519 C CA . PHE A 1 189 ? 7.841 4.259 -8.579 1.00 90.88 189 PHE A CA 1
ATOM 1520 C C . PHE A 1 189 ? 7.830 3.925 -10.076 1.00 90.88 189 PHE A C 1
ATOM 1522 O O . PHE A 1 189 ? 8.479 4.597 -10.876 1.00 90.88 189 PHE A O 1
ATOM 1529 N N . LEU A 1 190 ? 7.088 2.891 -10.461 1.00 89.50 190 LEU A N 1
ATOM 1530 C CA . LEU A 1 190 ? 6.883 2.446 -11.837 1.00 89.50 190 LEU A CA 1
ATOM 1531 C C . LEU A 1 190 ? 5.468 2.835 -12.279 1.00 89.50 190 LEU A C 1
ATOM 1533 O O . LEU A 1 190 ? 4.499 2.154 -11.950 1.00 89.50 190 LEU A O 1
ATOM 1537 N N . SER A 1 191 ? 5.335 3.930 -13.023 1.00 86.88 191 SER A N 1
ATOM 1538 C CA . SER A 1 191 ? 4.037 4.436 -13.476 1.00 86.88 191 SER A CA 1
ATOM 1539 C C . SER A 1 191 ? 3.506 3.650 -14.677 1.00 86.88 191 SER A C 1
ATOM 1541 O O . SER A 1 191 ? 4.211 3.453 -15.673 1.00 86.88 191 SER A O 1
ATOM 1543 N N . PHE A 1 192 ? 2.234 3.247 -14.620 1.00 84.50 192 PHE A N 1
ATOM 1544 C CA . PHE A 1 192 ? 1.524 2.686 -15.780 1.00 84.50 192 PHE A CA 1
ATOM 1545 C C . PHE A 1 192 ? 0.948 3.798 -16.664 1.00 84.50 192 PHE A C 1
ATOM 1547 O O . PHE A 1 192 ? 0.850 3.668 -17.886 1.00 84.50 192 PHE A O 1
ATOM 1554 N N . SER A 1 193 ? 0.660 4.950 -16.069 1.00 77.12 193 SER A N 1
ATOM 1555 C CA . SER A 1 193 ? 0.170 6.130 -16.763 1.00 77.12 193 SER A CA 1
ATOM 1556 C C . SER A 1 193 ? 1.227 6.792 -17.650 1.00 77.12 193 SER A C 1
ATOM 1558 O O . SER A 1 193 ? 2.433 6.588 -17.530 1.00 77.12 193 SER A O 1
ATOM 1560 N N . LYS A 1 194 ? 0.767 7.635 -18.581 1.00 66.50 194 LYS A N 1
ATOM 1561 C CA . LYS A 1 194 ? 1.663 8.472 -19.395 1.00 66.50 194 LYS A CA 1
ATOM 1562 C C . LYS A 1 194 ? 2.521 9.384 -18.501 1.00 66.50 194 LYS A C 1
ATOM 1564 O O . LYS A 1 194 ? 2.020 9.812 -17.460 1.00 66.50 194 LYS A O 1
ATOM 1569 N N . PRO A 1 195 ? 3.742 9.755 -18.934 1.00 57.41 195 PRO A N 1
ATOM 1570 C CA . PRO A 1 195 ? 4.581 10.706 -18.205 1.00 57.41 195 PRO A CA 1
ATOM 1571 C C . PRO A 1 195 ? 3.798 11.964 -17.795 1.00 57.41 195 PRO A C 1
ATOM 1573 O O . PRO A 1 195 ? 3.029 12.503 -18.595 1.00 57.41 195 PRO A O 1
ATOM 1576 N N . GLY A 1 196 ? 3.949 12.389 -16.537 1.00 53.91 196 GLY A N 1
ATOM 1577 C CA . GLY A 1 196 ? 3.252 13.551 -15.969 1.00 53.91 196 GLY A CA 1
ATOM 1578 C C . GLY A 1 196 ? 1.788 13.312 -15.570 1.00 53.91 196 GLY A C 1
ATOM 1579 O O . GLY A 1 196 ? 1.106 14.245 -15.156 1.00 53.91 196 GLY A O 1
ATOM 1580 N N . LYS A 1 197 ? 1.269 12.082 -15.690 1.00 63.56 197 LYS A N 1
ATOM 1581 C CA . LYS A 1 197 ? -0.014 11.677 -15.099 1.00 63.56 197 LYS A CA 1
ATOM 1582 C C . LYS A 1 197 ? 0.252 10.554 -14.108 1.00 63.56 197 LYS A C 1
ATOM 1584 O O . LYS A 1 197 ? 0.744 9.504 -14.494 1.00 63.56 197 LYS A O 1
ATOM 1589 N N . VAL A 1 198 ? -0.086 10.770 -12.845 1.00 64.50 198 VAL A N 1
ATOM 1590 C CA . VAL A 1 198 ? 0.149 9.805 -11.764 1.00 64.50 198 VAL A CA 1
ATOM 1591 C C . VAL A 1 198 ? -1.210 9.273 -11.330 1.00 64.50 198 VAL A C 1
ATOM 1593 O O . VAL A 1 198 ? -1.930 9.908 -10.555 1.00 64.50 198 VAL A O 1
ATOM 1596 N N . LYS A 1 199 ? -1.638 8.159 -11.931 1.00 71.56 199 LYS A N 1
ATOM 1597 C CA . LYS A 1 199 ? -2.938 7.537 -11.618 1.00 71.56 199 LYS A CA 1
ATOM 1598 C C . LYS A 1 199 ? -2.810 6.114 -11.096 1.00 71.56 199 LYS A C 1
ATOM 1600 O O . LYS A 1 199 ? -3.583 5.739 -10.221 1.00 71.56 199 LYS A O 1
ATOM 1605 N N . ASP A 1 200 ? -1.865 5.366 -11.641 1.00 83.31 200 ASP A N 1
ATOM 1606 C CA . ASP A 1 200 ? -1.677 3.931 -11.476 1.00 83.31 200 ASP A CA 1
ATOM 1607 C C . ASP A 1 200 ? -0.195 3.566 -11.651 1.00 83.31 200 ASP A C 1
ATOM 1609 O O . ASP A 1 200 ? 0.582 4.297 -12.275 1.00 83.31 200 ASP A O 1
ATOM 1613 N N . GLY A 1 201 ? 0.202 2.441 -11.067 1.00 89.69 201 GLY A N 1
ATOM 1614 C CA . GLY A 1 201 ? 1.574 1.959 -11.093 1.00 89.69 201 GLY A CA 1
ATOM 1615 C C . GLY A 1 201 ? 1.939 1.110 -9.883 1.00 89.69 201 GLY A C 1
ATOM 1616 O O . GLY A 1 201 ? 1.085 0.730 -9.084 1.00 89.69 201 GLY A O 1
ATOM 1617 N N . ILE A 1 202 ? 3.233 0.842 -9.757 1.00 92.00 202 ILE A N 1
ATOM 1618 C CA . ILE A 1 202 ? 3.830 0.056 -8.679 1.00 92.00 202 ILE A CA 1
ATOM 1619 C C . ILE A 1 202 ? 4.786 0.970 -7.918 1.00 92.00 202 ILE A C 1
ATOM 1621 O O . ILE A 1 202 ? 5.758 1.454 -8.495 1.00 92.00 202 ILE A O 1
ATOM 1625 N N . LEU A 1 203 ? 4.528 1.213 -6.640 1.00 91.69 203 LEU A N 1
ATOM 1626 C CA . LEU A 1 203 ? 5.451 1.902 -5.748 1.00 91.69 203 LEU A CA 1
ATOM 1627 C C . LEU A 1 203 ? 6.159 0.859 -4.882 1.00 91.69 203 LEU A C 1
ATOM 1629 O O . LEU A 1 203 ? 5.531 0.136 -4.121 1.00 91.69 203 LEU A O 1
ATOM 1633 N N . ILE A 1 204 ? 7.475 0.775 -5.017 1.00 93.38 204 ILE A N 1
ATOM 1634 C CA . ILE A 1 204 ? 8.318 -0.160 -4.276 1.00 93.38 204 ILE A CA 1
ATOM 1635 C C . ILE A 1 204 ? 8.974 0.596 -3.125 1.00 93.38 204 ILE A C 1
ATOM 1637 O O . ILE A 1 204 ? 9.608 1.634 -3.350 1.00 93.38 204 ILE A O 1
ATOM 1641 N N . THR A 1 205 ? 8.857 0.059 -1.913 1.00 91.44 205 THR A N 1
ATOM 1642 C CA . THR A 1 205 ? 9.506 0.583 -0.707 1.00 91.44 205 THR A CA 1
ATOM 1643 C C . THR A 1 205 ? 10.432 -0.465 -0.090 1.00 91.44 205 THR A C 1
ATOM 1645 O O . THR A 1 205 ? 10.526 -1.605 -0.549 1.00 91.44 205 THR A O 1
ATOM 1648 N N . GLU A 1 206 ? 11.153 -0.081 0.955 1.00 88.06 206 GLU A N 1
ATOM 1649 C CA . GLU A 1 206 ? 11.944 -0.998 1.773 1.00 88.06 206 GLU A CA 1
ATOM 1650 C C . GLU A 1 206 ? 11.100 -2.011 2.557 1.00 88.06 206 GLU A C 1
ATOM 1652 O O . GLU A 1 206 ? 11.633 -3.038 2.973 1.00 88.06 206 GLU A O 1
ATOM 1657 N N . ALA A 1 207 ? 9.814 -1.727 2.775 1.00 82.69 207 ALA A N 1
ATOM 1658 C CA . ALA A 1 207 ? 8.921 -2.547 3.594 1.00 82.69 207 ALA A CA 1
ATOM 1659 C C . ALA A 1 207 ? 7.973 -3.427 2.766 1.00 82.69 207 ALA A C 1
ATOM 1661 O O . ALA A 1 207 ? 7.723 -4.572 3.138 1.00 82.69 207 ALA A O 1
ATOM 1662 N N . CYS A 1 208 ? 7.453 -2.925 1.644 1.00 86.38 208 CYS A N 1
ATOM 1663 C CA . CYS A 1 208 ? 6.479 -3.643 0.825 1.00 86.38 208 CYS A CA 1
ATOM 1664 C C . CYS A 1 208 ? 6.416 -3.099 -0.613 1.00 86.38 208 CYS A C 1
ATOM 1666 O O . CYS A 1 208 ? 7.133 -2.172 -1.003 1.00 86.38 208 CYS A O 1
ATOM 1668 N N . ILE A 1 209 ? 5.540 -3.694 -1.420 1.00 90.69 209 ILE A N 1
ATOM 1669 C CA . ILE A 1 209 ? 5.169 -3.204 -2.745 1.00 90.69 209 ILE A CA 1
ATOM 1670 C C . ILE A 1 209 ? 3.742 -2.675 -2.672 1.00 90.69 209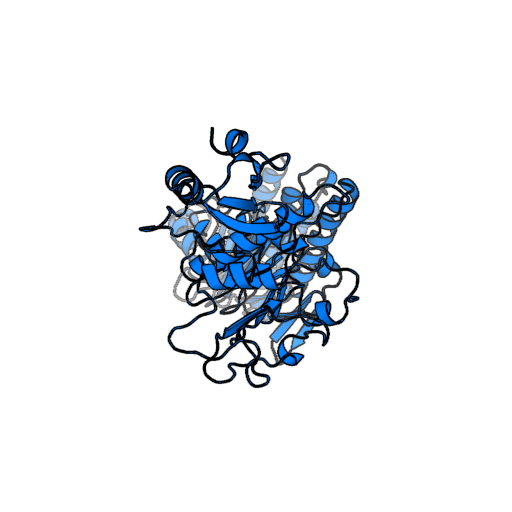 ILE A C 1
ATOM 1672 O O . ILE A 1 209 ? 2.815 -3.433 -2.415 1.00 90.69 209 ILE A O 1
ATOM 1676 N N . TYR A 1 210 ? 3.540 -1.405 -2.989 1.00 88.06 210 TYR A N 1
ATOM 1677 C CA . TYR A 1 210 ? 2.213 -0.863 -3.220 1.00 88.06 210 TYR A CA 1
ATOM 1678 C C . TYR A 1 210 ? 1.836 -0.979 -4.699 1.00 88.06 210 TYR A C 1
ATOM 1680 O O . TYR A 1 210 ? 2.457 -0.366 -5.570 1.00 88.06 210 TYR A O 1
ATOM 1688 N N . TRP A 1 211 ? 0.790 -1.736 -5.000 1.00 87.00 211 TRP A N 1
ATOM 1689 C CA . TRP A 1 211 ? 0.292 -1.956 -6.350 1.00 87.00 211 TRP A CA 1
ATOM 1690 C C . TRP A 1 211 ? -1.013 -1.205 -6.582 1.00 87.00 211 TRP A C 1
ATOM 1692 O O . TRP A 1 211 ? -2.010 -1.468 -5.921 1.00 87.00 211 TRP A O 1
ATOM 1702 N N . LYS A 1 212 ? -1.051 -0.291 -7.552 1.00 83.75 212 LYS A N 1
ATOM 1703 C CA . LYS A 1 212 ? -2.249 0.491 -7.876 1.00 83.75 212 LYS A CA 1
ATOM 1704 C C . LYS A 1 212 ? -2.656 0.307 -9.338 1.00 83.75 212 LYS A C 1
ATOM 1706 O O . LYS A 1 212 ? -2.105 0.986 -10.204 1.00 83.75 212 LYS A O 1
ATOM 1711 N N . PRO A 1 213 ? -3.643 -0.551 -9.639 1.00 74.38 213 PRO A N 1
ATOM 1712 C CA . PRO A 1 213 ? -4.218 -0.649 -10.974 1.00 74.38 213 PRO A CA 1
ATOM 1713 C C . PRO A 1 213 ? -5.079 0.578 -11.315 1.00 74.38 213 PRO A C 1
ATOM 1715 O O . PRO A 1 213 ? -5.548 1.310 -10.439 1.00 74.38 213 PRO A O 1
ATOM 1718 N N . CYS A 1 214 ? -5.334 0.793 -12.607 1.00 69.12 214 CYS A N 1
ATOM 1719 C CA . CYS A 1 214 ? -6.213 1.867 -13.062 1.00 69.12 214 CYS A CA 1
ATOM 1720 C C . CYS A 1 214 ? -7.630 1.664 -12.504 1.00 69.12 214 CYS A C 1
ATOM 1722 O O . CYS A 1 214 ? -8.231 0.622 -12.743 1.00 69.12 214 CYS A O 1
ATOM 1724 N N . TRP A 1 215 ? -8.170 2.665 -11.800 1.00 60.59 215 TRP A N 1
ATOM 1725 C CA . TRP A 1 215 ? -9.514 2.641 -11.191 1.00 60.59 215 TRP A CA 1
ATOM 1726 C C . TRP A 1 215 ? -9.723 1.627 -10.060 1.00 60.59 215 TRP A C 1
ATOM 1728 O O . TRP A 1 215 ? -10.822 1.574 -9.512 1.00 60.59 215 TRP A O 1
ATOM 1738 N N . CYS A 1 216 ? -8.677 0.905 -9.656 1.00 59.03 216 CYS A N 1
ATOM 1739 C CA . CYS A 1 216 ? -8.710 0.013 -8.505 1.00 59.03 216 CYS A CA 1
ATOM 1740 C C . CYS A 1 216 ? -8.005 0.652 -7.290 1.00 59.03 216 CYS A C 1
ATOM 1742 O O . CYS A 1 216 ? -7.183 1.571 -7.437 1.00 59.03 216 CYS A O 1
ATOM 1744 N N . PRO A 1 217 ? -8.329 0.204 -6.068 1.00 59.88 217 PRO A N 1
ATOM 1745 C CA . PRO A 1 217 ? -7.580 0.549 -4.864 1.00 59.88 217 PRO A CA 1
ATOM 1746 C C . PRO A 1 217 ? -6.101 0.171 -4.957 1.00 59.88 217 PRO A C 1
ATOM 1748 O O . PRO A 1 217 ? -5.698 -0.628 -5.799 1.00 59.88 217 PRO A O 1
ATOM 1751 N N . VAL A 1 218 ? -5.299 0.787 -4.088 1.00 72.38 218 VAL A N 1
ATOM 1752 C CA . VAL A 1 218 ? -3.922 0.343 -3.877 1.00 72.38 218 VAL A CA 1
ATOM 1753 C C . VAL A 1 218 ? -3.941 -0.923 -3.023 1.00 72.38 218 VAL A C 1
ATOM 1755 O O . VAL A 1 218 ? -4.724 -1.015 -2.082 1.00 72.38 218 VAL A O 1
ATOM 1758 N N . GLU A 1 219 ? -3.087 -1.876 -3.352 1.00 75.62 219 GLU A N 1
ATOM 1759 C CA . GLU A 1 219 ? -2.833 -3.073 -2.564 1.00 75.62 219 GLU A CA 1
ATOM 1760 C C . GLU A 1 219 ? -1.412 -3.011 -2.003 1.00 75.62 219 GLU A C 1
ATOM 1762 O O . GLU A 1 219 ? -0.482 -2.683 -2.737 1.00 75.62 219 GLU A O 1
ATOM 1767 N N . SER A 1 220 ? -1.248 -3.292 -0.712 1.00 81.25 220 SER A N 1
ATOM 1768 C CA . SER A 1 220 ? 0.053 -3.407 -0.049 1.00 81.25 220 SER A CA 1
ATOM 1769 C C . SER A 1 220 ? 0.459 -4.878 -0.048 1.00 81.25 220 SER A C 1
ATOM 1771 O O . SER A 1 220 ? -0.247 -5.723 0.498 1.00 81.25 220 SER A O 1
ATOM 1773 N N . ILE A 1 221 ? 1.567 -5.198 -0.711 1.00 81.25 221 ILE A N 1
ATOM 1774 C CA . ILE A 1 221 ? 2.054 -6.562 -0.899 1.00 81.25 221 ILE A CA 1
ATOM 1775 C C . ILE A 1 221 ? 3.367 -6.712 -0.122 1.00 81.25 221 ILE A C 1
ATOM 1777 O O . ILE A 1 221 ? 4.386 -6.139 -0.526 1.00 81.25 221 ILE A O 1
ATOM 1781 N N . PRO A 1 222 ? 3.375 -7.468 0.984 1.00 80.50 222 PRO A N 1
ATOM 1782 C CA . PRO A 1 222 ? 4.573 -7.682 1.786 1.00 80.50 222 PRO A CA 1
ATOM 1783 C C . PRO A 1 222 ? 5.607 -8.541 1.037 1.00 80.50 222 PRO A C 1
ATOM 1785 O O . PRO A 1 222 ? 5.257 -9.386 0.204 1.00 80.50 222 PRO A O 1
ATOM 1788 N N . TRP A 1 223 ? 6.898 -8.321 1.313 1.00 85.75 223 TRP A N 1
ATOM 1789 C CA . TRP A 1 223 ? 8.004 -8.958 0.580 1.00 85.75 223 TRP A CA 1
ATOM 1790 C C . TRP A 1 223 ? 8.012 -10.489 0.680 1.00 85.75 223 TRP A C 1
ATOM 1792 O O . TRP A 1 223 ? 8.479 -11.161 -0.244 1.00 85.75 223 TRP A O 1
ATOM 1802 N N . GLU A 1 224 ? 7.455 -11.045 1.752 1.00 80.19 224 GLU A N 1
ATOM 1803 C CA . GLU A 1 224 ? 7.337 -12.480 2.010 1.00 80.19 224 GLU A CA 1
ATOM 1804 C C . GLU A 1 224 ? 6.511 -13.187 0.925 1.00 80.19 224 GLU A C 1
ATOM 1806 O O . GLU A 1 224 ? 6.860 -14.287 0.500 1.00 80.19 224 GLU A O 1
ATOM 1811 N N . LEU A 1 225 ? 5.466 -12.535 0.403 1.00 76.44 225 LEU A N 1
ATOM 1812 C CA . LEU A 1 225 ? 4.616 -13.103 -0.651 1.00 76.44 225 LEU A CA 1
ATOM 1813 C C . LEU A 1 225 ? 5.275 -13.055 -2.036 1.00 76.44 225 LEU A C 1
ATOM 1815 O O . LEU A 1 225 ? 4.928 -13.823 -2.934 1.00 76.44 225 LEU A O 1
ATOM 1819 N N . VAL A 1 226 ? 6.247 -12.161 -2.225 1.00 82.88 226 VAL A N 1
ATOM 1820 C CA . VAL A 1 226 ? 6.887 -11.893 -3.523 1.00 82.88 226 VAL A CA 1
ATOM 1821 C C . VAL A 1 226 ? 7.847 -13.014 -3.930 1.00 82.88 226 VAL A C 1
ATOM 1823 O O . VAL A 1 226 ? 8.092 -13.222 -5.125 1.00 82.88 226 VAL A O 1
ATOM 1826 N N . ALA A 1 227 ? 8.375 -13.771 -2.963 1.00 72.94 227 ALA A N 1
ATOM 1827 C CA . ALA A 1 227 ? 9.308 -14.870 -3.208 1.00 72.94 227 ALA A CA 1
ATOM 1828 C C . ALA A 1 227 ? 8.730 -15.945 -4.151 1.00 72.94 227 ALA A C 1
ATOM 1830 O O . ALA A 1 227 ? 9.445 -16.463 -5.015 1.00 72.94 227 ALA A O 1
ATOM 1831 N N . GLU A 1 228 ? 7.426 -16.204 -4.047 1.00 69.75 228 GLU A N 1
ATOM 1832 C CA . GLU A 1 228 ? 6.694 -17.214 -4.823 1.00 69.75 228 GLU A CA 1
ATOM 1833 C C . GLU A 1 228 ? 6.114 -16.670 -6.139 1.00 69.75 228 GLU A C 1
ATOM 1835 O O . GLU A 1 228 ? 5.318 -17.327 -6.804 1.00 69.75 228 GLU A O 1
ATOM 1840 N N . SER A 1 229 ? 6.510 -15.464 -6.554 1.00 76.94 229 SER A N 1
ATOM 1841 C CA . SER A 1 229 ? 5.938 -14.827 -7.741 1.00 76.94 229 SER A CA 1
ATOM 1842 C C . SER A 1 229 ? 6.210 -15.591 -9.048 1.00 76.94 229 SER A C 1
ATOM 1844 O O . SER A 1 229 ? 7.333 -16.044 -9.341 1.00 76.94 229 SER A O 1
ATOM 1846 N N . HIS A 1 230 ? 5.166 -15.680 -9.877 1.00 77.44 230 HIS A N 1
ATOM 1847 C CA . HIS A 1 230 ? 5.170 -16.346 -11.180 1.00 77.44 230 HIS A CA 1
ATOM 1848 C C . HIS A 1 230 ? 4.427 -15.519 -12.234 1.00 77.44 230 HIS A C 1
ATOM 1850 O O . HIS A 1 230 ? 3.491 -14.789 -11.926 1.00 77.44 230 HIS A O 1
ATOM 1856 N N . MET A 1 231 ? 4.819 -15.650 -13.502 1.00 73.44 231 MET A N 1
ATOM 1857 C CA . MET A 1 231 ? 4.095 -15.032 -14.614 1.00 73.44 231 MET A CA 1
ATOM 1858 C C . MET A 1 231 ? 3.197 -16.022 -15.331 1.00 73.44 231 MET A C 1
ATOM 1860 O O . MET A 1 231 ? 3.560 -17.185 -15.508 1.00 73.44 231 MET A O 1
ATOM 1864 N N . TYR A 1 232 ? 2.084 -15.521 -15.856 1.00 69.31 232 TYR A N 1
ATOM 1865 C CA . TYR A 1 232 ? 1.211 -16.276 -16.738 1.00 69.31 232 TYR A CA 1
ATOM 1866 C C . TYR A 1 232 ? 0.471 -15.354 -17.714 1.00 69.31 232 TYR A C 1
ATOM 1868 O O . TYR A 1 232 ? 0.477 -14.128 -17.595 1.00 69.31 232 TYR A O 1
ATOM 1876 N N . ARG A 1 233 ? -0.140 -15.949 -18.740 1.00 65.69 233 ARG A N 1
ATOM 1877 C CA . ARG A 1 233 ? -0.858 -15.216 -19.787 1.00 65.69 233 ARG A CA 1
ATOM 1878 C C . ARG A 1 233 ? -2.358 -15.458 -19.652 1.00 65.69 233 ARG A C 1
ATOM 1880 O O . ARG A 1 233 ? -2.788 -16.607 -19.630 1.00 65.69 233 ARG A O 1
ATOM 1887 N N . VAL A 1 234 ? -3.139 -14.382 -19.617 1.00 66.00 234 VAL A N 1
ATOM 1888 C CA . VAL A 1 234 ? -4.603 -14.399 -19.470 1.00 66.00 234 VAL A CA 1
ATOM 1889 C C . VAL A 1 234 ? -5.219 -13.668 -20.646 1.00 66.00 234 VAL A C 1
ATOM 1891 O O . VAL A 1 234 ? -5.008 -12.467 -20.764 1.00 66.00 234 VAL A O 1
ATOM 1894 N N . THR A 1 235 ? -5.962 -14.375 -21.509 1.00 51.00 235 THR A N 1
ATOM 1895 C CA . THR A 1 235 ? -6.783 -13.783 -22.596 1.00 51.00 235 THR A CA 1
ATOM 1896 C C . THR A 1 235 ? -6.128 -12.543 -23.230 1.00 51.00 235 THR A C 1
ATOM 1898 O O . THR A 1 235 ? -6.615 -11.424 -23.096 1.00 51.00 235 THR A O 1
ATOM 1901 N N . ASP A 1 236 ? -4.956 -12.758 -23.838 1.00 62.16 236 ASP A N 1
ATOM 1902 C CA . ASP A 1 236 ? -4.101 -11.767 -24.521 1.00 62.16 236 ASP A CA 1
ATOM 1903 C C . ASP A 1 236 ? -3.350 -10.720 -23.681 1.00 62.16 236 ASP A C 1
ATOM 1905 O O . ASP A 1 236 ? -2.567 -9.951 -24.241 1.00 62.16 236 ASP A O 1
ATOM 1909 N N . LYS A 1 237 ? -3.461 -10.749 -22.353 1.00 65.44 237 LYS A N 1
ATOM 1910 C CA . LYS A 1 237 ? -2.671 -9.924 -21.428 1.00 65.44 237 LYS A CA 1
ATOM 1911 C C . LYS A 1 237 ? -1.676 -10.759 -20.624 1.00 65.44 237 LYS A C 1
ATOM 1913 O O . LYS A 1 237 ? -1.886 -11.951 -20.396 1.00 65.44 237 LYS A O 1
ATOM 1918 N N . ILE A 1 238 ? -0.572 -10.138 -20.211 1.00 73.25 238 ILE A N 1
ATOM 1919 C CA . ILE A 1 238 ? 0.384 -10.750 -19.280 1.00 73.25 238 ILE A CA 1
ATOM 1920 C C . ILE A 1 238 ? -0.002 -10.299 -17.874 1.00 73.25 238 ILE A C 1
ATOM 1922 O O . ILE A 1 238 ? -0.128 -9.101 -17.625 1.00 73.25 238 ILE A O 1
ATOM 1926 N N . ALA A 1 239 ? -0.181 -11.267 -16.982 1.00 80.25 239 ALA A N 1
ATOM 1927 C CA . ALA A 1 239 ? -0.443 -11.033 -15.575 1.00 80.25 239 ALA A CA 1
ATOM 1928 C C . ALA A 1 239 ? 0.645 -11.702 -14.729 1.00 80.25 239 ALA A C 1
ATOM 1930 O O . ALA A 1 239 ? 1.246 -12.711 -15.117 1.00 80.25 239 ALA A O 1
ATOM 1931 N N . MET A 1 240 ? 0.900 -11.128 -13.562 1.00 82.88 240 MET A N 1
ATOM 1932 C CA . MET A 1 240 ? 1.797 -11.693 -12.564 1.00 82.88 240 MET A CA 1
ATOM 1933 C C . MET A 1 240 ? 0.979 -12.207 -11.387 1.00 82.88 240 MET A C 1
ATOM 1935 O O . MET A 1 240 ? 0.062 -11.531 -10.936 1.00 82.88 240 MET A O 1
ATOM 1939 N N . ILE A 1 241 ? 1.315 -13.391 -10.889 1.00 75.25 241 ILE A N 1
ATOM 1940 C CA . ILE A 1 241 ? 0.762 -13.941 -9.655 1.00 75.25 241 ILE A CA 1
ATOM 1941 C C . ILE A 1 241 ? 1.740 -13.632 -8.534 1.00 75.25 241 ILE A C 1
ATOM 1943 O O . ILE A 1 241 ? 2.918 -13.986 -8.636 1.00 75.25 241 ILE A O 1
ATOM 1947 N N . ILE A 1 242 ? 1.247 -13.000 -7.474 1.00 75.44 242 ILE A N 1
ATOM 1948 C CA . ILE A 1 242 ? 1.944 -12.910 -6.191 1.00 75.44 242 ILE A CA 1
ATOM 1949 C C . ILE A 1 242 ? 1.032 -13.556 -5.144 1.00 75.44 242 ILE A C 1
ATOM 1951 O O . ILE A 1 242 ? -0.125 -13.162 -4.994 1.00 75.44 242 ILE A O 1
ATOM 1955 N N . GLY A 1 243 ? 1.521 -14.602 -4.471 1.00 72.69 243 GLY A N 1
ATOM 1956 C CA . GLY A 1 243 ? 0.694 -15.449 -3.611 1.00 72.69 243 GLY A CA 1
ATOM 1957 C C . GLY A 1 243 ? -0.479 -16.075 -4.377 1.00 72.69 243 GLY A C 1
ATOM 1958 O O . GLY A 1 243 ? -0.282 -16.888 -5.279 1.00 72.69 243 GLY A O 1
ATOM 1959 N N . ARG A 1 244 ? -1.710 -15.688 -4.023 1.00 70.19 244 ARG A N 1
ATOM 1960 C CA . ARG A 1 244 ? -2.955 -16.150 -4.672 1.00 70.19 244 ARG A CA 1
ATOM 1961 C C . ARG A 1 244 ? -3.591 -15.102 -5.593 1.00 70.19 244 ARG A C 1
ATOM 1963 O O . ARG A 1 244 ? -4.592 -15.398 -6.243 1.00 70.19 244 ARG A O 1
ATOM 1970 N N . THR A 1 245 ? -3.019 -13.902 -5.660 1.00 69.81 245 THR A N 1
ATOM 1971 C CA . THR A 1 245 ? -3.610 -12.751 -6.350 1.00 69.81 245 THR A CA 1
ATOM 1972 C C . THR A 1 245 ? -2.958 -12.543 -7.713 1.00 69.81 245 THR A C 1
ATOM 1974 O O . THR A 1 245 ? -1.752 -12.723 -7.880 1.00 69.81 245 THR A O 1
ATOM 1977 N N . SER A 1 246 ? -3.767 -12.163 -8.704 1.00 77.69 246 SER A N 1
ATOM 1978 C CA . SER A 1 246 ? -3.324 -11.846 -10.063 1.00 77.69 246 SER A CA 1
ATOM 1979 C C . SER A 1 246 ? -3.292 -10.342 -10.302 1.00 77.69 246 SER A C 1
ATOM 1981 O O . SER A 1 246 ? -4.316 -9.673 -10.173 1.00 77.69 246 SER A O 1
ATOM 1983 N N . TYR A 1 247 ? -2.166 -9.845 -10.804 1.00 80.38 247 TYR A N 1
ATOM 1984 C CA . TYR A 1 247 ? -1.935 -8.438 -11.110 1.00 80.38 247 TYR A CA 1
ATOM 1985 C C . TYR A 1 247 ? -1.725 -8.234 -12.612 1.00 80.38 247 TYR A C 1
ATOM 1987 O O . TYR A 1 247 ? -0.825 -8.827 -13.213 1.00 80.38 247 TYR A O 1
ATOM 1995 N N . ASP A 1 248 ? -2.550 -7.382 -13.227 1.00 79.06 248 ASP A N 1
ATOM 1996 C CA . ASP A 1 248 ? -2.407 -7.002 -14.639 1.00 79.06 248 ASP A CA 1
ATOM 1997 C C . ASP A 1 248 ? -1.152 -6.127 -14.819 1.00 79.06 248 ASP A C 1
ATOM 1999 O O . ASP A 1 248 ? -0.949 -5.155 -14.087 1.00 79.06 248 ASP A O 1
ATOM 2003 N N . LEU A 1 249 ? -0.315 -6.471 -15.802 1.00 79.25 249 LEU A N 1
ATOM 2004 C CA . LEU A 1 249 ? 0.883 -5.712 -16.177 1.00 79.25 249 LEU A CA 1
ATOM 2005 C C . LEU A 1 249 ? 0.623 -4.747 -17.345 1.00 79.25 249 LEU A C 1
ATOM 2007 O O . LEU A 1 249 ? 1.570 -4.288 -17.991 1.00 79.25 249 LEU A O 1
ATOM 2011 N N . PHE A 1 250 ? -0.645 -4.465 -17.661 1.00 72.00 250 PHE A N 1
ATOM 2012 C CA . PHE A 1 250 ? -1.029 -3.560 -18.739 1.00 72.00 250 PHE A CA 1
ATOM 2013 C C . PHE A 1 250 ? -0.304 -2.212 -18.621 1.00 72.00 250 PHE A C 1
ATOM 2015 O O . PHE A 1 250 ? -0.333 -1.556 -17.584 1.00 72.00 250 PHE A O 1
ATOM 2022 N N . ASP A 1 251 ? 0.362 -1.810 -19.705 1.00 76.19 251 ASP A N 1
ATOM 2023 C CA . ASP A 1 251 ? 1.172 -0.593 -19.798 1.00 76.19 251 ASP A CA 1
ATOM 2024 C C . ASP A 1 251 ? 2.369 -0.491 -18.831 1.00 76.19 251 ASP A C 1
ATOM 2026 O O . ASP A 1 251 ? 3.003 0.568 -18.794 1.00 76.19 251 ASP A O 1
ATOM 2030 N N . CYS A 1 252 ? 2.775 -1.562 -18.134 1.00 79.06 252 CYS A N 1
ATOM 2031 C CA . CYS A 1 252 ? 4.043 -1.581 -17.399 1.00 79.06 252 CYS A CA 1
ATOM 2032 C C . CYS A 1 252 ? 5.223 -1.349 -18.360 1.00 79.06 252 CYS A C 1
ATOM 2034 O O . CYS A 1 252 ? 5.262 -1.859 -19.482 1.00 79.06 252 CYS A O 1
ATOM 2036 N N . GLU A 1 253 ? 6.176 -0.502 -17.965 1.00 75.56 253 GLU A N 1
ATOM 2037 C CA . GLU A 1 253 ? 7.335 -0.207 -18.811 1.00 75.56 253 GLU A CA 1
ATOM 2038 C C . GLU A 1 253 ? 8.345 -1.358 -18.862 1.00 75.56 253 GLU A C 1
ATOM 2040 O O . GLU A 1 253 ? 8.975 -1.573 -19.908 1.00 75.56 253 GLU A O 1
ATOM 2045 N N . LEU A 1 254 ? 8.477 -2.078 -17.748 1.00 79.44 254 LEU A N 1
ATOM 2046 C CA . LEU A 1 254 ? 9.262 -3.299 -17.664 1.00 79.44 254 LEU A CA 1
ATOM 2047 C C . LEU A 1 254 ? 8.504 -4.434 -18.343 1.00 79.44 254 LEU A C 1
ATOM 2049 O O . LEU A 1 254 ? 7.281 -4.535 -18.233 1.00 79.44 254 LEU A O 1
ATOM 2053 N N . SER A 1 255 ? 9.238 -5.304 -19.036 1.00 76.44 255 SER A N 1
ATOM 2054 C CA . SER A 1 255 ? 8.670 -6.604 -19.388 1.00 76.44 255 SER A CA 1
ATOM 2055 C C . SER A 1 255 ? 8.332 -7.365 -18.108 1.00 76.44 255 SER A C 1
ATOM 2057 O O . SER A 1 255 ? 8.945 -7.144 -17.060 1.00 76.44 255 SER A O 1
ATOM 2059 N N . GLY A 1 256 ? 7.351 -8.259 -18.175 1.00 77.75 256 GLY A N 1
ATOM 2060 C CA . GLY A 1 256 ? 6.983 -9.030 -16.997 1.00 77.75 256 GLY A CA 1
ATOM 2061 C C . GLY A 1 256 ? 8.154 -9.880 -16.482 1.00 77.75 256 GLY A C 1
ATOM 2062 O O . GLY A 1 256 ? 8.336 -10.000 -15.274 1.00 77.75 256 GLY A O 1
ATOM 2063 N N . GLU A 1 257 ? 9.001 -10.399 -17.377 1.00 78.25 257 GLU A N 1
ATOM 2064 C CA . GLU A 1 257 ? 10.216 -11.129 -17.013 1.00 78.25 257 GLU A CA 1
ATOM 2065 C C . GLU A 1 257 ? 11.189 -10.250 -16.217 1.00 78.25 257 GLU A C 1
ATOM 2067 O O . GLU A 1 257 ? 11.692 -10.673 -15.177 1.00 78.25 257 GLU A O 1
ATOM 2072 N N . GLU A 1 258 ? 11.430 -9.018 -16.677 1.00 81.06 258 GLU A N 1
ATOM 2073 C CA . GLU A 1 258 ? 12.270 -8.049 -15.964 1.00 81.06 258 GLU A CA 1
ATOM 2074 C C . GLU A 1 258 ? 11.674 -7.694 -14.604 1.00 81.06 258 GLU A C 1
ATOM 2076 O O . GLU A 1 258 ? 12.399 -7.670 -13.613 1.00 81.06 258 GLU A O 1
ATOM 2081 N N . LEU A 1 259 ? 10.358 -7.475 -14.534 1.00 86.44 259 LEU A N 1
ATOM 2082 C CA . LEU A 1 259 ? 9.687 -7.175 -13.275 1.00 86.44 259 LEU A CA 1
ATOM 2083 C C . LEU A 1 259 ? 9.845 -8.328 -12.277 1.00 86.44 259 LEU A C 1
ATOM 2085 O O . LEU A 1 259 ? 10.208 -8.084 -11.132 1.00 86.44 259 LEU A O 1
ATOM 2089 N N . VAL A 1 260 ? 9.665 -9.582 -12.701 1.00 85.31 260 VAL A N 1
ATOM 2090 C CA . VAL A 1 260 ? 9.883 -10.749 -11.829 1.00 85.31 260 VAL A CA 1
ATOM 2091 C C . VAL A 1 260 ? 11.334 -10.836 -11.354 1.00 85.31 260 VAL A C 1
ATOM 2093 O O . VAL A 1 260 ? 11.572 -11.131 -10.183 1.00 85.31 260 VAL A O 1
ATOM 2096 N N . ILE A 1 261 ? 12.314 -10.568 -12.223 1.00 83.69 261 ILE A N 1
ATOM 2097 C CA . ILE A 1 261 ? 13.736 -10.560 -11.841 1.00 83.69 261 ILE A CA 1
ATOM 2098 C C . ILE A 1 261 ? 14.009 -9.478 -10.793 1.00 83.69 261 ILE A C 1
ATOM 2100 O O . ILE A 1 261 ? 14.657 -9.762 -9.781 1.00 83.69 261 ILE A O 1
ATOM 2104 N N . VAL A 1 262 ? 13.496 -8.264 -11.009 1.00 88.44 262 VAL A N 1
ATOM 2105 C CA . VAL A 1 262 ? 13.632 -7.144 -10.072 1.00 88.44 262 VAL A CA 1
ATOM 2106 C C . VAL A 1 262 ? 12.988 -7.503 -8.740 1.00 88.44 262 VAL A C 1
ATOM 2108 O O . VAL A 1 262 ? 13.675 -7.521 -7.724 1.00 88.44 262 VAL A O 1
ATOM 2111 N N . LEU A 1 263 ? 11.710 -7.882 -8.737 1.00 90.00 263 LEU A N 1
ATOM 2112 C CA . LEU A 1 263 ? 10.968 -8.182 -7.514 1.00 90.00 263 LEU A CA 1
ATOM 2113 C C . LEU A 1 263 ? 11.580 -9.341 -6.717 1.00 90.00 263 LEU A C 1
ATOM 2115 O O . LEU A 1 263 ? 11.664 -9.250 -5.496 1.00 90.00 263 LEU A O 1
ATOM 2119 N N . LYS A 1 264 ? 12.096 -10.386 -7.377 1.00 86.38 264 LYS A N 1
ATOM 2120 C CA . LYS A 1 264 ? 12.821 -11.479 -6.699 1.00 86.38 264 LYS A CA 1
ATOM 2121 C C . LYS A 1 264 ? 14.182 -11.061 -6.157 1.00 86.38 264 LYS A C 1
ATOM 2123 O O . LYS A 1 264 ? 14.644 -11.609 -5.160 1.00 86.38 264 LYS A O 1
ATOM 2128 N N . SER A 1 265 ? 14.865 -10.135 -6.820 1.00 87.88 265 SER A N 1
ATOM 2129 C CA . SER A 1 265 ? 16.138 -9.605 -6.320 1.00 87.88 265 SER A CA 1
ATOM 2130 C C . SER A 1 265 ? 15.904 -8.737 -5.085 1.00 87.88 265 SER A C 1
ATOM 2132 O O . SER A 1 265 ? 16.604 -8.885 -4.087 1.00 87.88 265 SER A O 1
ATOM 2134 N N . LEU A 1 266 ? 14.860 -7.909 -5.121 1.00 90.88 266 LEU A N 1
ATOM 2135 C CA . LEU A 1 266 ? 14.442 -7.073 -4.003 1.00 90.88 266 LEU A CA 1
ATOM 2136 C C . LEU A 1 266 ? 13.916 -7.896 -2.822 1.00 90.88 266 LEU A C 1
ATOM 2138 O O . LEU A 1 266 ? 14.296 -7.614 -1.690 1.00 90.88 266 LEU A O 1
ATOM 2142 N N . SER A 1 267 ? 13.140 -8.959 -3.063 1.00 88.38 267 SER A N 1
ATOM 2143 C CA . SER A 1 267 ? 12.647 -9.827 -1.985 1.00 88.38 267 SER A CA 1
ATOM 2144 C C . SER A 1 267 ? 13.783 -10.536 -1.244 1.00 88.38 267 SER A C 1
ATOM 2146 O O . SER A 1 267 ? 13.725 -10.680 -0.028 1.00 88.38 267 SER A O 1
ATOM 2148 N N . ARG A 1 268 ? 14.864 -10.920 -1.938 1.00 86.56 268 ARG A N 1
ATOM 2149 C CA . ARG A 1 268 ? 16.071 -11.477 -1.296 1.00 86.56 268 ARG A CA 1
ATOM 2150 C C . ARG A 1 268 ? 16.797 -10.452 -0.431 1.00 86.56 268 ARG A C 1
ATOM 2152 O O . ARG A 1 268 ? 17.300 -10.811 0.629 1.00 86.56 268 ARG A O 1
ATOM 2159 N N . ILE A 1 269 ? 16.873 -9.202 -0.887 1.00 87.81 269 ILE A N 1
ATOM 2160 C CA . ILE A 1 269 ? 17.465 -8.104 -0.112 1.00 87.81 269 ILE A CA 1
ATOM 2161 C C . ILE A 1 269 ? 16.621 -7.845 1.146 1.00 87.81 269 ILE A C 1
ATOM 2163 O O . ILE A 1 269 ? 17.172 -7.757 2.241 1.00 87.81 269 ILE A O 1
ATOM 2167 N N . ALA A 1 270 ? 15.293 -7.811 1.009 1.00 84.50 270 ALA A N 1
ATOM 2168 C CA . ALA A 1 270 ? 14.369 -7.667 2.131 1.00 84.50 270 ALA A CA 1
ATOM 2169 C C . ALA A 1 270 ? 14.468 -8.835 3.131 1.00 84.50 270 ALA A C 1
ATOM 2171 O O . ALA A 1 270 ? 14.558 -8.602 4.333 1.00 84.50 270 ALA A O 1
ATOM 2172 N N . ALA A 1 271 ? 14.545 -10.082 2.651 1.00 79.38 271 ALA A N 1
ATOM 2173 C CA . ALA A 1 271 ? 14.664 -11.268 3.503 1.00 79.38 271 ALA A CA 1
ATOM 2174 C C . ALA A 1 271 ? 15.949 -11.273 4.352 1.00 79.38 271 ALA A C 1
ATOM 2176 O O . ALA A 1 271 ? 15.898 -11.593 5.538 1.00 79.38 271 ALA A O 1
ATOM 2177 N N . ARG A 1 272 ? 17.091 -10.843 3.790 1.00 75.94 272 ARG A N 1
ATOM 2178 C CA . ARG A 1 272 ? 18.357 -10.728 4.542 1.00 75.94 272 ARG A CA 1
ATOM 2179 C C . ARG A 1 272 ? 18.250 -9.775 5.731 1.00 75.94 272 ARG A C 1
ATOM 2181 O O . ARG A 1 272 ? 18.805 -10.057 6.784 1.00 75.94 272 ARG A O 1
ATOM 2188 N N . LYS A 1 273 ? 17.490 -8.685 5.598 1.00 70.00 273 LYS A N 1
ATOM 2189 C CA . LYS A 1 273 ? 17.236 -7.753 6.707 1.00 70.00 273 LYS A CA 1
ATOM 2190 C C . LYS A 1 273 ? 16.435 -8.407 7.833 1.00 70.00 273 LYS A C 1
ATOM 2192 O O . LYS A 1 273 ? 16.735 -8.152 8.995 1.00 70.00 273 LYS A O 1
ATOM 2197 N N . VAL A 1 274 ? 15.453 -9.250 7.511 1.00 63.66 274 VAL A N 1
ATOM 2198 C CA . VAL A 1 274 ? 14.674 -9.989 8.522 1.00 63.66 274 VAL A CA 1
ATOM 2199 C C . VAL A 1 274 ? 15.575 -10.955 9.302 1.00 63.66 274 VAL A C 1
ATOM 2201 O O . VAL A 1 274 ? 15.455 -11.057 10.522 1.00 63.66 274 VAL A O 1
ATOM 2204 N N . GLU A 1 275 ? 16.524 -11.604 8.621 1.00 63.00 275 GLU A N 1
ATOM 2205 C CA . GLU A 1 275 ? 17.519 -12.489 9.244 1.00 63.00 275 GLU A CA 1
ATOM 2206 C C . GLU A 1 275 ? 18.553 -11.722 10.095 1.00 63.00 275 GLU A C 1
ATOM 2208 O O . GLU A 1 275 ? 18.881 -12.156 11.198 1.00 63.00 275 GLU A O 1
ATOM 2213 N N . GLU A 1 276 ? 19.038 -10.565 9.628 1.00 60.53 276 GLU A N 1
ATOM 2214 C CA . GLU A 1 276 ? 20.040 -9.739 10.325 1.00 60.53 276 GLU A CA 1
ATOM 2215 C C . GLU A 1 276 ? 19.472 -8.953 11.520 1.00 60.53 276 GLU A C 1
ATOM 2217 O O . GLU A 1 276 ? 20.190 -8.703 12.489 1.00 60.53 276 GLU A O 1
ATOM 2222 N N . GLN A 1 277 ? 18.194 -8.561 11.477 1.00 54.38 277 GLN A N 1
ATOM 2223 C CA . GLN A 1 277 ? 17.550 -7.764 12.531 1.00 54.38 277 GLN A CA 1
ATOM 2224 C C . GLN A 1 277 ? 16.829 -8.606 13.592 1.00 54.38 277 GLN A C 1
ATOM 2226 O O . GLN A 1 277 ? 16.315 -8.043 14.557 1.00 54.38 277 GLN A O 1
ATOM 2231 N N . GLY A 1 278 ? 16.813 -9.940 13.465 1.00 42.69 278 GLY A N 1
ATOM 2232 C CA . GLY A 1 278 ? 16.326 -10.851 14.510 1.00 42.69 278 GLY A CA 1
ATOM 2233 C C . GLY A 1 278 ? 14.862 -10.651 14.922 1.00 42.69 278 GLY A C 1
ATOM 2234 O O . GLY A 1 278 ? 14.452 -11.128 15.979 1.00 42.69 278 GLY A O 1
ATOM 2235 N N . ALA A 1 279 ? 14.070 -9.952 14.113 1.00 42.72 279 ALA A N 1
ATOM 2236 C CA . ALA A 1 279 ? 12.662 -9.714 14.357 1.00 42.72 279 ALA A CA 1
ATOM 2237 C C . ALA A 1 279 ? 11.951 -9.544 13.016 1.00 42.72 279 ALA A C 1
ATOM 2239 O O . ALA A 1 279 ? 12.210 -8.614 12.254 1.00 42.72 279 ALA A O 1
ATOM 2240 N N . SER A 1 280 ? 11.038 -10.472 12.756 1.00 39.72 280 SER A N 1
ATOM 2241 C CA . SER A 1 280 ? 9.970 -10.317 11.783 1.00 39.72 280 SER A CA 1
ATOM 2242 C C . SER A 1 280 ? 9.205 -9.031 12.101 1.00 39.72 280 SER A C 1
ATOM 2244 O O . SER A 1 280 ? 8.429 -8.990 13.051 1.00 39.72 280 SER A O 1
ATOM 2246 N N . SER A 1 281 ? 9.428 -7.971 11.328 1.00 41.50 281 SER A N 1
ATOM 2247 C CA . SER A 1 281 ? 8.419 -6.927 11.161 1.00 41.50 281 SER A CA 1
ATOM 2248 C C . SER A 1 281 ? 7.617 -7.252 9.904 1.00 41.50 281 SER A C 1
ATOM 2250 O O . SER A 1 281 ? 7.584 -6.461 8.960 1.00 41.50 281 SER A O 1
ATOM 2252 N N . VAL A 1 282 ? 7.005 -8.442 9.863 1.00 45.97 282 VAL A N 1
ATOM 2253 C CA . VAL A 1 282 ? 5.847 -8.645 8.985 1.00 45.97 282 VAL A CA 1
ATOM 2254 C C . VAL A 1 282 ? 4.892 -7.489 9.294 1.00 45.97 282 VAL A C 1
ATOM 2256 O O . VAL A 1 282 ? 4.638 -7.245 10.481 1.00 45.97 282 VAL A O 1
ATOM 2259 N N . PRO A 1 283 ? 4.410 -6.738 8.286 1.00 46.06 283 PRO A N 1
ATOM 2260 C CA . PRO A 1 283 ? 3.426 -5.691 8.512 1.00 46.06 283 PRO A CA 1
ATOM 2261 C C . PRO A 1 283 ? 2.298 -6.274 9.353 1.00 46.06 283 PRO A C 1
ATOM 2263 O O . PRO A 1 283 ? 1.712 -7.296 8.987 1.00 46.06 283 PRO A O 1
ATOM 2266 N N . GLN A 1 284 ? 2.055 -5.694 10.525 1.00 55.09 284 GLN A N 1
ATOM 2267 C CA . GLN A 1 284 ? 1.046 -6.219 11.428 1.00 55.09 284 GLN A CA 1
ATOM 2268 C C . GLN A 1 284 ? -0.307 -6.106 10.719 1.00 55.09 284 GLN A C 1
ATOM 2270 O O . GLN A 1 284 ? -0.812 -5.009 10.489 1.00 55.09 284 GLN A O 1
ATOM 2275 N N . LYS A 1 285 ? -0.860 -7.248 10.296 1.00 64.25 285 LYS A N 1
ATOM 2276 C CA . LYS A 1 285 ? -2.136 -7.315 9.580 1.00 64.25 285 LYS A CA 1
ATOM 2277 C C . LYS A 1 285 ? -3.246 -6.937 10.565 1.00 64.25 285 LYS A C 1
ATOM 2279 O O . LYS A 1 285 ? -3.736 -7.772 11.319 1.00 64.25 285 LYS A O 1
ATOM 2284 N N . TRP A 1 286 ? -3.611 -5.654 10.579 1.00 72.31 286 TRP A N 1
ATOM 2285 C CA . TRP A 1 286 ? -4.627 -5.092 11.480 1.00 72.31 286 TRP A CA 1
ATOM 2286 C C . TRP A 1 286 ? -6.036 -5.626 11.200 1.00 72.31 286 TRP A C 1
ATOM 2288 O O . TRP A 1 286 ? -6.890 -5.645 12.085 1.00 72.31 286 TRP A O 1
ATOM 2298 N N . VAL A 1 287 ? -6.283 -6.058 9.965 1.00 76.38 287 VAL A N 1
ATOM 2299 C CA . VAL A 1 287 ? -7.592 -6.488 9.475 1.00 76.38 287 VAL A CA 1
ATOM 2300 C C . VAL A 1 287 ? -7.480 -7.882 8.874 1.00 76.38 287 VAL A C 1
ATOM 2302 O O . VAL A 1 287 ? -6.612 -8.139 8.047 1.00 76.38 287 VAL A O 1
ATOM 2305 N N . MET A 1 288 ? -8.372 -8.780 9.271 1.00 79.81 288 MET A N 1
ATOM 2306 C CA . MET A 1 288 ? -8.465 -10.148 8.772 1.00 79.81 288 MET A CA 1
ATOM 2307 C C . MET A 1 288 ? -9.550 -10.259 7.694 1.00 79.81 288 MET A C 1
ATOM 2309 O O . MET A 1 288 ? -10.557 -9.559 7.764 1.00 79.81 288 MET A O 1
ATOM 2313 N N . ASP A 1 289 ? -9.363 -11.135 6.705 1.00 80.00 289 ASP A N 1
ATOM 2314 C CA . ASP A 1 289 ? -10.429 -11.466 5.751 1.00 80.00 289 ASP A CA 1
ATOM 2315 C C . ASP A 1 289 ? -11.530 -12.272 6.468 1.00 80.00 289 ASP A C 1
ATOM 2317 O O . ASP A 1 289 ? -11.246 -13.023 7.403 1.00 80.00 289 ASP A O 1
ATOM 2321 N N . LEU A 1 290 ? -12.791 -12.143 6.052 1.00 80.25 290 LEU A N 1
ATOM 2322 C CA . LEU A 1 290 ? -13.885 -12.928 6.637 1.00 80.25 290 LEU A CA 1
ATOM 2323 C C . LEU A 1 290 ? -13.704 -14.440 6.448 1.00 80.25 290 LEU A C 1
ATOM 2325 O O . LEU A 1 290 ? -14.120 -15.210 7.313 1.00 80.25 290 LEU A O 1
ATOM 2329 N N . VAL A 1 291 ? -13.053 -14.864 5.361 1.00 77.50 291 VAL A N 1
ATOM 2330 C CA . VAL A 1 291 ? -12.705 -16.271 5.124 1.00 77.50 291 VAL A CA 1
ATOM 2331 C C . VAL A 1 291 ? -11.685 -16.747 6.156 1.00 77.50 291 VAL A C 1
ATOM 2333 O O . VAL A 1 291 ? -11.926 -17.753 6.817 1.00 77.50 291 VAL A O 1
ATOM 2336 N N . ASP A 1 292 ? -10.601 -15.989 6.354 1.00 77.81 292 ASP A N 1
ATOM 2337 C CA . ASP A 1 292 ? -9.575 -16.293 7.364 1.00 77.81 292 ASP A CA 1
ATOM 2338 C C . ASP A 1 292 ? -10.202 -16.344 8.773 1.00 77.81 292 ASP A C 1
ATOM 2340 O O . ASP A 1 292 ? -9.895 -17.219 9.582 1.00 77.81 292 ASP A O 1
ATOM 2344 N N . ARG A 1 293 ? -11.139 -15.431 9.065 1.00 82.62 293 ARG A N 1
ATOM 2345 C CA . ARG A 1 293 ? -11.858 -15.379 10.345 1.00 82.62 293 ARG A CA 1
ATOM 2346 C C . ARG A 1 293 ? -12.751 -16.600 10.578 1.00 82.62 293 ARG A C 1
ATOM 2348 O O . ARG A 1 293 ? -12.895 -17.027 11.726 1.00 82.62 293 ARG A O 1
ATOM 2355 N N . ALA A 1 294 ? -13.357 -17.156 9.534 1.00 76.88 294 ALA A N 1
ATOM 2356 C CA . ALA A 1 294 ? -14.200 -18.345 9.649 1.00 76.88 294 ALA A CA 1
ATOM 2357 C C . ALA A 1 294 ? -13.404 -19.604 10.047 1.00 76.88 294 ALA A C 1
ATOM 2359 O O . ALA A 1 294 ? -13.989 -20.561 10.553 1.00 76.88 294 ALA A O 1
ATOM 2360 N N . GLU A 1 295 ? -12.084 -19.606 9.835 1.00 78.12 295 GLU A N 1
ATOM 2361 C CA . GLU A 1 295 ? -11.191 -20.724 10.161 1.00 78.12 295 GLU A CA 1
ATOM 2362 C C . GLU A 1 295 ? -10.604 -20.645 11.587 1.00 78.12 295 GLU A C 1
ATOM 2364 O O . GLU A 1 295 ? -10.010 -21.619 12.057 1.00 78.12 295 GLU A O 1
ATOM 2369 N N . LEU A 1 296 ? -10.773 -19.520 12.297 1.00 74.88 296 LEU A N 1
ATOM 2370 C CA . LEU A 1 296 ? -10.233 -19.334 13.648 1.00 74.88 296 LEU A CA 1
ATOM 2371 C C . LEU A 1 296 ? -11.048 -20.062 14.739 1.00 74.88 296 LEU A C 1
ATOM 2373 O O . LEU A 1 296 ? -12.281 -20.061 14.688 1.00 74.88 296 LEU A O 1
ATOM 2377 N N . PRO A 1 297 ? -10.392 -20.614 15.782 1.00 68.44 297 PRO A N 1
ATOM 2378 C CA . PRO A 1 297 ? -11.080 -21.187 16.939 1.00 68.44 297 PRO A CA 1
ATOM 2379 C C . PRO A 1 297 ? -11.853 -20.123 17.738 1.00 68.44 297 PRO A C 1
ATOM 2381 O O . PRO A 1 297 ? -11.315 -19.060 18.038 1.00 68.44 297 PRO A O 1
ATOM 2384 N N . GLU A 1 298 ? -13.082 -20.433 18.173 1.00 64.88 298 GLU A N 1
ATOM 2385 C CA . GLU A 1 298 ? -13.936 -19.502 18.947 1.00 64.88 298 GLU A CA 1
ATOM 2386 C C . GLU A 1 298 ? -13.335 -19.070 20.302 1.00 64.88 298 GLU A C 1
ATOM 2388 O O . GLU A 1 298 ? -13.738 -18.051 20.853 1.00 64.88 298 GLU A O 1
ATOM 2393 N N . ASN A 1 299 ? -12.367 -19.820 20.839 1.00 59.28 299 ASN A N 1
ATOM 2394 C CA . ASN A 1 299 ? -11.826 -19.612 22.188 1.00 59.28 299 ASN A CA 1
ATOM 2395 C C . ASN A 1 299 ? -10.637 -18.638 22.258 1.00 59.28 299 ASN A C 1
ATOM 2397 O O . ASN A 1 299 ? -10.205 -18.311 23.360 1.00 59.28 299 ASN A O 1
ATOM 2401 N N . ASP A 1 300 ? -10.099 -18.194 21.120 1.00 61.91 300 ASP A N 1
ATOM 2402 C CA . ASP A 1 300 ? -8.852 -17.414 21.070 1.00 61.91 300 ASP A CA 1
ATOM 2403 C C . ASP A 1 300 ? -9.078 -15.892 20.989 1.00 61.91 300 ASP A C 1
ATOM 2405 O O . ASP A 1 300 ? -8.134 -15.141 20.753 1.00 61.91 300 ASP A O 1
ATOM 2409 N N . VAL A 1 301 ? -10.315 -15.411 21.172 1.00 67.56 301 VAL A N 1
ATOM 2410 C CA . VAL A 1 301 ? -10.656 -13.991 20.983 1.00 67.56 301 VAL A CA 1
ATOM 2411 C C . VAL A 1 301 ? -11.222 -13.370 22.257 1.00 67.56 301 VAL A C 1
ATOM 2413 O O . VAL A 1 301 ? -12.053 -13.966 22.941 1.00 67.56 301 VAL A O 1
ATOM 2416 N N . LEU A 1 302 ? -10.791 -12.142 22.558 1.00 75.44 302 LEU A N 1
ATOM 2417 C CA . LEU A 1 302 ? -11.367 -11.319 23.617 1.00 75.44 302 LEU A CA 1
ATOM 2418 C C . LEU A 1 302 ? -12.880 -11.129 23.395 1.00 75.44 302 LEU A C 1
ATOM 2420 O O . LEU A 1 302 ? -13.295 -10.580 22.374 1.00 75.44 302 LEU A O 1
ATOM 2424 N N . ILE A 1 303 ? -13.689 -11.522 24.383 1.00 81.69 303 ILE A N 1
ATOM 2425 C CA . ILE A 1 303 ? -15.140 -11.300 24.396 1.00 81.69 303 ILE A CA 1
ATOM 2426 C C . ILE A 1 303 ? -15.442 -10.084 25.274 1.00 81.69 303 ILE A C 1
ATOM 2428 O O . ILE A 1 303 ? -15.128 -10.067 26.464 1.00 81.69 303 ILE A O 1
ATOM 2432 N N . ALA A 1 304 ? -16.052 -9.063 24.685 1.00 85.50 304 ALA A N 1
ATOM 2433 C CA . ALA A 1 304 ? -16.434 -7.828 25.357 1.00 85.50 304 ALA A CA 1
ATOM 2434 C C . ALA A 1 304 ? -17.889 -7.871 25.865 1.00 85.50 304 ALA A C 1
ATOM 2436 O O . ALA A 1 304 ? -18.723 -8.621 25.354 1.00 85.50 304 ALA A O 1
ATOM 2437 N N . ASP A 1 305 ? -18.230 -7.027 26.849 1.00 87.75 305 ASP A N 1
ATOM 2438 C CA . ASP A 1 305 ? -19.609 -6.921 27.344 1.00 87.75 305 ASP A CA 1
ATOM 2439 C C . ASP A 1 305 ? -20.517 -6.324 26.255 1.00 87.75 305 ASP A C 1
ATOM 2441 O O . ASP A 1 305 ? -20.485 -5.125 25.950 1.00 87.75 305 ASP A O 1
ATOM 2445 N N . ALA A 1 306 ? -21.357 -7.180 25.671 1.00 86.75 306 ALA A N 1
ATOM 2446 C CA . ALA A 1 306 ? -22.277 -6.813 24.603 1.00 86.75 306 ALA A CA 1
ATOM 2447 C C . ALA A 1 306 ? -23.254 -5.694 25.000 1.00 86.75 306 ALA A C 1
ATOM 2449 O O . ALA A 1 306 ? -23.623 -4.879 24.152 1.00 86.75 306 ALA A O 1
ATOM 2450 N N . PHE A 1 307 ? -23.691 -5.640 26.264 1.00 86.75 307 PHE A N 1
ATOM 2451 C CA . PHE A 1 307 ? -24.622 -4.609 26.721 1.00 86.75 307 PHE A CA 1
ATOM 2452 C C . PHE A 1 307 ? -23.923 -3.254 26.833 1.00 86.75 307 PHE A C 1
ATOM 2454 O O . PHE A 1 307 ? -24.505 -2.232 26.455 1.00 86.75 307 PHE A O 1
ATOM 2461 N N . PHE A 1 308 ? -22.666 -3.229 27.286 1.00 88.69 308 PHE A N 1
ATOM 2462 C CA . PHE A 1 308 ? -21.906 -1.982 27.319 1.00 88.69 308 PHE A CA 1
ATOM 2463 C C . PHE A 1 308 ? -21.562 -1.493 25.911 1.00 88.69 308 PHE A C 1
ATOM 2465 O O . PHE A 1 308 ? -21.740 -0.314 25.603 1.00 88.69 308 PHE A O 1
ATOM 2472 N N . LEU A 1 309 ? -21.166 -2.392 25.006 1.00 88.94 309 LEU A N 1
ATOM 2473 C CA . LEU A 1 309 ? -20.971 -2.049 23.594 1.00 88.94 309 LEU A CA 1
ATOM 2474 C C . LEU A 1 309 ? -22.247 -1.473 22.965 1.00 88.94 309 LEU A C 1
ATOM 2476 O O . LEU A 1 309 ? -22.182 -0.504 22.202 1.00 88.94 309 LEU A O 1
ATOM 2480 N N . GLU A 1 310 ? -23.414 -2.023 23.307 1.00 86.31 310 GLU A N 1
ATOM 2481 C CA . GLU A 1 310 ? -24.707 -1.505 22.859 1.00 86.31 310 GLU A CA 1
ATOM 2482 C C . GLU A 1 310 ? -24.941 -0.072 23.360 1.00 86.31 310 GLU A C 1
ATOM 2484 O O . GLU A 1 310 ? -25.371 0.792 22.587 1.00 86.31 310 GLU A O 1
ATOM 2489 N N . TYR A 1 311 ? -24.610 0.210 24.623 1.00 85.56 311 TYR A N 1
ATOM 2490 C CA . TYR A 1 311 ? -24.649 1.559 25.190 1.00 85.56 311 TYR A CA 1
ATOM 2491 C C . TYR A 1 311 ? -23.759 2.537 24.403 1.00 85.56 311 TYR A C 1
ATOM 2493 O O . TYR A 1 311 ? -24.235 3.605 23.997 1.00 85.56 311 TYR A O 1
ATOM 2501 N N . ILE A 1 312 ? -22.511 2.158 24.097 1.00 87.50 312 ILE A N 1
ATOM 2502 C CA . ILE A 1 312 ? -21.583 2.981 23.298 1.00 87.50 312 ILE A CA 1
ATOM 2503 C C . ILE A 1 312 ? -22.183 3.268 21.917 1.00 87.50 312 ILE A C 1
ATOM 2505 O O . ILE A 1 312 ? -22.273 4.422 21.484 1.00 87.50 312 ILE A O 1
ATOM 2509 N N . CYS A 1 313 ? -22.663 2.226 21.236 1.00 85.06 313 CYS A N 1
ATOM 2510 C CA . CYS A 1 313 ? -23.266 2.336 19.910 1.00 85.06 313 CYS A CA 1
ATOM 2511 C C . CYS A 1 313 ? -24.478 3.283 19.899 1.00 85.06 313 CYS A C 1
ATOM 2513 O O . CYS A 1 313 ? -24.621 4.105 18.984 1.00 85.06 313 CYS A O 1
ATOM 2515 N N . LYS A 1 314 ? -25.336 3.207 20.928 1.00 79.62 314 LYS A N 1
ATOM 2516 C CA . LYS A 1 314 ? -26.498 4.091 21.104 1.00 79.62 314 LYS A CA 1
ATOM 2517 C C . LYS A 1 314 ? -26.081 5.541 21.348 1.00 79.62 314 LYS A C 1
ATOM 2519 O O . LYS A 1 314 ? -26.666 6.434 20.730 1.00 79.62 314 LYS A O 1
ATOM 2524 N N . LYS A 1 315 ? -25.052 5.787 22.173 1.00 80.00 31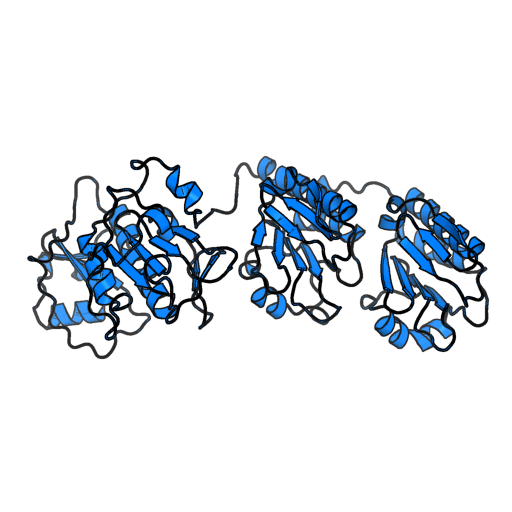5 LYS A N 1
ATOM 2525 C CA . LYS A 1 315 ? -24.541 7.141 22.466 1.00 80.00 315 LYS A CA 1
ATOM 2526 C C . LYS A 1 315 ? -24.114 7.879 21.191 1.00 80.00 315 LYS A C 1
ATOM 2528 O O . LYS A 1 315 ? -24.458 9.047 21.013 1.00 80.00 315 LYS A O 1
ATOM 2533 N N . HIS A 1 316 ? -23.440 7.192 20.265 1.00 79.38 316 HIS A N 1
ATOM 2534 C CA . HIS A 1 316 ? -22.967 7.784 19.002 1.00 79.38 316 HIS A CA 1
ATOM 2535 C C . HIS A 1 316 ? -24.056 7.997 17.947 1.00 79.38 316 HIS A C 1
ATOM 2537 O O . HIS A 1 316 ? -23.832 8.725 16.975 1.00 79.38 316 HIS A O 1
ATOM 2543 N N . LYS A 1 317 ? -25.229 7.363 18.101 1.00 74.75 317 LYS A N 1
ATOM 2544 C CA . LYS A 1 317 ? -26.325 7.371 17.112 1.00 74.75 317 LYS A CA 1
ATOM 2545 C C . LYS A 1 317 ? -25.854 7.040 15.686 1.00 74.75 317 LYS A C 1
ATOM 2547 O O . LYS A 1 317 ? -26.433 7.507 14.710 1.00 74.75 317 LYS A O 1
ATOM 2552 N N . PHE A 1 318 ? -24.778 6.264 15.553 1.00 72.19 318 PHE A N 1
ATOM 2553 C CA . PHE A 1 318 ? -24.237 5.879 14.249 1.00 72.19 318 PHE A CA 1
ATOM 2554 C C . PHE A 1 318 ? -25.130 4.828 13.578 1.00 72.19 318 PHE A C 1
ATOM 2556 O O . PHE A 1 318 ? -25.436 4.921 12.392 1.00 72.19 318 PHE A O 1
ATOM 2563 N N . PHE A 1 319 ? -25.612 3.872 14.373 1.00 70.88 319 PHE A N 1
ATOM 2564 C CA . PHE A 1 319 ? -26.469 2.768 13.931 1.00 70.88 319 PHE A CA 1
ATOM 2565 C C . PHE A 1 319 ? -27.966 3.095 13.966 1.00 70.88 319 PHE A C 1
ATOM 2567 O O . PHE A 1 319 ? -28.773 2.359 13.406 1.00 70.88 319 PHE A O 1
ATOM 2574 N N . ILE A 1 320 ? -28.346 4.206 14.604 1.00 59.62 320 ILE A N 1
ATOM 2575 C CA . ILE A 1 320 ? -29.736 4.650 14.732 1.00 59.62 320 ILE A CA 1
ATOM 2576 C C . ILE A 1 320 ? -29.979 5.719 13.669 1.00 59.62 320 ILE A C 1
ATOM 2578 O O . ILE A 1 320 ? -29.605 6.877 13.836 1.00 59.62 320 ILE A O 1
ATOM 2582 N N . SER A 1 321 ? -30.586 5.326 12.554 1.00 49.31 321 SER A N 1
ATOM 2583 C CA . SER A 1 321 ? -31.103 6.275 11.571 1.00 49.31 321 SER A CA 1
ATOM 2584 C C . SER A 1 321 ? -32.572 6.553 11.873 1.00 49.31 321 SER A C 1
ATOM 2586 O O . SER A 1 321 ? -33.354 5.608 11.964 1.00 49.31 321 SER A O 1
ATOM 2588 N N . ASP A 1 322 ? -32.973 7.828 11.921 1.00 40.38 322 ASP A N 1
ATOM 2589 C CA . ASP A 1 322 ? -34.387 8.244 12.011 1.00 40.38 322 ASP A CA 1
ATOM 2590 C C . ASP A 1 322 ? -35.263 7.650 10.879 1.00 40.38 322 ASP A C 1
ATOM 2592 O O . ASP A 1 322 ? -36.488 7.648 10.962 1.00 40.38 322 ASP A O 1
ATOM 2596 N N . TYR A 1 323 ? -34.641 7.105 9.823 1.00 38.16 323 TYR A N 1
ATOM 2597 C CA . TYR A 1 323 ? -35.296 6.467 8.680 1.00 38.16 323 TYR A CA 1
ATOM 2598 C C . TYR A 1 323 ? -35.480 4.942 8.809 1.00 38.16 323 TYR A C 1
ATOM 2600 O O . TYR A 1 323 ? -36.139 4.347 7.955 1.00 38.16 323 TYR A O 1
ATOM 2608 N N . TYR A 1 324 ? -34.916 4.285 9.832 1.00 46.84 324 TYR A N 1
ATOM 2609 C CA . TYR A 1 324 ? -34.954 2.820 9.977 1.00 46.84 324 TYR A CA 1
ATOM 2610 C C . TYR A 1 324 ? -35.191 2.389 11.439 1.00 46.84 324 TYR A C 1
ATOM 2612 O O . TYR A 1 324 ? -34.247 2.041 12.141 1.00 46.84 324 TYR A O 1
ATOM 2620 N N . PRO A 1 325 ? -36.454 2.355 11.902 1.00 39.78 325 PRO A N 1
ATOM 2621 C CA . PRO A 1 325 ? -36.813 2.126 13.308 1.00 39.78 325 PRO A CA 1
ATOM 2622 C C . PRO A 1 325 ? -36.749 0.659 13.782 1.00 39.78 325 PRO A C 1
ATOM 2624 O O . PRO A 1 325 ? -37.226 0.355 14.873 1.00 39.78 325 PRO A O 1
ATOM 2627 N N . LYS A 1 326 ? -36.220 -0.278 12.982 1.00 49.56 326 LYS A N 1
ATOM 2628 C CA . LYS A 1 326 ? -36.199 -1.709 13.338 1.00 49.56 326 LYS A CA 1
ATOM 2629 C C . LYS A 1 326 ? -34.906 -2.096 14.059 1.00 49.56 326 LYS A C 1
ATOM 2631 O O . LYS A 1 326 ? -33.820 -1.722 13.629 1.00 49.56 326 LYS A O 1
ATOM 2636 N N . HIS A 1 327 ? -35.057 -2.854 15.144 1.00 50.25 327 HIS A N 1
ATOM 2637 C CA . HIS A 1 327 ? -33.978 -3.311 16.020 1.00 50.25 327 HIS A CA 1
ATOM 2638 C C . HIS A 1 327 ? -33.001 -4.247 15.274 1.00 50.25 327 HIS A C 1
ATOM 2640 O O . HIS A 1 327 ? -33.465 -5.079 14.493 1.00 50.25 327 HIS A O 1
ATOM 2646 N N . PRO A 1 328 ? -31.681 -4.212 15.556 1.00 50.66 328 PRO A N 1
ATOM 2647 C CA . PRO A 1 328 ? -30.674 -5.122 14.979 1.00 50.66 328 PRO A CA 1
ATOM 2648 C C . PRO A 1 328 ? -30.888 -6.628 15.259 1.00 50.66 328 PRO A C 1
ATOM 2650 O O . PRO A 1 328 ? -30.085 -7.438 14.812 1.00 50.66 328 PRO A O 1
ATOM 2653 N N . LEU A 1 329 ? -31.962 -7.005 15.969 1.00 50.84 329 LEU A N 1
ATOM 2654 C CA . LEU A 1 329 ? -32.309 -8.384 16.344 1.00 50.84 329 LEU A CA 1
ATOM 2655 C C . LEU A 1 329 ? -33.457 -8.989 15.509 1.00 50.84 329 LEU A C 1
ATOM 2657 O O . LEU A 1 329 ? -33.832 -10.132 15.754 1.00 50.84 329 LEU A O 1
ATOM 2661 N N . ASP A 1 330 ? -34.033 -8.266 14.540 1.00 57.62 330 ASP A N 1
ATOM 2662 C CA . ASP A 1 330 ? -34.978 -8.884 13.593 1.00 57.62 330 ASP A CA 1
ATOM 2663 C C . ASP A 1 330 ? -34.192 -9.876 12.709 1.00 57.62 330 ASP A C 1
ATOM 2665 O O . ASP A 1 330 ? -33.224 -9.483 12.059 1.00 57.62 330 ASP A O 1
ATOM 2669 N N . ALA A 1 331 ? -34.581 -11.156 12.664 1.00 53.75 331 ALA A N 1
ATOM 2670 C CA . ALA A 1 331 ? -33.863 -12.194 11.904 1.00 53.75 331 ALA A CA 1
ATOM 2671 C C . ALA A 1 331 ? -33.766 -11.882 10.395 1.00 53.75 331 ALA A C 1
ATOM 2673 O O . ALA A 1 331 ? -32.792 -12.244 9.741 1.00 53.75 331 ALA A O 1
ATOM 2674 N N . ASP A 1 332 ? -34.722 -11.115 9.864 1.00 59.12 332 ASP A N 1
ATOM 2675 C CA . ASP A 1 332 ? -34.722 -10.628 8.479 1.00 59.12 332 ASP A CA 1
ATOM 2676 C C . ASP A 1 332 ? -33.780 -9.419 8.259 1.00 59.12 332 ASP A C 1
ATOM 2678 O O . ASP A 1 332 ? -33.702 -8.860 7.159 1.00 59.12 332 ASP A O 1
ATOM 2682 N N . PHE A 1 333 ? -33.100 -8.933 9.309 1.00 68.25 333 PHE A N 1
ATOM 2683 C CA . PHE A 1 333 ? -32.365 -7.667 9.295 1.00 68.25 333 PHE A CA 1
ATOM 2684 C C . PHE A 1 333 ? -30.868 -7.801 8.966 1.00 68.25 333 PHE A C 1
ATOM 2686 O O . PHE A 1 333 ? -30.275 -6.835 8.466 1.00 68.25 333 PHE A O 1
ATOM 2693 N N . LEU A 1 334 ? -30.273 -8.970 9.205 1.00 80.38 334 LEU A N 1
ATOM 2694 C CA . LEU A 1 334 ? -28.856 -9.271 8.996 1.00 80.38 334 LEU A CA 1
ATOM 2695 C C . LEU A 1 334 ? -28.708 -10.690 8.443 1.00 80.38 334 LEU A C 1
ATOM 2697 O O . LEU A 1 334 ? -29.192 -11.644 9.044 1.00 80.38 334 LEU A O 1
ATOM 2701 N N . ASN A 1 335 ? -27.985 -10.839 7.337 1.00 84.56 335 ASN A N 1
ATOM 2702 C CA . ASN A 1 335 ? -27.575 -12.148 6.853 1.00 84.56 335 ASN A CA 1
ATOM 2703 C C . ASN A 1 335 ? -26.285 -12.554 7.586 1.00 84.56 335 ASN A C 1
ATOM 2705 O O . ASN A 1 335 ? -25.210 -12.075 7.250 1.00 84.56 335 ASN A O 1
ATOM 2709 N N . ARG A 1 336 ? -26.382 -13.413 8.607 1.00 87.50 336 ARG A N 1
ATOM 2710 C CA . ARG A 1 336 ? -25.215 -13.840 9.405 1.00 87.50 336 ARG A CA 1
ATOM 2711 C C . ARG A 1 336 ? -24.170 -14.590 8.576 1.00 87.50 336 ARG A C 1
ATOM 2713 O O . ARG A 1 336 ? -22.979 -14.379 8.782 1.00 87.50 336 ARG A O 1
ATOM 2720 N N . GLU A 1 337 ? -24.613 -15.408 7.620 1.00 85.56 337 GLU A N 1
ATOM 2721 C CA . GLU A 1 337 ? -23.729 -16.170 6.726 1.00 85.56 337 GLU A CA 1
ATOM 2722 C C . GLU A 1 337 ? -22.902 -15.236 5.841 1.00 85.56 337 GLU A C 1
ATOM 2724 O O . GLU A 1 337 ? -21.713 -15.460 5.640 1.00 85.56 337 GLU A O 1
ATOM 2729 N N . ALA A 1 338 ? -23.504 -14.139 5.375 1.00 84.81 338 ALA A N 1
ATOM 2730 C CA . ALA A 1 338 ? -22.820 -13.117 4.590 1.00 84.81 338 ALA A CA 1
ATOM 2731 C C . ALA A 1 338 ? -21.648 -12.451 5.337 1.00 84.81 338 ALA A C 1
ATOM 2733 O O . ALA A 1 338 ? -20.741 -11.945 4.686 1.00 84.81 338 ALA A O 1
ATOM 2734 N N . PHE A 1 339 ? -21.666 -12.448 6.669 1.00 85.56 339 PHE A N 1
ATOM 2735 C CA . PHE A 1 339 ? -20.600 -11.896 7.508 1.00 85.56 339 PHE A CA 1
ATOM 2736 C C . PHE A 1 339 ? -19.750 -12.985 8.186 1.00 85.56 339 PHE A C 1
ATOM 2738 O O . PHE A 1 339 ? -18.926 -12.658 9.033 1.00 85.56 339 PHE A O 1
ATOM 2745 N N . CYS A 1 340 ? -19.952 -14.263 7.839 1.00 86.94 340 CYS A N 1
ATOM 2746 C CA . CYS A 1 340 ? -19.266 -15.407 8.450 1.00 86.94 340 CYS A CA 1
ATOM 2747 C C . CYS A 1 340 ? -19.380 -15.459 9.990 1.00 86.94 340 CYS A C 1
ATOM 2749 O O . CYS A 1 340 ? -18.466 -15.927 10.664 1.00 86.94 340 CYS A O 1
ATOM 2751 N N . LEU A 1 341 ? -20.497 -14.985 10.557 1.00 86.69 341 LEU A N 1
ATOM 2752 C CA . LEU A 1 341 ? -20.696 -14.939 12.011 1.00 86.69 341 LEU A CA 1
ATOM 2753 C C . LEU A 1 341 ? -21.000 -16.333 12.577 1.00 86.69 341 LEU A C 1
ATOM 2755 O O . LEU A 1 341 ? -21.929 -16.993 12.098 1.00 86.69 341 LEU A O 1
ATOM 2759 N N . SER A 1 342 ? -20.315 -16.734 13.657 1.00 83.44 342 SER A N 1
ATOM 2760 C CA . SER A 1 342 ? -20.682 -17.932 14.434 1.00 83.44 342 SER A CA 1
ATOM 2761 C C . SER A 1 342 ? -22.104 -17.817 14.987 1.00 83.44 342 SER A C 1
ATOM 2763 O O . SER A 1 342 ? -22.606 -16.720 15.221 1.00 83.44 342 SER A O 1
ATOM 2765 N N . THR A 1 343 ? -22.780 -18.937 15.251 1.00 80.06 343 THR A N 1
ATOM 2766 C CA . THR A 1 343 ? -24.083 -18.948 15.936 1.00 80.06 343 THR A CA 1
ATOM 2767 C C . THR A 1 343 ? -24.030 -18.392 17.358 1.00 80.06 343 THR A C 1
ATOM 2769 O O . THR A 1 343 ? -25.051 -17.903 17.839 1.00 80.06 343 THR A O 1
ATOM 2772 N N . ASN A 1 344 ? -22.867 -18.451 18.010 1.00 82.69 344 ASN A N 1
ATOM 2773 C CA . ASN A 1 344 ? -22.690 -18.044 19.406 1.00 82.69 344 ASN A CA 1
ATOM 2774 C C . ASN A 1 344 ? -22.365 -16.550 19.559 1.00 82.69 344 ASN A C 1
ATOM 2776 O O . ASN A 1 344 ? -22.550 -16.000 20.638 1.00 82.69 344 ASN A O 1
ATOM 2780 N N . GLU A 1 345 ? -21.933 -15.885 18.484 1.00 87.06 345 GLU A N 1
ATOM 2781 C CA . GLU A 1 345 ? -21.581 -14.462 18.507 1.00 87.06 345 GLU A CA 1
ATOM 2782 C C . GLU A 1 345 ? -22.813 -13.570 18.661 1.00 87.06 345 GLU A C 1
ATOM 2784 O O . GLU A 1 345 ? -23.765 -13.613 17.859 1.00 87.06 345 GLU A O 1
ATOM 2789 N N . ARG A 1 346 ? -22.792 -12.700 19.670 1.00 86.75 346 ARG A N 1
ATOM 2790 C CA . ARG A 1 346 ? -23.887 -11.775 19.924 1.00 86.75 346 ARG A CA 1
ATOM 2791 C C . ARG A 1 346 ? -23.715 -10.519 19.083 1.00 86.75 346 ARG A C 1
ATOM 2793 O O . ARG A 1 346 ? -22.783 -9.742 19.247 1.00 86.75 346 ARG A O 1
ATOM 2800 N N . VAL A 1 347 ? -24.683 -10.271 18.206 1.00 87.00 347 VAL A N 1
ATOM 2801 C CA . VAL A 1 347 ? -24.728 -9.040 17.408 1.00 87.00 347 VAL A CA 1
ATOM 2802 C C . VAL A 1 347 ? -25.203 -7.886 18.284 1.00 87.00 347 VAL A C 1
ATOM 2804 O O . VAL A 1 347 ? -26.298 -7.929 18.844 1.00 87.00 347 VAL A O 1
ATOM 2807 N N . VAL A 1 348 ? -24.381 -6.844 18.363 1.00 86.44 348 VAL A N 1
ATOM 2808 C CA . VAL A 1 348 ? -24.643 -5.615 19.116 1.00 86.44 348 VAL A CA 1
ATOM 2809 C C . VAL A 1 348 ? -25.305 -4.572 18.218 1.00 86.44 348 VAL A C 1
ATOM 2811 O O . VAL A 1 348 ? -26.309 -3.965 18.590 1.00 86.44 348 VAL A O 1
ATOM 2814 N N . ALA A 1 349 ? -24.761 -4.355 17.018 1.00 84.69 349 ALA A N 1
ATOM 2815 C CA . ALA A 1 349 ? -25.253 -3.330 16.103 1.00 84.69 349 ALA A CA 1
ATOM 2816 C C . ALA A 1 349 ? -24.995 -3.682 14.633 1.00 84.69 349 ALA A C 1
ATOM 2818 O O . ALA A 1 349 ? -24.030 -4.370 14.315 1.00 84.69 349 ALA A O 1
ATOM 2819 N N . HIS A 1 350 ? -25.838 -3.172 13.730 1.00 84.12 350 HIS A N 1
ATOM 2820 C CA . HIS A 1 350 ? -25.675 -3.319 12.280 1.00 84.12 350 HIS A CA 1
ATOM 2821 C C . HIS A 1 350 ? -26.036 -2.011 11.555 1.00 84.12 350 HIS A C 1
ATOM 2823 O O . HIS A 1 350 ? -27.152 -1.507 11.688 1.00 84.12 350 HIS A O 1
ATOM 2829 N N . TYR A 1 351 ? -25.097 -1.455 10.785 1.00 80.00 351 TYR A N 1
ATOM 2830 C CA . TYR A 1 351 ? -25.280 -0.274 9.937 1.00 80.00 351 TYR A CA 1
ATOM 2831 C C . TYR A 1 351 ? -25.286 -0.677 8.467 1.00 80.00 351 TYR A C 1
ATOM 2833 O O . TYR A 1 351 ? -24.317 -1.252 7.997 1.00 80.00 351 TYR A O 1
ATOM 2841 N N . ARG A 1 352 ? -26.334 -0.327 7.722 1.00 77.56 352 ARG A N 1
ATOM 2842 C CA . ARG A 1 352 ? -26.537 -0.777 6.336 1.00 77.56 352 ARG A CA 1
ATOM 2843 C C . ARG A 1 352 ? -26.021 0.246 5.332 1.00 77.56 352 ARG A C 1
ATOM 2845 O O . ARG A 1 352 ? -26.405 1.412 5.400 1.00 77.56 352 ARG A O 1
ATOM 2852 N N . THR A 1 353 ? -25.249 -0.200 4.346 1.00 67.56 353 THR A N 1
ATOM 2853 C CA . THR A 1 353 ? -24.622 0.684 3.342 1.00 67.56 353 THR A CA 1
ATOM 2854 C C . THR A 1 353 ? -25.227 0.565 1.935 1.00 67.56 353 THR A C 1
ATOM 2856 O O . THR A 1 353 ? -25.073 1.480 1.130 1.00 67.56 353 THR A O 1
ATOM 2859 N N . ALA A 1 354 ? -25.970 -0.506 1.622 1.00 64.25 354 ALA A N 1
ATOM 2860 C CA . ALA A 1 354 ? -26.476 -0.791 0.269 1.00 64.25 354 ALA A CA 1
ATOM 2861 C C . ALA A 1 354 ? -27.981 -0.517 0.078 1.00 64.25 354 ALA A C 1
ATOM 2863 O O . ALA A 1 354 ? -28.774 -0.711 0.992 1.00 64.25 354 ALA A O 1
ATOM 2864 N N . LEU A 1 355 ? -28.428 -0.146 -1.131 1.00 59.25 355 LEU A N 1
ATOM 2865 C CA . LEU A 1 355 ? -29.860 0.070 -1.429 1.00 59.25 355 LEU A CA 1
ATOM 2866 C C . LEU A 1 355 ? -30.635 -1.223 -1.762 1.00 59.25 355 LEU A C 1
ATOM 2868 O O . LEU A 1 355 ? -31.815 -1.303 -1.423 1.00 59.25 355 LEU A O 1
ATOM 2872 N N . GLY A 1 356 ? -29.992 -2.228 -2.377 1.00 58.06 356 GLY A N 1
ATOM 2873 C CA . GLY A 1 356 ? -30.652 -3.443 -2.900 1.00 58.06 356 GLY A CA 1
ATOM 2874 C C . GLY A 1 356 ? -30.374 -4.756 -2.150 1.00 58.06 356 GLY A C 1
ATOM 2875 O O . GLY A 1 356 ? -31.114 -5.715 -2.331 1.00 58.06 356 GLY A O 1
ATOM 2876 N N . LYS A 1 357 ? -29.350 -4.797 -1.284 1.00 65.12 357 LYS A N 1
ATOM 2877 C CA . LYS A 1 357 ? -28.914 -5.979 -0.506 1.00 65.12 357 LYS A CA 1
ATOM 2878 C C . LYS A 1 357 ? -28.558 -5.597 0.935 1.00 65.12 357 LYS A C 1
ATOM 2880 O O . LYS A 1 357 ? -27.478 -5.856 1.449 1.00 65.12 357 LYS A O 1
ATOM 2885 N N . LYS A 1 358 ? -29.491 -4.903 1.585 1.00 66.75 358 LYS A N 1
ATOM 2886 C CA . LYS A 1 358 ? -29.305 -4.264 2.900 1.00 66.75 358 LYS A CA 1
ATOM 2887 C C . LYS A 1 358 ? -28.886 -5.211 4.029 1.00 66.75 358 LYS A C 1
ATOM 2889 O O . LYS A 1 358 ? -28.362 -4.733 5.021 1.00 66.75 358 LYS A O 1
ATOM 2894 N N . ALA A 1 359 ? -29.168 -6.507 3.914 1.00 72.44 359 ALA A N 1
ATOM 2895 C CA . ALA A 1 359 ? -28.820 -7.496 4.932 1.00 72.44 359 ALA A CA 1
ATOM 2896 C C . ALA A 1 359 ? -27.407 -8.085 4.756 1.00 72.44 359 ALA A C 1
ATOM 2898 O O . ALA A 1 359 ? -26.907 -8.694 5.693 1.00 72.44 359 ALA A O 1
ATOM 2899 N N . GLU A 1 360 ? -26.787 -7.918 3.581 1.00 80.25 360 GLU A N 1
ATOM 2900 C CA . GLU A 1 360 ? -25.491 -8.520 3.225 1.00 80.25 360 GLU A CA 1
ATOM 2901 C C . GLU A 1 360 ? -24.324 -7.534 3.329 1.00 80.25 360 GLU A C 1
ATOM 2903 O O . GLU A 1 360 ? -23.189 -7.981 3.367 1.00 80.25 360 GLU A O 1
ATOM 2908 N N . TYR A 1 361 ? -24.590 -6.221 3.369 1.00 81.31 361 TYR A N 1
ATOM 2909 C CA . TYR A 1 361 ? -23.569 -5.170 3.337 1.00 81.31 361 TYR A CA 1
ATOM 2910 C C . TYR A 1 361 ? -23.791 -4.130 4.425 1.00 81.31 361 TYR A C 1
ATOM 2912 O O . TYR A 1 361 ? -24.909 -3.636 4.622 1.00 81.31 361 TYR A O 1
ATOM 2920 N N . GLY A 1 362 ? -22.705 -3.738 5.076 1.00 83.06 362 GLY A N 1
ATOM 2921 C CA . GLY A 1 362 ? -22.744 -2.827 6.192 1.00 83.06 362 GLY A CA 1
ATOM 2922 C C . GLY A 1 362 ? -21.557 -2.947 7.132 1.00 83.06 362 GLY A C 1
ATOM 2923 O O . GLY A 1 362 ? -20.537 -3.542 6.815 1.00 83.06 362 GLY A O 1
ATOM 2924 N N . VAL A 1 363 ? -21.729 -2.388 8.322 1.00 87.00 363 VAL A N 1
ATOM 2925 C CA . VAL A 1 363 ? -20.852 -2.620 9.470 1.00 87.00 363 VAL A CA 1
ATOM 2926 C C . VAL A 1 363 ? -21.639 -3.382 10.517 1.00 87.00 363 VAL A C 1
ATOM 2928 O O . VAL A 1 363 ? -22.720 -2.928 10.894 1.00 87.00 363 VAL A O 1
ATOM 2931 N N . VAL A 1 364 ? -21.100 -4.486 11.018 1.00 89.00 364 VAL A N 1
ATOM 2932 C CA . VAL A 1 364 ? -21.667 -5.248 12.131 1.00 89.00 364 VAL A CA 1
ATOM 2933 C C . VAL A 1 364 ? -20.699 -5.192 13.306 1.00 89.00 364 VAL A C 1
ATOM 2935 O O . VAL A 1 364 ? -19.521 -5.493 13.158 1.00 89.00 364 VAL A O 1
ATOM 2938 N N . ILE A 1 365 ? -21.194 -4.803 14.476 1.00 90.50 365 ILE A N 1
ATOM 2939 C CA . ILE A 1 365 ? -20.457 -4.902 15.738 1.00 90.50 365 ILE A CA 1
ATOM 2940 C C . ILE A 1 365 ? -21.028 -6.083 16.509 1.00 90.50 365 ILE A C 1
ATOM 2942 O O . ILE A 1 365 ? -22.248 -6.198 16.657 1.00 90.50 365 ILE A O 1
ATOM 2946 N N . THR A 1 366 ? -20.140 -6.944 16.985 1.00 91.44 366 THR A N 1
ATOM 2947 C CA . THR A 1 366 ? -20.449 -8.100 17.833 1.00 91.44 366 THR A CA 1
ATOM 2948 C C . THR A 1 366 ? -19.768 -7.947 19.187 1.00 91.44 366 THR A C 1
ATOM 2950 O O . THR A 1 366 ? -19.102 -6.950 19.425 1.00 91.44 366 THR A O 1
ATOM 2953 N N . ASP A 1 367 ? -19.926 -8.919 20.071 1.00 89.06 367 ASP A N 1
ATOM 2954 C CA . ASP A 1 367 ? -19.144 -9.069 21.299 1.00 89.06 367 ASP A CA 1
ATOM 2955 C C . ASP A 1 367 ? -17.698 -9.544 21.073 1.00 89.06 367 ASP A C 1
ATOM 2957 O O . ASP A 1 367 ? -16.894 -9.479 21.998 1.00 89.06 367 ASP A O 1
ATOM 2961 N N . VAL A 1 368 ? -17.340 -9.963 19.855 1.00 90.19 368 VAL A N 1
ATOM 2962 C CA . VAL A 1 368 ? -16.008 -10.502 19.508 1.00 90.19 368 VAL A CA 1
ATOM 2963 C C . VAL A 1 368 ? -15.178 -9.534 18.650 1.00 90.19 368 VAL A C 1
ATOM 2965 O O . VAL A 1 368 ? -13.947 -9.558 18.653 1.00 90.19 368 VAL A O 1
ATOM 2968 N N . GLY A 1 369 ? -15.835 -8.660 17.889 1.00 91.81 369 GLY A N 1
ATOM 2969 C CA . GLY A 1 369 ? -15.155 -7.696 17.031 1.00 91.81 369 GLY A CA 1
ATOM 2970 C C . GLY A 1 369 ? -16.074 -6.985 16.048 1.00 91.81 369 GLY A C 1
ATOM 2971 O O . GLY A 1 369 ? -17.305 -6.985 16.178 1.00 91.81 369 GLY A O 1
ATOM 2972 N N . ILE A 1 370 ? -15.453 -6.354 15.053 1.00 92.00 370 ILE A N 1
ATOM 2973 C CA . ILE A 1 370 ? -16.119 -5.493 14.074 1.00 92.00 370 ILE A CA 1
ATOM 2974 C C . ILE A 1 370 ? -15.970 -6.094 12.681 1.00 92.00 370 ILE A C 1
ATOM 2976 O O . ILE A 1 370 ? -14.860 -6.336 12.217 1.00 92.00 370 ILE A O 1
ATOM 2980 N N . TYR A 1 371 ? -17.097 -6.273 12.005 1.00 90.94 371 TYR A N 1
ATOM 2981 C CA . TYR A 1 371 ? -17.176 -6.765 10.640 1.00 90.94 371 TYR A CA 1
ATOM 2982 C C . TYR A 1 371 ? -17.581 -5.628 9.706 1.00 90.94 371 TYR A C 1
ATOM 2984 O O . TYR A 1 371 ? -18.513 -4.877 10.000 1.00 90.94 371 TYR A O 1
ATOM 2992 N N . ILE A 1 372 ? -16.910 -5.501 8.569 1.00 87.75 372 ILE A N 1
ATOM 2993 C CA . ILE A 1 372 ? -17.193 -4.490 7.551 1.00 87.75 372 ILE A CA 1
ATOM 2994 C C . ILE A 1 372 ? -17.381 -5.207 6.220 1.00 87.75 372 ILE A C 1
ATOM 2996 O O . ILE A 1 372 ? -16.557 -6.032 5.845 1.00 87.75 372 ILE A O 1
ATOM 3000 N N . ARG A 1 373 ? -18.482 -4.901 5.535 1.00 84.25 373 ARG A N 1
ATOM 3001 C CA . ARG A 1 373 ? -18.852 -5.458 4.237 1.00 84.25 373 ARG A CA 1
ATOM 3002 C C . ARG A 1 373 ? -19.363 -4.361 3.307 1.00 84.25 373 ARG A C 1
ATOM 3004 O O . ARG A 1 373 ? -20.426 -3.791 3.558 1.00 84.25 373 ARG A O 1
ATOM 3011 N N . GLU A 1 374 ? -18.653 -4.040 2.233 1.00 75.81 374 GLU A N 1
ATOM 3012 C CA . GLU A 1 374 ? -19.036 -2.969 1.302 1.00 75.81 374 GLU A CA 1
ATOM 3013 C C . GLU A 1 374 ? -19.699 -3.494 0.012 1.00 75.81 374 GLU A C 1
ATOM 3015 O O . GLU A 1 374 ? -19.291 -4.515 -0.533 1.00 75.81 374 GLU A O 1
ATOM 3020 N N . PRO A 1 375 ? -20.740 -2.809 -0.511 1.00 63.88 375 PRO A N 1
ATOM 3021 C CA . PRO A 1 375 ? -21.514 -3.282 -1.665 1.00 63.88 375 PRO A CA 1
ATOM 3022 C C . PRO A 1 375 ? -20.841 -3.100 -3.029 1.00 63.88 375 PRO A C 1
ATOM 3024 O O . PRO A 1 375 ? -21.418 -3.505 -4.039 1.00 63.88 375 PRO A O 1
ATOM 3027 N N . PHE A 1 376 ? -19.679 -2.453 -3.086 1.00 62.00 376 PHE A N 1
ATOM 3028 C CA . PHE A 1 376 ? -18.950 -2.191 -4.325 1.00 62.00 376 PHE A CA 1
ATOM 3029 C C . PHE A 1 376 ? -17.718 -3.096 -4.411 1.00 62.00 376 PHE A C 1
ATOM 3031 O O . PHE A 1 376 ? -17.169 -3.480 -3.383 1.00 62.00 376 PHE A O 1
ATOM 3038 N N . GLU A 1 377 ? -17.261 -3.398 -5.632 1.00 51.56 377 GLU A N 1
ATOM 3039 C CA . GLU A 1 377 ? -15.975 -4.064 -5.895 1.00 51.56 377 GLU A CA 1
ATOM 3040 C C . GLU A 1 377 ? -14.808 -3.140 -5.481 1.00 51.56 377 GLU A C 1
ATOM 3042 O O . GLU A 1 377 ? -14.133 -2.514 -6.299 1.00 51.56 377 GLU A O 1
ATOM 3047 N N . HIS A 1 378 ? -14.617 -2.986 -4.174 1.00 48.25 378 HIS A N 1
ATOM 3048 C CA . HIS A 1 378 ? -13.424 -2.439 -3.547 1.00 48.25 378 HIS A CA 1
ATOM 3049 C C . HIS A 1 378 ? -12.522 -3.615 -3.154 1.00 48.25 378 HIS A C 1
ATOM 3051 O O . HIS A 1 378 ? -13.020 -4.663 -2.771 1.00 48.25 378 HIS A O 1
ATOM 3057 N N . SER A 1 379 ? -11.200 -3.459 -3.247 1.00 46.03 379 SER A N 1
ATOM 3058 C CA . SER A 1 379 ? -10.193 -4.500 -2.968 1.00 46.03 379 SER A CA 1
ATOM 3059 C C . SER A 1 379 ? -10.179 -5.033 -1.530 1.00 46.03 379 SER A C 1
ATOM 3061 O O . SER A 1 379 ? -9.479 -6.000 -1.267 1.00 46.03 379 SER A O 1
ATOM 3063 N N . PHE A 1 380 ? -10.938 -4.425 -0.616 1.00 56.66 380 PHE A N 1
ATOM 3064 C CA . PHE A 1 380 ? -11.099 -4.876 0.770 1.00 56.66 380 PHE A CA 1
ATOM 3065 C C . PHE A 1 380 ? -12.582 -4.844 1.151 1.00 56.66 380 PHE A C 1
ATOM 3067 O O . PHE A 1 380 ? -12.974 -4.066 2.023 1.00 56.66 380 PHE A O 1
ATOM 3074 N N . PRO A 1 381 ? -13.444 -5.589 0.434 1.00 59.12 381 PRO A N 1
ATOM 3075 C CA . PRO A 1 381 ? -14.875 -5.428 0.602 1.00 59.12 381 PRO A CA 1
ATOM 3076 C C . PRO A 1 381 ? -15.324 -6.011 1.941 1.00 59.12 381 PRO A C 1
ATOM 3078 O O . PRO A 1 381 ? -16.248 -5.459 2.520 1.00 59.12 381 PRO A O 1
ATOM 3081 N N . ASP A 1 382 ? -14.631 -7.038 2.445 1.00 79.50 382 ASP A N 1
ATOM 3082 C CA . ASP A 1 382 ? -15.054 -7.904 3.541 1.00 79.50 382 ASP A CA 1
ATOM 3083 C C . ASP A 1 382 ? -13.915 -8.016 4.571 1.00 79.50 382 ASP A C 1
ATOM 3085 O O . ASP A 1 382 ? -12.852 -8.564 4.288 1.00 79.50 382 ASP A O 1
ATOM 3089 N N . ALA A 1 383 ? -14.119 -7.466 5.762 1.00 85.06 383 ALA A N 1
ATOM 3090 C CA . ALA A 1 383 ? -13.080 -7.301 6.769 1.00 85.06 383 ALA A CA 1
ATOM 3091 C C . ALA A 1 383 ? -13.589 -7.641 8.169 1.00 85.06 383 ALA A C 1
ATOM 3093 O O . ALA A 1 383 ? -14.689 -7.242 8.549 1.00 85.06 383 ALA A O 1
ATOM 3094 N N . PHE A 1 384 ? -12.750 -8.312 8.954 1.00 89.12 384 PHE A N 1
ATOM 3095 C CA . PHE A 1 384 ? -12.913 -8.516 10.387 1.00 89.12 384 PHE A CA 1
ATOM 3096 C C . PHE A 1 384 ? -11.775 -7.837 11.152 1.00 89.12 384 PHE A C 1
ATOM 3098 O O . PHE A 1 384 ? -10.596 -8.004 10.839 1.00 89.12 384 PHE A O 1
ATOM 3105 N N . ILE A 1 385 ? -12.134 -7.085 12.186 1.00 89.44 385 ILE A N 1
ATOM 3106 C CA . ILE A 1 385 ? -11.205 -6.411 13.088 1.00 89.44 385 ILE A CA 1
ATOM 3107 C C . ILE A 1 385 ? -11.484 -6.940 14.493 1.00 89.44 385 ILE A C 1
ATOM 3109 O O . ILE A 1 385 ? -12.531 -6.634 15.074 1.00 89.44 385 ILE A O 1
ATOM 3113 N N . SER A 1 386 ? -10.558 -7.736 15.031 1.00 89.50 386 SER A N 1
ATOM 3114 C CA . SER A 1 386 ? -10.612 -8.156 16.433 1.00 89.50 386 SER A CA 1
ATOM 3115 C C . SER A 1 386 ? -10.400 -6.957 17.354 1.00 89.50 386 SER A C 1
ATOM 3117 O O . SER A 1 386 ? -9.788 -5.955 16.971 1.00 89.50 386 SER A O 1
ATOM 3119 N N . TYR A 1 387 ? -10.877 -7.055 18.591 1.00 89.44 387 TYR A N 1
ATOM 3120 C CA . TYR A 1 387 ? -10.670 -5.988 19.563 1.00 89.44 387 TYR A CA 1
ATOM 3121 C C . TYR A 1 387 ? -9.196 -5.759 19.907 1.00 89.44 387 TYR A C 1
ATOM 3123 O O . TYR A 1 387 ? -8.784 -4.604 20.022 1.00 89.44 387 TYR A O 1
ATOM 3131 N N . ASP A 1 388 ? -8.386 -6.817 19.942 1.00 85.75 388 ASP A N 1
ATOM 3132 C CA . ASP A 1 388 ? -6.935 -6.705 20.131 1.00 85.75 388 ASP A CA 1
ATOM 3133 C C . ASP A 1 388 ? -6.273 -5.903 19.004 1.00 85.75 388 ASP A C 1
ATOM 3135 O O . ASP A 1 388 ? -5.477 -4.992 19.254 1.00 85.75 388 ASP A O 1
ATOM 3139 N N . ASN A 1 389 ? -6.658 -6.176 17.753 1.00 85.62 389 ASN A N 1
ATOM 3140 C CA . ASN A 1 389 ? -6.158 -5.426 16.607 1.00 85.62 389 ASN A CA 1
ATOM 3141 C C . ASN A 1 389 ? -6.659 -3.983 16.620 1.00 85.62 389 ASN A C 1
ATOM 3143 O O . ASN A 1 389 ? -5.897 -3.069 16.311 1.00 85.62 389 ASN A O 1
ATOM 3147 N N . LEU A 1 390 ? -7.920 -3.757 16.995 1.00 88.00 390 LEU A N 1
ATOM 3148 C CA . LEU A 1 390 ? -8.511 -2.424 17.045 1.00 88.00 390 LEU A CA 1
ATOM 3149 C C . LEU A 1 390 ? -7.776 -1.510 18.039 1.00 88.00 390 LEU A C 1
ATOM 3151 O O . LEU A 1 390 ? -7.583 -0.329 17.753 1.00 88.00 390 LEU A O 1
ATOM 3155 N N . VAL A 1 391 ? -7.340 -2.034 19.191 1.00 84.56 391 VAL A N 1
ATOM 3156 C CA . VAL A 1 391 ? -6.563 -1.261 20.178 1.00 84.56 391 VAL A CA 1
ATOM 3157 C C . VAL A 1 391 ? -5.280 -0.711 19.553 1.00 84.56 391 VAL A C 1
ATOM 3159 O O . VAL A 1 391 ? -4.941 0.452 19.778 1.00 84.56 391 VAL A O 1
ATOM 3162 N N . GLN A 1 392 ? -4.608 -1.506 18.723 1.00 81.56 392 GLN A N 1
ATOM 3163 C CA . GLN A 1 392 ? -3.291 -1.176 18.180 1.00 81.56 392 GLN A CA 1
ATOM 3164 C C . GLN A 1 392 ? -3.323 -0.505 16.797 1.00 81.56 392 GLN A C 1
ATOM 3166 O O . GLN A 1 392 ? -2.397 0.231 16.460 1.00 81.56 392 GLN A O 1
ATOM 3171 N N . ALA A 1 393 ? -4.382 -0.707 16.010 1.00 79.81 393 ALA A N 1
ATOM 3172 C CA . ALA A 1 393 ? -4.465 -0.200 14.646 1.00 79.81 393 ALA A CA 1
ATOM 3173 C C . ALA A 1 393 ? -4.448 1.344 14.595 1.00 79.81 393 ALA A C 1
ATOM 3175 O O . ALA A 1 393 ? -5.146 2.004 15.378 1.00 79.81 393 ALA A O 1
ATOM 3176 N N . PRO A 1 394 ? -3.700 1.959 13.659 1.00 77.56 394 PRO A N 1
ATOM 3177 C CA . PRO A 1 394 ? -3.812 3.390 13.415 1.00 77.56 394 PRO A CA 1
ATOM 3178 C C . PRO A 1 394 ? -5.155 3.674 12.732 1.00 77.56 394 PRO A C 1
ATOM 3180 O O . PRO A 1 394 ? -5.506 3.026 11.748 1.00 77.56 394 PRO A O 1
ATOM 3183 N N . VAL A 1 395 ? -5.918 4.633 13.256 1.00 78.38 395 VAL A N 1
ATOM 3184 C CA . VAL A 1 395 ? -7.202 5.056 12.683 1.00 78.38 395 VAL A CA 1
ATOM 3185 C C . VAL A 1 395 ? -7.061 6.500 12.217 1.00 78.38 395 VAL A C 1
ATOM 3187 O O . VAL A 1 395 ? -6.845 7.389 13.037 1.00 78.38 395 VAL A O 1
ATOM 3190 N N . ASP A 1 396 ? -7.191 6.740 10.912 1.00 74.25 396 ASP A N 1
ATOM 3191 C CA . ASP A 1 396 ? -7.108 8.079 10.321 1.00 74.25 396 ASP A CA 1
ATOM 3192 C C . ASP A 1 396 ? -8.414 8.454 9.601 1.00 74.25 396 ASP A C 1
ATOM 3194 O O . ASP A 1 396 ? -8.957 7.716 8.778 1.00 74.25 396 ASP A O 1
ATOM 3198 N N . ASN A 1 397 ? -8.937 9.634 9.936 1.00 70.75 397 ASN A N 1
ATOM 3199 C CA . ASN A 1 397 ? -10.164 10.210 9.393 1.00 70.75 397 ASN A CA 1
ATOM 3200 C C . ASN A 1 397 ? -9.972 11.629 8.820 1.00 70.75 397 ASN A C 1
ATOM 3202 O O . ASN A 1 397 ? -10.962 12.324 8.563 1.00 70.75 397 ASN A O 1
ATOM 3206 N N . THR A 1 398 ? -8.724 12.065 8.618 1.00 63.97 398 THR A N 1
ATOM 3207 C CA . THR A 1 398 ? -8.363 13.387 8.071 1.00 63.97 398 THR A CA 1
ATOM 3208 C C . THR A 1 398 ? -9.013 13.647 6.709 1.00 63.97 398 THR A C 1
ATOM 3210 O O . THR A 1 398 ? -9.376 14.779 6.376 1.00 63.97 398 THR A O 1
ATOM 3213 N N . HIS A 1 399 ? -9.254 12.588 5.937 1.00 58.19 399 HIS A N 1
ATOM 3214 C CA . HIS A 1 399 ? -9.888 12.648 4.630 1.00 58.19 399 HIS A CA 1
ATOM 3215 C C . HIS A 1 399 ? -11.409 12.484 4.743 1.00 58.19 399 HIS A C 1
ATOM 3217 O O . HIS A 1 399 ? -11.928 11.388 4.914 1.00 58.19 399 HIS A O 1
ATOM 3223 N N . SER A 1 400 ? -12.152 13.579 4.549 1.00 56.34 400 SER A N 1
ATOM 3224 C CA . SER A 1 400 ? -13.614 13.691 4.765 1.00 56.34 400 SER A CA 1
ATOM 3225 C C . SER A 1 400 ? -14.537 12.635 4.117 1.00 56.34 400 SER A C 1
ATOM 3227 O O . SER A 1 400 ? -15.721 12.591 4.451 1.00 56.34 400 SER A O 1
ATOM 3229 N N . ARG A 1 401 ? -14.045 11.795 3.197 1.00 64.44 401 ARG A N 1
ATOM 3230 C CA . ARG A 1 401 ? -14.834 10.775 2.477 1.00 64.44 401 ARG A CA 1
ATOM 3231 C C . ARG A 1 401 ? -14.516 9.330 2.862 1.00 64.44 401 ARG A C 1
ATOM 3233 O O . ARG A 1 401 ? -15.237 8.435 2.425 1.00 64.44 401 ARG A O 1
ATOM 3240 N N . PHE A 1 402 ? -13.454 9.097 3.628 1.00 71.25 402 PHE A N 1
ATOM 3241 C CA . PHE A 1 402 ? -12.966 7.752 3.915 1.00 71.25 402 PHE A CA 1
ATOM 3242 C C . PHE A 1 402 ? -12.503 7.632 5.362 1.00 71.25 402 PHE A C 1
ATOM 3244 O O . PHE A 1 402 ? -12.148 8.624 5.993 1.00 71.25 402 PHE A O 1
ATOM 3251 N N . LEU A 1 403 ? -12.513 6.406 5.866 1.00 76.50 403 LEU A N 1
ATOM 3252 C CA . LEU A 1 403 ? -11.853 6.037 7.106 1.00 76.50 403 LEU A CA 1
ATOM 3253 C C . LEU A 1 403 ? -10.712 5.079 6.772 1.00 76.50 403 LEU A C 1
ATOM 3255 O O . LEU A 1 403 ? -10.936 4.097 6.062 1.00 76.50 403 LEU A O 1
ATOM 3259 N N . LEU A 1 404 ? -9.517 5.375 7.268 1.00 75.25 404 LEU A N 1
ATOM 3260 C CA . LEU A 1 404 ? -8.365 4.485 7.209 1.00 75.25 404 LEU A CA 1
ATOM 3261 C C . LEU A 1 404 ? -8.237 3.747 8.543 1.00 75.25 404 LEU A C 1
ATOM 3263 O O . LEU A 1 404 ? -8.312 4.372 9.601 1.00 75.25 404 LEU A O 1
ATOM 3267 N N . ILE A 1 405 ? -8.065 2.429 8.490 1.00 75.94 405 ILE A N 1
ATOM 3268 C CA . ILE A 1 405 ? -7.751 1.578 9.643 1.00 75.94 405 ILE A CA 1
ATOM 3269 C C . ILE A 1 405 ? -6.541 0.737 9.246 1.00 75.94 405 ILE A C 1
ATOM 3271 O O . ILE A 1 405 ? -6.660 -0.144 8.397 1.00 75.94 405 ILE A O 1
ATOM 3275 N N . GLY A 1 406 ? -5.365 1.019 9.805 1.00 73.75 406 GLY A N 1
ATOM 3276 C CA . GLY A 1 406 ? -4.126 0.490 9.245 1.00 73.75 406 GLY A CA 1
ATOM 3277 C C . GLY A 1 406 ? -3.894 1.042 7.838 1.00 73.75 406 GLY A C 1
ATOM 3278 O O . GLY A 1 406 ? -4.013 2.237 7.587 1.00 73.75 406 GLY A O 1
ATOM 3279 N N . GLU A 1 407 ? -3.633 0.134 6.906 1.00 65.00 407 GLU A N 1
ATOM 3280 C CA . GLU A 1 407 ? -3.534 0.397 5.465 1.00 65.00 407 GLU A CA 1
ATOM 3281 C C . GLU A 1 407 ? -4.890 0.277 4.729 1.00 65.00 407 GLU A C 1
ATOM 3283 O O . GLU A 1 407 ? -4.975 0.514 3.522 1.00 65.00 407 GLU A O 1
ATOM 3288 N N . TYR A 1 408 ? -5.970 -0.079 5.439 1.00 71.12 408 TYR A N 1
ATOM 3289 C CA . TYR A 1 408 ? -7.270 -0.408 4.848 1.00 71.12 408 TYR A CA 1
ATOM 3290 C C . TYR A 1 408 ? -8.184 0.813 4.782 1.00 71.12 408 TYR A C 1
ATOM 3292 O O . TYR A 1 408 ? -8.336 1.547 5.758 1.00 71.12 408 TYR A O 1
ATOM 3300 N N . LYS A 1 409 ? -8.837 1.014 3.632 1.00 71.44 409 LYS A N 1
ATOM 3301 C CA . LYS A 1 409 ? -9.652 2.197 3.332 1.00 71.44 409 LYS A CA 1
ATOM 3302 C C . LYS A 1 409 ? -11.122 1.842 3.140 1.00 71.44 409 LYS A C 1
ATOM 3304 O O . LYS A 1 409 ? -11.454 1.133 2.197 1.00 71.44 409 LYS A O 1
ATOM 3309 N N . TYR A 1 410 ? -11.986 2.450 3.948 1.00 74.19 410 TYR A N 1
ATOM 3310 C CA . TYR A 1 410 ? -13.434 2.224 3.935 1.00 74.19 410 TYR A CA 1
ATOM 3311 C C . TYR A 1 410 ? -14.209 3.507 3.628 1.00 74.19 410 TYR A C 1
ATOM 3313 O O . TYR A 1 410 ? -13.817 4.606 4.042 1.00 74.19 410 TYR A O 1
ATOM 3321 N N . SER A 1 411 ? -15.317 3.392 2.898 1.00 69.62 411 SER A N 1
ATOM 3322 C CA . SER A 1 411 ? -16.186 4.505 2.528 1.00 69.62 411 SER A CA 1
ATOM 3323 C C . SER A 1 411 ? -17.499 4.464 3.304 1.00 69.62 411 SER A C 1
ATOM 3325 O O . SER A 1 411 ? -18.375 3.631 3.089 1.00 69.62 411 SER A O 1
ATOM 3327 N N . PHE A 1 412 ? -17.678 5.450 4.182 1.00 69.75 412 PHE A N 1
ATOM 3328 C CA . PHE A 1 412 ? -18.902 5.614 4.959 1.00 69.75 412 PHE A CA 1
ATOM 3329 C C . PHE A 1 412 ? -19.596 6.931 4.619 1.00 69.75 412 PHE A C 1
ATOM 3331 O O . PHE A 1 412 ? -18.958 7.916 4.256 1.00 69.75 412 PHE A O 1
ATOM 3338 N N . VAL A 1 413 ? -20.916 6.986 4.822 1.00 64.50 413 VAL A N 1
ATOM 3339 C CA . VAL A 1 413 ? -21.694 8.235 4.709 1.00 64.50 413 VAL A CA 1
ATOM 3340 C C . VAL A 1 413 ? -21.258 9.252 5.779 1.00 64.50 413 VAL A C 1
ATOM 3342 O O . VAL A 1 413 ? -21.306 10.462 5.556 1.00 64.50 413 VAL A O 1
ATOM 3345 N N . HIS A 1 414 ? -20.794 8.769 6.939 1.00 74.69 414 HIS A N 1
ATOM 3346 C CA . HIS A 1 414 ? -20.338 9.589 8.066 1.00 74.69 414 HIS A CA 1
ATOM 3347 C C . HIS A 1 414 ? -19.040 9.037 8.697 1.00 74.69 414 HIS A C 1
ATOM 3349 O O . HIS A 1 414 ? -19.075 8.568 9.840 1.00 74.69 414 HIS A O 1
ATOM 3355 N N . PRO A 1 415 ? -17.885 9.107 8.003 1.00 76.62 415 PRO A N 1
ATOM 3356 C CA . PRO A 1 415 ? -16.642 8.470 8.453 1.00 76.62 415 PRO A CA 1
ATOM 3357 C C . PRO A 1 415 ? -16.143 9.042 9.786 1.00 76.62 415 PRO A C 1
ATOM 3359 O O . PRO A 1 415 ? -15.685 8.297 10.642 1.00 76.62 415 PRO A O 1
ATOM 3362 N N . GLN A 1 416 ? -16.339 10.341 10.033 1.00 77.56 416 GLN A N 1
ATOM 3363 C CA . GLN A 1 416 ? -15.974 10.980 11.304 1.00 77.56 416 GLN A CA 1
ATOM 3364 C C . GLN A 1 416 ? -16.791 10.466 12.499 1.00 77.56 416 GLN A C 1
ATOM 3366 O O . GLN A 1 416 ? -16.257 10.337 13.597 1.00 77.56 416 GLN A O 1
ATOM 3371 N N . LYS A 1 417 ? -18.086 10.171 12.308 1.00 80.00 417 LYS A N 1
ATOM 3372 C CA . LYS A 1 417 ? -18.917 9.591 13.377 1.00 80.00 417 LYS A CA 1
ATOM 3373 C C . LYS A 1 417 ? -18.484 8.160 13.675 1.00 80.00 417 LYS A C 1
ATOM 3375 O O . LYS A 1 41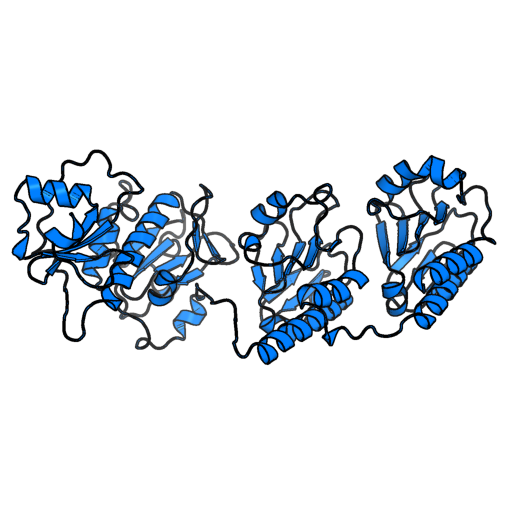7 ? -18.406 7.792 14.839 1.00 80.00 417 LYS A O 1
ATOM 3380 N N . PHE A 1 418 ? -18.174 7.390 12.631 1.00 84.69 418 PHE A N 1
ATOM 3381 C CA . PHE A 1 418 ? -17.681 6.028 12.798 1.00 84.69 418 PHE A CA 1
ATOM 3382 C C . PHE A 1 418 ? -16.313 6.003 13.486 1.00 84.69 418 PHE A C 1
ATOM 3384 O O . PHE A 1 418 ? -16.135 5.268 14.445 1.00 84.69 418 PHE A O 1
ATOM 3391 N N . ALA A 1 419 ? -15.388 6.884 13.095 1.00 85.69 419 ALA A N 1
ATOM 3392 C CA . ALA A 1 419 ? -14.091 7.023 13.753 1.00 85.69 419 ALA A CA 1
ATOM 3393 C C . ALA A 1 419 ? -14.225 7.321 15.255 1.00 85.69 419 ALA A C 1
ATOM 3395 O O . ALA A 1 419 ? -13.572 6.684 16.070 1.00 85.69 419 ALA A O 1
ATOM 3396 N N . ARG A 1 420 ? -15.109 8.253 15.642 1.00 84.31 420 ARG A N 1
ATOM 3397 C CA . ARG A 1 420 ? -15.353 8.569 17.063 1.00 84.31 420 ARG A CA 1
ATOM 3398 C C . ARG A 1 420 ? -15.934 7.390 17.838 1.00 84.31 420 ARG A C 1
ATOM 3400 O O . ARG A 1 420 ? -15.572 7.203 18.993 1.00 84.31 420 ARG A O 1
ATOM 3407 N N . LEU A 1 421 ? -16.819 6.621 17.208 1.00 88.88 421 LEU A N 1
ATOM 3408 C CA . LEU A 1 421 ? -17.326 5.377 17.774 1.00 88.88 421 LEU A CA 1
ATOM 3409 C C . LEU A 1 421 ? -16.188 4.367 17.983 1.00 88.88 421 LEU A C 1
ATOM 3411 O O . LEU A 1 421 ? -16.106 3.786 19.059 1.00 88.88 421 LEU A O 1
ATOM 3415 N N . LEU A 1 422 ? -15.315 4.176 16.987 1.00 90.56 422 LEU A N 1
ATOM 3416 C CA . LEU A 1 422 ? -14.165 3.280 17.112 1.00 90.56 422 LEU A CA 1
ATOM 3417 C C . LEU A 1 422 ? -13.240 3.717 18.248 1.00 90.56 422 LEU A C 1
ATOM 3419 O O . LEU A 1 422 ? -12.835 2.869 19.026 1.00 90.56 422 LEU A O 1
ATOM 3423 N N . GLU A 1 423 ? -12.964 5.012 18.401 1.00 88.75 423 GLU A N 1
ATOM 3424 C CA . GLU A 1 423 ? -12.152 5.532 19.512 1.00 88.75 423 GLU A CA 1
ATOM 3425 C C . GLU A 1 423 ? -12.763 5.240 20.891 1.00 88.75 423 GLU A C 1
ATOM 3427 O O . GLU A 1 423 ? -12.050 4.851 21.813 1.00 88.75 423 GLU A O 1
ATOM 3432 N N . ASP A 1 424 ? -14.083 5.361 21.047 1.00 89.31 424 ASP A N 1
ATOM 3433 C CA . ASP A 1 424 ? -14.738 5.045 22.324 1.00 89.31 424 ASP A CA 1
ATOM 3434 C C . ASP A 1 424 ? -14.774 3.534 22.602 1.00 89.31 424 ASP A C 1
ATOM 3436 O O . ASP A 1 424 ? -14.618 3.114 23.749 1.00 89.31 424 ASP A O 1
ATOM 3440 N N . ILE A 1 425 ? -14.920 2.707 21.560 1.00 92.38 425 ILE A N 1
ATOM 3441 C CA . ILE A 1 425 ? -14.774 1.250 21.676 1.00 92.38 425 ILE A CA 1
ATOM 3442 C C . ILE A 1 425 ? -13.331 0.903 22.053 1.00 92.38 425 ILE A C 1
ATOM 3444 O O . ILE A 1 425 ? -13.124 0.151 22.998 1.00 92.38 425 ILE A O 1
ATOM 3448 N N . ARG A 1 426 ? -12.328 1.480 21.381 1.00 90.94 426 ARG A N 1
ATOM 3449 C CA . ARG A 1 426 ? -10.907 1.287 21.707 1.00 90.94 426 ARG A CA 1
ATOM 3450 C C . ARG A 1 426 ? -10.623 1.657 23.155 1.00 90.94 426 ARG A C 1
ATOM 3452 O O . ARG A 1 426 ? -9.930 0.902 23.837 1.00 90.94 426 ARG A O 1
ATOM 3459 N N . LEU A 1 427 ? -11.174 2.773 23.635 1.00 89.31 427 LEU A N 1
ATOM 3460 C CA . LEU A 1 427 ? -11.018 3.211 25.019 1.00 89.31 427 LEU A CA 1
ATOM 3461 C C . LEU A 1 427 ? -11.593 2.169 25.985 1.00 89.31 427 LEU A C 1
ATOM 3463 O O . LEU A 1 427 ? -10.930 1.810 26.954 1.00 89.31 427 LEU A O 1
ATOM 3467 N N . TYR A 1 428 ? -12.781 1.638 25.695 1.00 91.06 428 TYR A N 1
ATOM 3468 C CA . TYR A 1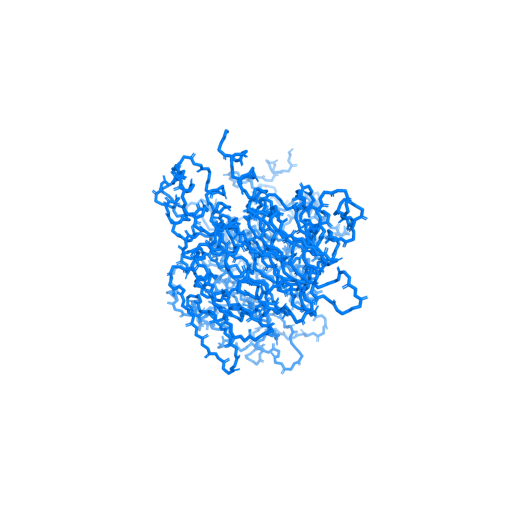 428 ? -13.392 0.576 26.491 1.00 91.06 428 TYR A CA 1
ATOM 3469 C C . TYR A 1 428 ? -12.573 -0.725 26.484 1.00 91.06 428 TYR A C 1
ATOM 3471 O O . TYR A 1 428 ? -12.280 -1.261 27.549 1.00 91.06 428 TYR A O 1
ATOM 3479 N N . ILE A 1 429 ? -12.138 -1.206 25.319 1.00 90.31 429 ILE A N 1
ATOM 3480 C CA . ILE A 1 429 ? -11.339 -2.437 25.227 1.00 90.31 429 ILE A CA 1
ATOM 3481 C C . ILE A 1 429 ? -10.003 -2.281 25.957 1.00 90.31 429 ILE A C 1
ATOM 3483 O O . ILE A 1 429 ? -9.626 -3.136 26.753 1.00 90.31 429 ILE A O 1
ATOM 3487 N N . THR A 1 430 ? -9.311 -1.158 25.751 1.00 87.94 430 THR A N 1
ATOM 3488 C CA . THR A 1 430 ? -8.040 -0.886 26.443 1.00 87.94 430 THR A CA 1
ATOM 3489 C C . THR A 1 430 ? -8.245 -0.857 27.959 1.00 87.94 430 THR A C 1
ATOM 3491 O O . THR A 1 430 ? -7.402 -1.337 28.711 1.00 87.94 430 THR A O 1
ATOM 3494 N N . CYS A 1 431 ? -9.386 -0.330 28.408 1.00 87.12 431 CYS A N 1
ATOM 3495 C CA . CYS A 1 431 ? -9.755 -0.291 29.814 1.00 87.12 431 CYS A CA 1
ATOM 3496 C C . CYS A 1 431 ? -9.881 -1.699 30.416 1.00 87.12 431 CYS A C 1
ATOM 3498 O O . CYS A 1 431 ? -9.311 -1.938 31.483 1.00 87.12 431 CYS A O 1
ATOM 3500 N N . LEU A 1 432 ? -10.532 -2.641 29.720 1.00 82.69 432 LEU A N 1
ATOM 3501 C CA . LEU A 1 432 ? -10.655 -4.038 30.162 1.00 82.69 432 LEU A CA 1
ATOM 3502 C C . LEU A 1 432 ? -9.288 -4.690 30.425 1.00 82.69 432 LEU A C 1
ATOM 3504 O O . LEU A 1 432 ? -9.118 -5.362 31.437 1.00 82.69 432 LEU A O 1
ATOM 3508 N N . CYS A 1 433 ? -8.285 -4.415 29.586 1.00 79.38 433 CYS A N 1
ATOM 3509 C CA . CYS A 1 433 ? -6.921 -4.937 29.752 1.00 79.38 433 CYS A CA 1
ATOM 3510 C C . CYS A 1 433 ? -6.166 -4.355 30.965 1.00 79.38 433 CYS A C 1
ATOM 3512 O O . CYS A 1 433 ? -5.088 -4.837 31.306 1.00 79.38 433 CYS A O 1
ATOM 3514 N N . THR A 1 434 ? -6.695 -3.304 31.598 1.00 82.50 434 THR A N 1
ATOM 3515 C CA . THR A 1 434 ? -6.086 -2.628 32.763 1.00 82.50 434 THR A CA 1
ATOM 3516 C C . THR A 1 434 ? -6.820 -2.886 34.074 1.00 82.50 434 THR A C 1
ATOM 3518 O O . THR A 1 434 ? -6.428 -2.360 35.120 1.00 82.50 434 THR A O 1
ATOM 3521 N N . VAL A 1 435 ? -7.902 -3.666 34.041 1.00 81.62 435 VAL A N 1
ATOM 3522 C CA . VAL A 1 435 ? -8.622 -4.062 35.250 1.00 81.62 435 VAL A CA 1
ATOM 3523 C C . VAL A 1 435 ? -7.734 -5.017 36.063 1.00 81.62 435 VAL A C 1
ATOM 3525 O O . VAL A 1 435 ? -7.187 -5.962 35.496 1.00 81.62 435 VAL A O 1
ATOM 3528 N N . PRO A 1 436 ? -7.541 -4.778 37.376 1.00 78.44 436 PRO A N 1
ATOM 3529 C CA . PRO A 1 436 ? -6.761 -5.678 38.219 1.00 78.44 436 PRO A CA 1
ATOM 3530 C C . PRO A 1 436 ? -7.320 -7.103 38.224 1.00 78.44 436 PRO A C 1
ATOM 3532 O O . PRO A 1 436 ? -8.534 -7.300 38.200 1.00 78.44 436 PRO A O 1
ATOM 3535 N N . GLU A 1 437 ? -6.432 -8.091 38.324 1.00 77.25 437 GLU A N 1
ATOM 3536 C CA . GLU A 1 437 ? -6.813 -9.504 38.377 1.00 77.25 437 GLU A CA 1
ATOM 3537 C C . GLU A 1 437 ? -7.827 -9.773 39.507 1.00 77.25 437 GLU A C 1
ATOM 3539 O O . GLU A 1 437 ? -7.641 -9.344 40.648 1.00 77.25 437 GLU A O 1
ATOM 3544 N N . GLY A 1 438 ? -8.920 -10.469 39.176 1.00 77.31 438 GLY A N 1
ATOM 3545 C CA . GLY A 1 438 ? -10.002 -10.800 40.110 1.00 77.31 438 GLY A CA 1
ATOM 3546 C C . GLY A 1 438 ? -11.036 -9.691 40.343 1.00 77.31 438 GLY A C 1
ATOM 3547 O O . GLY A 1 438 ? -11.947 -9.885 41.147 1.00 77.31 438 GLY A O 1
ATOM 3548 N N . VAL A 1 439 ? -10.920 -8.547 39.663 1.00 81.44 439 VAL A N 1
ATOM 3549 C CA . VAL A 1 439 ? -11.936 -7.487 39.663 1.00 81.44 439 VAL A CA 1
ATOM 3550 C C . VAL A 1 439 ? -12.709 -7.530 38.349 1.00 81.44 439 VAL A C 1
ATOM 3552 O O . VAL A 1 439 ? -12.117 -7.613 37.280 1.00 81.44 439 VAL A O 1
ATOM 3555 N N . GLU A 1 440 ? -14.033 -7.425 38.427 1.00 80.81 440 GLU A N 1
ATOM 3556 C CA . GLU A 1 440 ? -14.910 -7.299 37.264 1.00 80.81 440 GLU A CA 1
ATOM 3557 C C . GLU A 1 440 ? -15.771 -6.045 37.409 1.00 80.81 440 GLU A C 1
ATOM 3559 O O . GLU A 1 440 ? -16.211 -5.705 38.509 1.00 80.81 440 GLU A O 1
ATOM 3564 N N . TYR A 1 441 ? -16.006 -5.363 36.289 1.00 84.81 441 TYR A N 1
ATOM 3565 C CA . TYR A 1 441 ? -16.904 -4.214 36.209 1.00 84.81 441 TYR A CA 1
ATOM 3566 C C . TYR A 1 441 ? -18.029 -4.536 35.223 1.00 84.81 441 TYR A C 1
ATOM 3568 O O . TYR A 1 441 ? -17.917 -4.193 34.045 1.00 84.81 441 TYR A O 1
ATOM 3576 N N . PRO A 1 442 ? -19.085 -5.243 35.655 1.00 85.56 442 PRO A N 1
ATOM 3577 C CA . PRO A 1 442 ? -20.187 -5.589 34.771 1.00 85.56 442 PRO A CA 1
ATOM 3578 C C . PRO A 1 442 ? -21.010 -4.350 34.404 1.00 85.56 442 PRO A C 1
ATOM 3580 O O . PRO A 1 442 ? -21.068 -3.365 35.151 1.00 85.56 442 PRO A O 1
ATOM 3583 N N . TYR A 1 443 ? -21.681 -4.409 33.255 1.00 84.88 443 TYR A N 1
ATOM 3584 C CA . TYR A 1 443 ? -22.666 -3.410 32.868 1.00 84.88 443 TYR A CA 1
ATOM 3585 C C . TYR A 1 443 ? -24.087 -3.963 32.993 1.00 84.88 443 TYR A C 1
ATOM 3587 O O . TYR A 1 443 ? -24.437 -4.969 32.380 1.00 84.88 443 TYR A O 1
ATOM 3595 N N . ASP A 1 444 ? -24.932 -3.264 33.751 1.00 83.00 444 ASP A N 1
ATOM 3596 C CA . ASP A 1 444 ? -26.364 -3.550 33.824 1.00 83.00 444 ASP A CA 1
ATOM 3597 C C . ASP A 1 444 ? -27.165 -2.281 33.482 1.00 83.00 444 ASP A C 1
ATOM 3599 O O . ASP A 1 444 ? -27.151 -1.321 34.267 1.00 83.00 444 ASP A O 1
ATOM 3603 N N . PRO A 1 445 ? -27.896 -2.270 32.348 1.00 78.25 445 PRO A N 1
ATOM 3604 C CA . PRO A 1 445 ? -28.731 -1.142 31.939 1.00 78.25 445 PRO A CA 1
ATOM 3605 C C . PRO A 1 445 ? -29.776 -0.722 32.980 1.00 78.25 445 PRO A C 1
ATOM 3607 O O . PRO A 1 445 ? -30.214 0.425 32.973 1.00 78.25 445 PRO A O 1
ATOM 3610 N N . SER A 1 446 ? -30.212 -1.638 33.852 1.00 78.06 446 SER A N 1
ATOM 3611 C CA . SER A 1 446 ? -31.213 -1.361 34.888 1.00 78.06 446 SER A CA 1
ATOM 3612 C C . SER A 1 446 ? -30.647 -0.605 36.094 1.00 78.06 446 SER A C 1
ATOM 3614 O O . SER A 1 446 ? -31.398 0.089 36.775 1.00 78.06 446 SER A O 1
ATOM 3616 N N . TYR A 1 447 ? -29.330 -0.680 36.317 1.00 68.00 447 TYR A N 1
ATOM 3617 C CA . TYR A 1 447 ? -28.618 0.031 37.387 1.00 68.00 447 TYR A CA 1
ATOM 3618 C C . TYR A 1 447 ? -27.996 1.354 36.913 1.00 68.00 447 TYR A C 1
ATOM 3620 O O . TYR A 1 447 ? -27.564 2.182 37.720 1.00 68.00 447 TYR A O 1
ATOM 3628 N N . THR A 1 448 ? -27.954 1.592 35.601 1.00 66.50 448 THR A N 1
ATOM 3629 C CA . THR A 1 448 ? -27.358 2.797 35.021 1.00 66.50 448 THR A CA 1
ATOM 3630 C C . THR A 1 448 ? -28.394 3.879 34.738 1.00 66.50 448 THR A C 1
ATOM 3632 O O . THR A 1 448 ? -28.840 4.071 33.609 1.00 66.50 448 THR A O 1
ATOM 3635 N N . GLU A 1 449 ? -28.747 4.661 35.761 1.00 63.69 449 GLU A N 1
ATOM 3636 C CA . GLU A 1 449 ? -29.437 5.933 35.520 1.00 63.69 449 GLU A CA 1
ATOM 3637 C C . GLU A 1 449 ? -28.536 6.875 34.707 1.00 63.69 449 GLU A C 1
ATOM 3639 O O . GLU A 1 449 ? -27.400 7.169 35.089 1.00 63.69 449 GLU A O 1
ATOM 3644 N N . THR A 1 450 ? -29.039 7.356 33.569 1.00 63.56 450 THR A N 1
ATOM 3645 C CA . THR A 1 450 ? -28.351 8.370 32.768 1.00 63.56 450 THR A CA 1
ATOM 3646 C C . THR A 1 450 ? -28.345 9.698 33.513 1.00 63.56 450 THR A C 1
ATOM 3648 O O . THR A 1 450 ? -29.416 10.233 33.809 1.00 63.56 450 THR A O 1
ATOM 3651 N N . TRP A 1 451 ? -27.161 10.266 33.751 1.00 70.06 451 TRP A N 1
ATOM 3652 C CA . TRP A 1 451 ? -27.045 11.626 34.271 1.00 70.06 451 TRP A CA 1
ATOM 3653 C C . TRP A 1 451 ? -27.841 12.605 33.401 1.00 70.06 451 TRP A C 1
ATOM 3655 O O . TRP A 1 451 ? -27.793 12.572 32.167 1.00 70.06 451 TRP A O 1
ATOM 3665 N N . SER A 1 452 ? -28.572 13.502 34.055 1.00 58.28 452 SER A N 1
ATOM 3666 C CA . SER A 1 452 ? -29.261 14.621 33.420 1.00 58.28 452 SER A CA 1
ATOM 3667 C C . SER A 1 452 ? -28.224 15.670 33.024 1.00 58.28 452 SER A C 1
ATOM 3669 O O . SER A 1 452 ? -27.981 16.639 33.746 1.00 58.28 452 SER A O 1
ATOM 3671 N N . LEU A 1 453 ? -27.574 15.424 31.888 1.00 63.25 453 LEU A N 1
ATOM 3672 C CA . LEU A 1 453 ? -26.516 16.250 31.318 1.00 63.25 453 LEU A CA 1
ATOM 3673 C C . LEU A 1 453 ? -27.128 17.319 30.388 1.00 63.25 453 LEU A C 1
ATOM 3675 O O . LEU A 1 453 ? -27.707 16.972 29.355 1.00 63.25 453 LEU A O 1
ATOM 3679 N N . PRO A 1 454 ? -27.005 18.627 30.677 1.00 52.31 454 PRO A N 1
ATOM 3680 C CA . PRO A 1 454 ? -27.365 19.673 29.738 1.00 52.31 454 PRO A CA 1
ATOM 3681 C C . PRO A 1 454 ? -26.152 19.950 28.858 1.00 52.31 454 PRO A C 1
ATOM 3683 O O . PRO A 1 454 ? -25.326 20.787 29.202 1.00 52.31 454 PRO A O 1
ATOM 3686 N N . VAL A 1 455 ? -25.996 19.270 27.723 1.00 51.19 455 VAL A N 1
ATOM 3687 C CA . VAL A 1 455 ? -24.789 19.498 26.910 1.00 51.19 455 VAL A CA 1
ATOM 3688 C C . VAL A 1 455 ? -25.142 20.049 25.539 1.00 51.19 455 VAL A C 1
ATOM 3690 O O . VAL A 1 455 ? -25.519 19.333 24.611 1.00 51.19 455 VAL A O 1
ATOM 3693 N N . ARG A 1 456 ? -24.944 21.367 25.397 1.00 45.50 456 ARG A N 1
ATOM 3694 C CA . ARG A 1 456 ? -24.490 21.945 24.129 1.00 45.50 456 ARG A CA 1
ATOM 3695 C C . ARG A 1 456 ? -23.088 21.390 23.878 1.00 45.50 456 ARG A C 1
ATOM 3697 O O . ARG A 1 456 ? -22.159 21.810 24.545 1.00 45.50 456 ARG A O 1
ATOM 3704 N N . GLY A 1 457 ? -23.011 20.426 22.959 1.00 49.31 457 GLY A N 1
ATOM 3705 C CA . GLY A 1 457 ? -21.815 19.842 22.340 1.00 49.31 457 GLY A CA 1
ATOM 3706 C C . GLY A 1 457 ? -20.525 19.860 23.160 1.00 49.31 457 GLY A C 1
ATOM 3707 O O . GLY A 1 457 ? -19.811 20.857 23.131 1.00 49.31 457 GLY A O 1
ATOM 3708 N N . ALA A 1 458 ? -20.182 18.728 23.780 1.00 52.53 458 ALA A N 1
ATOM 3709 C CA . ALA A 1 458 ? -18.817 18.477 24.231 1.00 52.53 458 ALA A CA 1
ATOM 3710 C C . ALA A 1 458 ? -17.831 18.741 23.076 1.00 52.53 458 ALA A C 1
ATOM 3712 O O . ALA A 1 458 ? -18.104 18.381 21.921 1.00 52.53 458 ALA A O 1
ATOM 3713 N N . HIS A 1 459 ? -16.713 19.405 23.372 1.00 57.25 459 HIS A N 1
ATOM 3714 C CA . HIS A 1 459 ? -15.689 19.672 22.369 1.00 57.25 459 HIS A CA 1
ATOM 3715 C C . HIS A 1 459 ? -15.100 18.343 21.875 1.00 57.25 459 HIS A C 1
ATOM 3717 O O . HIS A 1 459 ? -14.974 17.381 22.631 1.00 57.25 459 HIS A O 1
ATOM 3723 N N . ALA A 1 460 ? -14.770 18.263 20.582 1.00 56.25 460 ALA A N 1
ATOM 3724 C CA . ALA A 1 460 ? -14.289 17.020 19.971 1.00 56.25 460 ALA A CA 1
ATOM 3725 C C . ALA A 1 460 ? -13.003 16.482 20.634 1.00 56.25 460 ALA A C 1
ATOM 3727 O O . ALA A 1 460 ? -12.797 15.267 20.629 1.00 56.25 460 ALA A O 1
ATOM 3728 N N . ASP A 1 461 ? -12.225 17.381 21.246 1.00 62.34 461 ASP A N 1
ATOM 3729 C CA . ASP A 1 461 ? -10.909 17.128 21.839 1.00 62.34 461 ASP A CA 1
ATOM 3730 C C . ASP A 1 461 ? -10.949 16.956 23.369 1.00 62.34 461 ASP A C 1
ATOM 3732 O O . ASP A 1 461 ? -9.906 16.815 24.009 1.00 62.34 461 ASP A O 1
ATOM 3736 N N . SER A 1 462 ? -12.135 16.977 23.988 1.00 73.19 462 SER A N 1
ATOM 3737 C CA . SER A 1 462 ? -12.257 16.782 25.433 1.00 73.19 462 SER A CA 1
ATOM 3738 C C . SER A 1 462 ? -11.834 15.365 25.827 1.00 73.19 462 SER A C 1
ATOM 3740 O O . SER A 1 462 ? -12.273 14.376 25.229 1.00 73.19 462 SER A O 1
ATOM 3742 N N . LYS A 1 463 ? -10.999 15.263 26.868 1.00 83.25 463 LYS A N 1
ATOM 3743 C CA . LYS A 1 463 ? -10.551 13.985 27.435 1.00 83.25 463 LYS A CA 1
ATOM 3744 C C . LYS A 1 463 ? -11.762 13.144 27.852 1.00 83.25 463 LYS A C 1
ATOM 3746 O O . LYS A 1 463 ? -12.690 13.651 28.487 1.00 83.25 463 LYS A O 1
ATOM 3751 N N . ARG A 1 464 ? -11.746 11.862 27.477 1.00 86.75 464 ARG A N 1
ATOM 3752 C CA . ARG A 1 464 ? -12.819 10.896 27.749 1.00 86.75 464 ARG A CA 1
ATOM 3753 C C . ARG A 1 464 ? -12.413 9.919 28.838 1.00 86.75 464 ARG A C 1
ATOM 3755 O O . ARG A 1 464 ? -11.245 9.545 28.946 1.00 86.75 464 ARG A O 1
ATOM 3762 N N . TRP A 1 465 ? -13.410 9.500 29.600 1.00 88.69 465 TRP A N 1
ATOM 3763 C CA . TRP A 1 465 ? -13.265 8.666 30.777 1.00 88.69 465 TRP A CA 1
ATOM 3764 C C . TRP A 1 465 ? -14.271 7.521 30.742 1.00 88.69 465 TRP A C 1
ATOM 3766 O O . TRP A 1 465 ? -15.449 7.740 30.460 1.00 88.69 465 TRP A O 1
ATOM 3776 N N . ILE A 1 466 ? -13.808 6.318 31.067 1.00 90.62 466 ILE A N 1
ATOM 3777 C CA . ILE A 1 466 ? -14.655 5.215 31.513 1.00 90.62 466 ILE A CA 1
ATOM 3778 C C . ILE A 1 466 ? -14.974 5.460 32.982 1.00 90.62 466 ILE A C 1
ATOM 3780 O O . ILE A 1 466 ? -14.072 5.731 33.777 1.00 90.62 466 ILE A O 1
ATOM 3784 N N . VAL A 1 467 ? -16.253 5.363 33.329 1.00 89.94 467 VAL A N 1
ATOM 3785 C CA . VAL A 1 467 ? -16.747 5.582 34.687 1.00 89.94 467 VAL A CA 1
ATOM 3786 C C . VAL A 1 467 ? -17.278 4.278 35.246 1.00 89.94 467 VAL A C 1
ATOM 3788 O O . VAL A 1 467 ? -18.128 3.635 34.628 1.00 89.94 467 VAL A O 1
ATOM 3791 N N . VAL A 1 468 ? -16.814 3.936 36.441 1.00 89.31 468 VAL A N 1
ATOM 3792 C CA . VAL A 1 468 ? -17.382 2.892 37.288 1.00 89.31 468 VAL A CA 1
ATOM 3793 C C . VAL A 1 468 ? -17.912 3.551 38.553 1.00 89.31 468 VAL A C 1
ATOM 3795 O O . VAL A 1 468 ? -17.191 4.316 39.189 1.00 89.31 468 VAL A O 1
ATOM 3798 N N . GLU A 1 469 ? -19.150 3.245 38.917 1.00 87.06 469 GLU A N 1
ATOM 3799 C CA . GLU A 1 469 ? -19.798 3.686 40.152 1.00 87.06 469 GLU A CA 1
ATOM 3800 C C . GLU A 1 469 ? -20.230 2.438 40.923 1.00 87.06 469 GLU A C 1
ATOM 3802 O O . GLU A 1 469 ? -20.927 1.588 40.375 1.00 87.06 469 GLU A O 1
ATOM 3807 N N . ASP A 1 470 ? -19.757 2.296 42.162 1.00 85.94 470 ASP A N 1
ATOM 3808 C CA . ASP A 1 470 ? -20.069 1.154 43.037 1.00 85.94 470 ASP A CA 1
ATOM 3809 C C . ASP A 1 470 ? -19.807 -0.224 42.386 1.00 85.94 470 ASP A C 1
ATOM 3811 O O . ASP A 1 470 ? -20.583 -1.169 42.488 1.00 85.94 470 ASP A O 1
ATOM 3815 N N . GLY A 1 471 ? -18.701 -0.330 41.641 1.00 85.94 471 GLY A N 1
ATOM 3816 C CA . GLY A 1 471 ? -18.311 -1.565 40.951 1.00 85.94 471 GLY A CA 1
ATOM 3817 C C . GLY A 1 471 ? -19.077 -1.860 39.657 1.00 85.94 471 GLY A C 1
ATOM 3818 O O . GLY A 1 471 ? -18.754 -2.839 38.992 1.00 85.94 471 GLY A O 1
ATOM 3819 N N . MET A 1 472 ? -20.019 -1.007 39.249 1.00 87.56 472 MET A N 1
ATOM 3820 C CA . MET A 1 472 ? -20.771 -1.146 37.999 1.00 87.56 472 MET A CA 1
ATOM 3821 C C . MET A 1 472 ? -20.279 -0.153 36.946 1.00 87.56 472 MET A C 1
ATOM 3823 O O . MET A 1 472 ? -20.049 1.022 37.246 1.00 87.56 472 MET A O 1
ATOM 3827 N N . LEU A 1 473 ? -20.158 -0.590 35.689 1.00 88.94 473 LEU A N 1
ATOM 3828 C CA . LEU A 1 473 ? -19.898 0.332 34.583 1.00 88.94 473 LEU A CA 1
ATOM 3829 C C . LEU A 1 473 ? -21.058 1.324 34.458 1.00 88.94 473 LEU A C 1
ATOM 3831 O O . LEU A 1 473 ? -22.213 0.932 34.297 1.00 88.94 473 LEU A O 1
ATOM 3835 N N . LYS A 1 474 ? -20.745 2.622 34.502 1.00 85.69 474 LYS A N 1
ATOM 3836 C CA . LYS A 1 474 ? -21.736 3.691 34.345 1.00 85.69 474 LYS A CA 1
ATOM 3837 C C . LYS A 1 474 ? -21.844 4.174 32.903 1.00 85.69 474 LYS A C 1
ATOM 3839 O O . LYS A 1 474 ? -22.937 4.408 32.392 1.00 85.69 474 LYS A O 1
ATOM 3844 N N . GLY A 1 475 ? -20.701 4.339 32.244 1.00 87.25 475 GLY A N 1
ATOM 3845 C CA . GLY A 1 475 ? -20.660 4.914 30.909 1.00 87.25 475 GLY A CA 1
ATOM 3846 C C . GLY A 1 475 ? -19.316 5.511 30.531 1.00 87.25 475 GLY A C 1
ATOM 3847 O O . GLY A 1 475 ? -18.321 5.408 31.249 1.00 87.25 475 GLY A O 1
ATOM 3848 N N . LEU A 1 476 ? -19.327 6.159 29.370 1.00 87.44 476 LEU A N 1
ATOM 3849 C CA . LEU A 1 476 ? -18.231 6.955 28.836 1.00 87.44 476 LEU A CA 1
ATOM 3850 C C . LEU A 1 476 ? -18.604 8.415 28.953 1.00 87.44 476 LEU A C 1
ATOM 3852 O O . LEU A 1 476 ? -19.657 8.798 28.444 1.00 87.44 476 LEU A O 1
ATOM 3856 N N . HIS A 1 477 ? -17.749 9.226 29.561 1.00 85.62 477 HIS A N 1
ATOM 3857 C CA . HIS A 1 477 ? -18.045 10.630 29.817 1.00 85.62 477 HIS A CA 1
ATOM 3858 C C . HIS A 1 477 ? -16.848 11.532 29.538 1.00 85.62 477 HIS A C 1
ATOM 3860 O O . HIS A 1 477 ? -15.699 11.126 29.715 1.00 85.62 477 HIS A O 1
ATOM 3866 N N . THR A 1 478 ? -17.099 12.754 29.070 1.00 84.19 478 THR A N 1
ATOM 3867 C CA . THR A 1 478 ? -16.035 13.764 28.970 1.00 84.19 478 THR A CA 1
ATOM 3868 C C . THR A 1 478 ? -15.751 14.390 30.332 1.00 84.19 478 THR A C 1
ATOM 3870 O O . THR A 1 478 ? -16.580 14.319 31.241 1.00 84.19 478 THR A O 1
ATOM 3873 N N . THR A 1 479 ? -14.591 15.029 30.487 1.00 84.06 479 THR A N 1
ATOM 3874 C CA . THR A 1 479 ? -14.254 15.769 31.715 1.00 84.06 479 THR A CA 1
ATOM 3875 C C . THR A 1 479 ? -15.345 16.775 32.106 1.00 84.06 479 THR A C 1
ATOM 3877 O O . THR A 1 479 ? -15.672 16.903 33.281 1.00 84.06 479 THR A O 1
ATOM 3880 N N . GLU A 1 480 ? -15.959 17.460 31.139 1.00 82.12 480 GLU A N 1
ATOM 3881 C CA . GLU A 1 480 ? -17.028 18.432 31.393 1.00 82.12 480 GLU A CA 1
ATOM 3882 C C . GLU A 1 480 ? -18.330 17.758 31.840 1.00 82.12 480 GLU A C 1
ATOM 3884 O O . GLU A 1 480 ? -19.010 18.269 32.729 1.00 82.12 480 GLU A O 1
ATOM 3889 N N . GLU A 1 481 ? -18.671 16.603 31.255 1.00 82.12 481 GLU A N 1
ATOM 3890 C CA . GLU A 1 481 ? -19.827 15.803 31.680 1.00 82.12 481 GLU A CA 1
ATOM 3891 C C . GLU A 1 481 ? -19.652 15.316 33.127 1.00 82.12 481 GLU A C 1
ATOM 3893 O O . GLU A 1 481 ? -20.596 15.388 33.914 1.00 82.12 481 GLU A O 1
ATOM 3898 N N . LEU A 1 482 ? -18.437 14.893 33.495 1.00 83.81 482 LEU A N 1
ATOM 3899 C CA . LEU A 1 482 ? -18.097 14.493 34.862 1.00 83.81 482 LEU A CA 1
ATOM 3900 C C . LEU A 1 482 ? -18.169 15.662 35.842 1.00 83.81 482 LEU A C 1
ATOM 3902 O O . LEU A 1 482 ? -18.793 15.541 36.895 1.00 83.81 482 LEU A O 1
ATOM 3906 N N . GLN A 1 483 ? -17.574 16.804 35.489 1.00 82.31 483 GLN A N 1
ATOM 3907 C CA . GLN A 1 483 ? -17.610 17.993 36.336 1.00 82.31 483 GLN A CA 1
ATOM 3908 C C . GLN A 1 483 ? -19.051 18.452 36.575 1.00 82.31 483 GLN A C 1
ATOM 3910 O O . GLN A 1 483 ? -19.429 18.760 37.702 1.00 82.31 483 GLN A O 1
ATOM 3915 N N . TRP A 1 484 ? -19.889 18.415 35.538 1.00 83.25 484 TRP A N 1
ATOM 3916 C CA . TRP A 1 484 ? -21.304 18.737 35.671 1.00 83.25 484 TRP A CA 1
ATOM 3917 C C . TRP A 1 484 ? -22.051 17.763 36.591 1.00 83.25 484 TRP A C 1
ATOM 3919 O O . TRP A 1 484 ? -22.841 18.197 37.435 1.00 83.25 484 TRP A O 1
ATOM 3929 N N . ALA A 1 485 ? -21.832 16.454 36.425 1.00 84.19 485 ALA A N 1
ATOM 3930 C CA . ALA A 1 485 ? -22.469 15.428 37.248 1.00 84.19 485 ALA A CA 1
ATOM 3931 C C . ALA A 1 485 ? -22.100 15.596 38.731 1.00 84.19 485 ALA A C 1
ATOM 3933 O O . ALA A 1 485 ? -22.969 15.502 39.604 1.00 84.19 485 ALA A O 1
ATOM 3934 N N . ILE A 1 486 ? -20.841 15.950 38.996 1.00 81.62 486 ILE A N 1
ATOM 3935 C CA . ILE A 1 486 ? -20.333 16.322 40.315 1.00 81.62 486 ILE A CA 1
ATOM 3936 C C . ILE A 1 486 ? -21.029 17.575 40.860 1.00 81.62 486 ILE A C 1
ATOM 3938 O O . ILE A 1 486 ? -21.562 17.549 41.971 1.00 81.62 486 ILE A O 1
ATOM 3942 N N . ASP A 1 487 ? -21.028 18.670 40.099 1.00 83.31 487 ASP A N 1
ATOM 3943 C CA . ASP A 1 487 ? -21.561 19.963 40.543 1.00 83.31 487 ASP A CA 1
ATOM 3944 C C . ASP A 1 487 ? -23.073 19.883 40.805 1.00 83.31 487 ASP A C 1
ATOM 3946 O O . ASP A 1 487 ? -23.599 20.509 41.729 1.00 83.31 487 ASP A O 1
ATOM 3950 N N . SER A 1 488 ? -23.765 19.043 40.033 1.00 83.38 488 SER A N 1
ATOM 3951 C CA . SER A 1 488 ? -25.200 18.775 40.152 1.00 83.38 488 SER A CA 1
ATOM 3952 C C . SER A 1 488 ? -25.552 17.708 41.192 1.00 83.38 488 SER A C 1
ATOM 3954 O O . SER A 1 488 ? -26.732 17.391 41.337 1.00 83.38 488 SER A O 1
ATOM 3956 N N . ARG A 1 489 ? -24.566 17.148 41.910 1.00 83.62 489 ARG A N 1
ATOM 3957 C CA . ARG A 1 489 ? -24.744 16.075 42.909 1.00 83.62 489 ARG A CA 1
ATOM 3958 C C . ARG A 1 489 ? -25.476 14.838 42.373 1.00 83.62 489 ARG A C 1
ATOM 3960 O O . ARG A 1 489 ? -26.208 14.185 43.109 1.00 83.62 489 ARG A O 1
ATOM 3967 N N . GLN A 1 490 ? -25.287 14.525 41.094 1.00 81.50 490 GLN A N 1
ATOM 3968 C CA . GLN A 1 490 ? -25.820 13.311 40.457 1.00 81.50 490 GLN A CA 1
ATOM 3969 C C . GLN A 1 490 ? -24.835 12.136 40.545 1.00 81.50 490 GLN A C 1
ATOM 3971 O O . GLN A 1 490 ? -25.024 11.112 39.895 1.00 81.50 490 GLN A O 1
ATOM 3976 N N . MET A 1 491 ? -23.747 12.332 41.287 1.00 78.75 491 MET A N 1
ATOM 3977 C CA . MET A 1 491 ? -22.559 11.505 41.258 1.00 78.75 491 MET A CA 1
ATOM 3978 C C . MET A 1 491 ? -21.918 11.505 42.651 1.00 78.75 491 MET A C 1
ATOM 3980 O O . MET A 1 491 ? -21.615 12.582 43.176 1.00 78.75 491 MET A O 1
ATOM 3984 N N . ASP A 1 492 ? -21.716 10.324 43.241 1.00 80.12 492 ASP A N 1
ATOM 3985 C CA . ASP A 1 492 ? -21.007 10.180 44.518 1.00 80.12 492 ASP A CA 1
ATOM 3986 C C . ASP A 1 492 ? -19.504 9.996 44.272 1.00 80.12 492 ASP A C 1
ATOM 3988 O O . ASP A 1 492 ? -19.062 9.009 43.684 1.00 80.12 492 ASP A O 1
ATOM 3992 N N . ARG A 1 493 ? -18.697 10.968 44.710 1.00 79.69 493 ARG A N 1
ATOM 3993 C CA . ARG A 1 493 ? -17.251 10.995 44.444 1.00 79.69 493 ARG A CA 1
ATOM 3994 C C . ARG A 1 493 ? -16.506 9.836 45.105 1.00 79.69 493 ARG A C 1
ATOM 3996 O O . ARG A 1 493 ? -15.474 9.427 44.575 1.00 79.69 493 ARG A O 1
ATOM 4003 N N . ASP A 1 494 ? -17.026 9.315 46.215 1.00 82.25 494 ASP A N 1
ATOM 4004 C CA . ASP A 1 494 ? -16.357 8.281 47.010 1.00 82.25 494 ASP A CA 1
ATOM 4005 C C . ASP A 1 494 ? -16.544 6.879 46.414 1.00 82.25 494 ASP A C 1
ATOM 4007 O O . ASP A 1 494 ? -15.731 5.981 46.641 1.00 82.25 494 ASP A O 1
ATOM 4011 N N . LEU A 1 495 ? -17.592 6.694 45.608 1.00 84.88 495 LEU A N 1
ATOM 4012 C CA . LEU A 1 495 ? -17.948 5.410 45.000 1.00 84.88 495 LEU A CA 1
ATOM 4013 C C . LEU A 1 495 ? -17.433 5.262 43.568 1.00 84.88 495 LEU A C 1
ATOM 4015 O O . LEU A 1 495 ? -17.686 4.239 42.925 1.00 84.88 495 LEU A O 1
ATOM 4019 N N . ILE A 1 496 ? -16.711 6.265 43.060 1.00 88.25 496 ILE A N 1
ATOM 4020 C CA . ILE A 1 496 ? -16.365 6.345 41.645 1.00 88.25 496 ILE A CA 1
ATOM 4021 C C . ILE A 1 496 ? -14.906 6.066 41.368 1.00 88.25 496 ILE A C 1
ATOM 4023 O O . ILE A 1 496 ? -13.987 6.613 41.985 1.00 88.25 496 ILE A O 1
ATOM 4027 N N . LYS A 1 497 ? -14.720 5.251 40.335 1.00 90.00 497 LYS A N 1
ATOM 4028 C CA . LYS A 1 497 ? -13.440 4.998 39.700 1.00 90.00 497 LYS A CA 1
ATOM 4029 C C . LYS A 1 497 ? -13.494 5.442 38.249 1.00 90.00 497 LYS A C 1
ATOM 4031 O O . LYS A 1 497 ? -14.448 5.158 37.527 1.00 90.00 497 LYS A O 1
ATOM 4036 N N . LEU A 1 498 ? -12.451 6.144 37.836 1.00 91.25 498 LEU A N 1
ATOM 4037 C CA . LEU A 1 498 ? -12.296 6.706 36.506 1.00 91.25 498 LEU A CA 1
ATOM 4038 C C . LEU A 1 498 ? -11.062 6.112 35.837 1.00 91.25 498 LEU A C 1
ATOM 4040 O O . LEU A 1 498 ? -10.021 5.929 36.472 1.00 91.25 498 LEU A O 1
ATOM 4044 N N . TRP A 1 499 ? -11.166 5.852 34.540 1.00 91.69 499 TRP A N 1
ATOM 4045 C CA . TRP A 1 499 ? -10.025 5.449 33.727 1.00 91.69 499 TRP A CA 1
ATOM 4046 C C . TRP A 1 499 ? -10.041 6.146 32.367 1.00 91.69 499 TRP A C 1
ATOM 4048 O O . TRP A 1 499 ? -11.095 6.385 31.784 1.00 91.69 499 TRP A O 1
ATOM 4058 N N . SER A 1 500 ? -8.862 6.492 31.860 1.00 90.12 500 SER A N 1
ATOM 4059 C CA . SER A 1 500 ? -8.672 7.148 30.563 1.00 90.12 500 SER A CA 1
ATOM 4060 C C . SER A 1 500 ? -7.347 6.712 29.950 1.00 90.12 500 SER A C 1
ATOM 4062 O O . SER A 1 500 ? -6.449 6.293 30.682 1.00 90.12 500 SER A O 1
ATOM 4064 N N . TYR A 1 501 ? -7.167 6.928 28.647 1.00 83.12 501 TYR A N 1
ATOM 4065 C CA . TYR A 1 501 ? -5.882 6.697 27.987 1.00 83.12 501 TYR A CA 1
ATOM 4066 C C . TYR A 1 501 ? -4.693 7.332 28.721 1.00 83.12 501 TYR A C 1
ATOM 4068 O O . TYR A 1 501 ? -4.745 8.486 29.153 1.00 83.12 501 TYR A O 1
ATOM 4076 N N . GLY A 1 502 ? -3.612 6.556 28.842 1.00 76.69 502 GLY A N 1
ATOM 4077 C CA . GLY A 1 502 ? -2.372 6.959 29.509 1.00 76.69 502 GLY A CA 1
ATOM 4078 C C . GLY A 1 502 ? -2.401 6.875 31.039 1.00 76.69 502 GLY A C 1
ATOM 4079 O O . GLY A 1 502 ? -1.366 7.096 31.665 1.00 76.69 502 GLY A O 1
ATOM 4080 N N . ALA A 1 503 ? -3.540 6.542 31.658 1.00 79.69 503 ALA A N 1
ATOM 4081 C CA . ALA A 1 503 ? -3.598 6.302 33.096 1.00 79.69 503 ALA A CA 1
ATOM 4082 C C . ALA A 1 503 ? -2.927 4.964 33.447 1.00 79.69 503 ALA A C 1
ATOM 4084 O O . ALA A 1 503 ? -3.244 3.925 32.871 1.00 79.69 503 ALA A O 1
ATOM 4085 N N . SER A 1 504 ? -2.018 4.983 34.424 1.00 76.62 504 SER A N 1
ATOM 4086 C CA . SER A 1 504 ? -1.314 3.784 34.905 1.00 76.62 504 SER A CA 1
ATOM 4087 C C . SER A 1 504 ? -2.187 2.864 35.765 1.00 76.62 504 SER A C 1
ATOM 4089 O O . SER A 1 504 ? -1.824 1.717 36.001 1.00 76.62 504 SER A O 1
ATOM 4091 N N . SER A 1 505 ? -3.311 3.372 36.271 1.00 83.44 505 SER A N 1
ATOM 4092 C CA . SER A 1 505 ? -4.273 2.645 37.101 1.00 83.44 505 SER A CA 1
ATOM 4093 C C . SER A 1 505 ? -5.614 3.381 37.127 1.00 83.44 505 SER A C 1
ATOM 4095 O O . SER A 1 505 ? -5.705 4.535 36.704 1.00 83.44 505 SER A O 1
ATOM 4097 N N . TRP A 1 506 ? -6.653 2.712 37.624 1.00 88.12 506 TRP A N 1
ATOM 4098 C CA . TRP A 1 506 ? -7.946 3.327 37.920 1.00 88.12 506 TRP A CA 1
ATOM 4099 C C . TRP A 1 506 ? -7.806 4.394 39.011 1.00 88.12 506 TRP A C 1
ATOM 4101 O O . TRP A 1 506 ? -7.216 4.144 40.062 1.00 88.12 506 TRP A O 1
ATOM 4111 N N . GLN A 1 507 ? -8.363 5.575 38.764 1.00 89.25 507 GLN A N 1
ATOM 4112 C CA . GLN A 1 507 ? -8.219 6.759 39.611 1.00 89.25 507 GLN A CA 1
ATOM 4113 C C . GLN A 1 507 ? -9.523 7.068 40.351 1.00 89.25 507 GLN A C 1
ATOM 4115 O O . GLN A 1 507 ? -10.607 6.758 39.862 1.00 89.25 507 GLN A O 1
ATOM 4120 N N . THR A 1 508 ? -9.433 7.704 41.518 1.00 87.69 508 THR A N 1
ATOM 4121 C CA . THR A 1 508 ? -10.608 8.294 42.179 1.00 87.69 508 THR A CA 1
ATOM 4122 C C . THR A 1 508 ? -11.063 9.547 41.432 1.00 87.69 508 THR A C 1
ATOM 4124 O O . THR A 1 508 ? -10.284 10.149 40.688 1.00 87.69 508 THR A O 1
ATOM 4127 N N . ALA A 1 509 ? -12.306 9.983 41.662 1.00 82.56 509 ALA A N 1
ATOM 4128 C CA . ALA A 1 509 ? -12.818 11.228 41.084 1.00 82.56 509 ALA A CA 1
ATOM 4129 C C . ALA A 1 509 ? -11.922 12.442 41.404 1.00 82.56 509 ALA A C 1
ATOM 4131 O O . ALA A 1 509 ? -11.685 13.274 40.533 1.00 82.56 509 ALA A O 1
ATOM 4132 N N . GLU A 1 510 ? -11.372 12.518 42.621 1.00 80.44 510 GLU A N 1
ATOM 4133 C CA . GLU A 1 510 ? -10.458 13.596 43.022 1.00 80.44 510 GLU A CA 1
ATOM 4134 C C . GLU A 1 510 ? -9.122 13.546 42.276 1.00 80.44 510 GLU A C 1
ATOM 4136 O O . GLU A 1 510 ? -8.663 14.570 41.788 1.00 80.44 510 GLU A O 1
ATOM 4141 N N . ALA A 1 511 ? -8.507 12.368 42.142 1.00 82.38 511 ALA A N 1
ATOM 4142 C CA . ALA A 1 511 ? -7.201 12.232 41.493 1.00 82.38 511 ALA A CA 1
ATOM 4143 C C . ALA A 1 511 ? -7.248 12.430 39.966 1.00 82.38 511 ALA A C 1
ATOM 4145 O O . ALA A 1 511 ? -6.218 12.684 39.347 1.00 82.38 511 ALA A O 1
ATOM 4146 N N . ALA A 1 512 ? -8.421 12.256 39.358 1.00 79.69 512 ALA A N 1
ATOM 4147 C CA . ALA A 1 512 ? -8.623 12.349 37.915 1.00 79.69 512 ALA A CA 1
ATOM 4148 C C . ALA A 1 512 ? -9.044 13.748 37.430 1.00 79.69 512 ALA A C 1
ATOM 4150 O O . ALA A 1 512 ? -8.820 14.072 36.261 1.00 79.69 512 ALA A O 1
ATOM 4151 N N . LEU A 1 513 ? -9.692 14.543 38.292 1.00 75.00 513 LEU A N 1
ATOM 4152 C CA . LEU A 1 513 ? -10.331 15.820 37.935 1.00 75.00 513 LEU A CA 1
ATOM 4153 C C . LEU A 1 513 ? -9.686 17.053 38.601 1.00 75.00 513 LEU A C 1
ATOM 4155 O O . LEU A 1 513 ? -10.112 18.175 38.320 1.00 75.00 513 LEU A O 1
ATOM 4159 N N . LEU A 1 514 ? -8.672 16.853 39.452 1.00 61.94 514 LEU A N 1
ATOM 4160 C CA . LEU A 1 514 ? -7.751 17.879 39.966 1.00 61.94 514 LEU A CA 1
ATOM 4161 C C . LEU A 1 514 ? -6.435 17.842 39.185 1.00 61.94 514 LEU A C 1
ATOM 4163 O O . LEU A 1 514 ? -5.860 18.937 38.980 1.00 61.94 514 LEU A O 1
#

Solvent-accessible surface area (backbone atoms only — not comparable to full-atom values): 29731 Å² total; per-residue (Å²): 128,66,67,66,56,51,46,53,52,52,52,58,72,50,63,83,70,71,48,98,43,48,32,47,67,69,65,34,59,79,42,37,72,62,45,36,65,73,69,61,54,66,90,85,70,59,82,58,39,36,42,32,26,37,93,87,52,92,69,18,27,44,38,36,38,87,62,31,43,35,40,31,53,90,90,48,72,49,46,42,27,52,70,37,52,64,72,52,50,65,68,42,79,73,55,97,39,30,34,27,51,37,92,44,77,48,73,43,77,51,35,77,61,55,65,67,60,53,39,50,49,53,53,52,51,31,56,54,50,68,74,64,75,67,86,72,77,60,88,80,55,55,69,55,54,45,46,33,56,63,48,60,45,69,47,35,76,42,37,45,56,52,82,65,56,60,93,67,46,47,69,67,59,46,47,79,57,41,65,71,47,87,83,46,58,68,30,35,35,40,34,38,36,61,79,84,46,8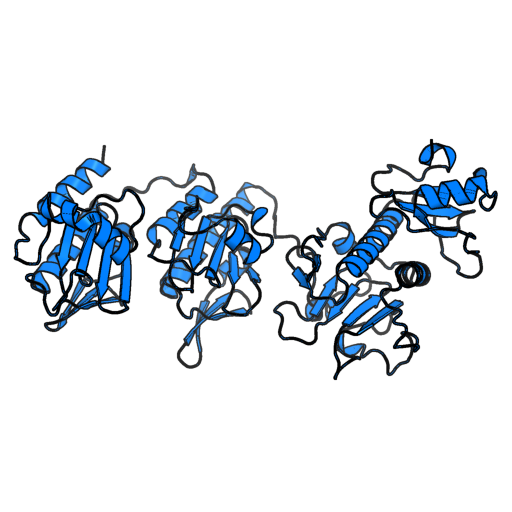6,72,23,29,40,40,34,38,70,70,32,35,38,40,22,50,81,97,48,62,59,43,82,43,52,44,80,44,39,69,70,50,46,78,49,78,51,97,97,39,58,31,38,34,43,69,94,46,80,43,80,49,75,64,45,84,59,54,71,69,53,45,52,52,50,49,43,53,43,26,52,57,48,50,52,49,39,67,74,63,78,49,83,76,66,79,78,76,44,61,40,44,42,69,64,56,59,71,53,69,86,82,81,58,71,74,52,63,44,65,50,53,35,52,54,46,57,75,64,44,72,59,59,46,99,87,53,93,72,64,78,78,46,77,90,53,53,43,48,73,69,65,51,54,60,91,84,63,50,76,50,42,55,36,67,74,39,94,90,49,45,37,57,16,25,40,37,35,40,25,52,32,39,37,39,29,53,84,54,101,51,92,73,29,51,36,32,31,43,55,75,34,52,60,71,40,54,76,47,54,90,51,87,63,33,30,33,51,53,83,46,80,44,80,46,100,53,26,64,59,51,51,54,48,48,51,55,49,32,51,52,56,55,48,62,78,62,53,56,91,96,61,75,64,56,61,49,80,90,76,41,79,78,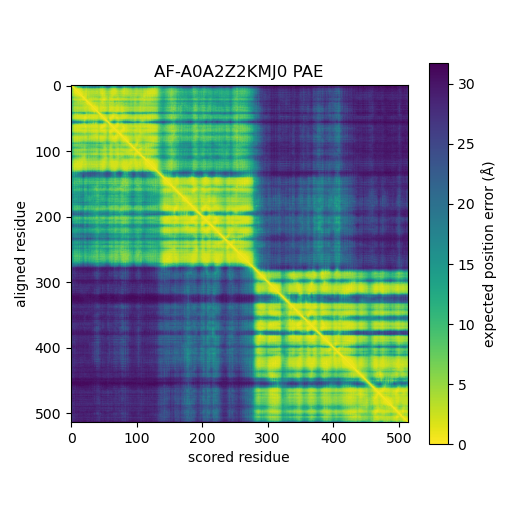76,93,72,90,70,85,71,79,61,94,82,56,61,54,30,43,36,28,46,76,61,29,40,60,50,78,39,36,58,67,57,49,51,48,34,47,76,68,66,76,50,63,60,89,47,28,39,35,39,42,92,91,56,95,57,78,27,43,48,66,78,70,76,110

Radius of gyration: 31.14 Å; Cα contacts (8 Å, |Δi|>4): 834; chains: 1; bounding box: 75×45×91 Å

Sequence (514 aa):
MKIHNFEEKLVELLVPFTGRKIYKGTLLQDLSSQLIEVFNIQDNERLLIYMDGGVFSNKNGILLTPEALYYKYGRSEKRISWRRMINIGCVKRRNNHSITLGSLILYFSHSDITNDQVAQLLDSIRSMVSSIEVQEDLSTQSIVDQMRAVCSEYVGNRSYLAPLDANRLSESDLVDRFPGYEHHTAVIFLSFSKPGKVKDGILITEACIYWKPCWCPVESIPWELVAESHMYRVTDKIAMIIGRTSYDLFDCELSGEELVIVLKSLSRIAARKVEEQGASSVPQKWVMDLVDRAELPENDVLIADAFFLEYICKKHKFFISDYYPKHPLDADFLNREAFCLSTNERVVAHYRTALGKKAEYGVVITDVGIYIREPFEHSFPDAFISYDNLVQAPVDNTHSRFLLIGEYKYSFVHPQKFARLLEDIRLYITCLCTVPEGVEYPYDPSYTETWSLPVRGAHADSKRWIVVEDGMLKGLHTTEELQWAIDSRQMDRDLIKLWSYGASSWQTAEAALL

Secondary structure (DSSP, 8-state):
-HHHHHHHHHHHHHTT--STTEE-THHHHTTHHHHHHHHTPPTTPPP-EEEE--SSSTTSEEEE-SSEEEEEETTEEEEEEHHHHHHS--EEEEETTEEEETTEEEE-TT-SS-HHHHHHHHHHHHHHHHTT-----GGGS-HHHHHHHHHHTT--TTEEESSP-TTTS-HHHHHHHSTTGGGS-EEEEEESSPTT--SSEEEEESSEEEEE-TTSPPEEEEHHHHTT-EEEEETTEEEEEETTEEEE-TT-SS-HHHHHHHHHHHHHHHHHHHHHTTS-------SEEHHHHHTS-GGGSPPP-HHHHHHHHHHHTSS--TT----TT-TTS--TGGGT--TTPPEEEEEE--SS-TTTSEEEEESSEEEEE-SS--SS-EEEEEHHHHHHS-EE--STT-EEETTEEE--SSHHHHHHHHHHHHHHHHHHTTSPTT------TTT-PPP----S---TT--EEEEEETTEEEEEEEHHHHHHHHHTT-S-GGGEEEE-TT-SS-EEHHHHH-

Foldseek 3Di:
DQLVVLVVVLLVLCVVDDDPQKAADPRCVVCVVVVCVLQVDPPPFDWGMWWDLDDPDSNAGWTDTSFWIWGDDDPDTKTAGLLNLLVLDAWADPDFFWIDSRPDIGGRNRTPDGSVSVNVSSVVSNVVVVVRDDDDPLVPDDLLVSLLVLCVNVDISQKAAPVGDCVFDNPVLCCVQQPPCVVFAWGMWFALDDGSDRAFTWTDTLAFIWGGDHVAHTDTGGLVQLLPKDWDDDPHFIWIDRNNDIHTCRSGSDDPVSVNVSSNSSSVSSVVCCVVVVDPPPPPCQKDFLVRVLPDDPPPFQFAALVQLLVLCVVLCQQPDPVDPDDPPDPVQADCVLQSHDPPWAWNGWHADDDPCRRNATWTQTRFFIWHAAPDPHPRRTITGGLVSLLVWDWDCVDPQWIDTHSDIDGDPGNVSVSVSSVQSSFRSVVVVQDDPPAAAEEDPVPADDPPDPDPDDDPPFFKKFKGFQSYTHHIDGLVSLVVCVVVVVDDQVRMWIDGPPDNHTDGPVVVND

Nearest PDB structures (foldseek):
  1x86-assembly3_E  TM=2.991E-01  e=4.613E-01  Homo sapiens
  7nlj-assembly1_B  TM=3.833E-01  e=8.288E+00  Pyricularia oryzae Y34
  6r29-assembly1_B  TM=3.226E-01  e=7.489E+00  Mycolicibacterium smegmatis MC2 155

Mean predicted aligned error: 16.88 Å